Protein AF-0000000076900891 (afdb_homodimer)

Nearest PDB structures (foldseek):
  6ae9-assembly1_B  TM=9.858E-01  e=4.903E-35  Oryza sativa Japonica Group
  2j82-assembly1_A-2  TM=7.995E-01  e=7.922E-09  Synechococcus elongatus
  6ak7-assembly1_A  TM=7.214E-01  e=1.285E-08  Homo sapiens
  4da1-assembly1_A  TM=6.767E-01  e=2.214E-08  Homo sapiens
  6ae9-assembly1_B  TM=9.854E-01  e=2.182E-35  Oryza sativa Japonica Group

Foldseek 3Di:
DFQDADDAADDDAAPPDPPPVVALKDKDWDDDRFIKIKIKGFDCVCVVVVFDRNQQNHQLRVQLVVCVPPVVCVQPVLVSQQRSLVPGQGAGKIWMKMWTGDRQQKIKIWTFAAWKKFKDDPLATPDIDHGAAPDPPHTQIRGNDPPGDGSVPIDIDMDRDDRPIHMDIGGCLLQQQDDRNRLSVLVVPDPDNNSSNVVSNVNSSVRVVDPPRCTNNNVVCVVVPHDD/DFQDADDAADDDAQPPDPPPLVAQKDKDWDDDRFIKIKIKGFDCVCVVVVFDRNQQNHQLRVQLVVCVPPVVCVQPVLVSQQRSLVPGQGAGKIWMKMWTGDRQQKIKIWTFAAWKKFKDDPLATPDIDHGAAPDPPHTQIRGNDPPGDGSVPIDIDMDRDDRPIHMDIGGCLLQQQDDRNRLSVLVVPDPDNNSSNVVSNVNSSVRVVDPPRCTNNNVVCVVVPHDD

Organism: Aegilops tauschii subsp. strangulata (NCBI:txid200361)

pLDDT: mean 85.61, std 14.3, range [29.31, 98.12]

InterPro domains:
  IPR001932 PPM-type phosphatase-like domain [PS51746] (9-228)
  IPR001932 PPM-type phosphatase-like domain [SM00332] (4-212)
  IPR036457 PPM-type phosphatase-like domain superfamily [G3DSA:3.60.40.10] (11-212)
  IPR036457 PPM-type phosphatase-like domain superfamily [SSF81606] (17-206)
  IPR039123 Protein phosphatase PTC7 homolog [PTHR12320] (4-226)

Sequence (456 aa):
MEAVLSIGTHVIPHPRKKVETGGEDAFFVGGDGGGVFAIADGVSGWAEKNVNPALFSRELMANSSTFIKDEEVSQDPQILLMKAHAATSSIGSATVIVAMLEKTGTLKIASVGDCGLKVIRKGQVMFSTCPQEHYFDCPYQLSSEAIGQTSQDALVCTVNLMEGDMIVSGSDGFFDNIFDQEILGVINESLGTDEAAKALAELARKHSVDVTFDSPYSMEARSRGFDVMEAVLSIGTHVIPHPRKKVETGGEDAFFVGGDGGGVFAIADGVSGWAEKNVNPALFSRELMANSSTFIKDEEVSQDPQILLMKAHAATSSIGSATVIVAMLEKTGTLKIASVGDCGLKVIRKGQVMFSTCPQEHYFDCPYQLSSEAIGQTSQDALVCTVNLMEGDMIVSGSDGFFDNIFDQEILGVINESLGTDEAAKALAELARKHSVDVTFDSPYSMEARSRGFDV

Solvent-accessible surface area (backbone atoms only — not comparable to full-atom values): 24065 Å² total; per-residue (Å²): 131,80,72,74,82,75,81,42,83,59,89,74,58,57,80,81,88,34,60,87,65,68,26,34,58,29,64,46,74,47,69,86,90,37,41,30,38,36,42,21,34,23,40,66,74,35,45,82,72,78,33,62,25,29,52,20,11,42,45,31,39,54,36,36,65,61,43,67,77,36,74,84,25,70,90,33,44,46,52,36,44,39,53,14,53,73,69,40,79,49,65,40,26,20,20,29,31,31,40,36,30,42,86,87,35,38,35,34,34,19,33,32,14,40,37,39,43,34,34,33,46,94,84,38,62,57,38,51,62,45,58,34,57,80,45,95,95,38,55,37,26,40,42,61,52,86,89,42,46,52,50,86,66,33,53,38,34,36,37,58,59,57,85,80,52,42,78,50,69,43,43,47,73,43,56,34,25,43,54,70,68,55,54,45,50,46,52,72,71,35,93,43,52,55,57,25,27,44,51,50,45,50,50,16,50,54,38,68,73,34,87,80,54,84,28,56,44,45,52,50,38,41,76,72,70,42,91,113,130,79,73,72,82,72,80,40,82,59,87,74,59,59,81,78,80,41,62,85,64,68,30,34,59,26,65,45,75,46,69,85,91,36,41,30,39,36,42,21,33,24,40,65,75,35,45,82,73,77,32,62,25,30,53,20,11,42,44,31,37,54,36,35,64,60,43,68,76,36,74,84,26,71,90,34,45,45,52,35,45,38,54,14,52,72,69,40,79,48,65,40,27,20,19,31,31,30,38,35,31,42,86,90,35,38,36,34,34,21,32,33,14,39,37,39,42,33,36,33,46,95,84,38,61,57,39,50,63,44,56,35,58,80,47,92,96,38,55,37,27,41,42,61,52,85,89,42,48,53,50,86,68,32,54,39,35,35,38,57,59,56,84,81,50,42,76,50,68,43,44,48,72,43,56,35,25,45,52,70,67,55,53,46,51,46,51,72,70,35,93,44,51,55,56,26,28,44,52,50,46,50,50,14,50,54,39,68,74,34,88,80,53,83,30,55,44,46,52,51,39,42,77,72,71,42,92,112

Structure (mmCIF, N/CA/C/O backbone):
data_AF-0000000076900891-model_v1
#
loop_
_entity.id
_entity.type
_entity.pdbx_description
1 polymer 'Protein phosphatase'
#
loop_
_atom_site.group_PDB
_atom_site.id
_atom_site.type_symbol
_atom_site.label_atom_id
_atom_site.label_alt_id
_atom_site.label_comp_id
_atom_site.label_asym_id
_atom_site.label_entity_id
_atom_site.label_seq_id
_atom_site.pdbx_PDB_ins_code
_atom_site.Cartn_x
_atom_site.Cartn_y
_atom_site.Cartn_z
_atom_site.occupancy
_atom_site.B_iso_or_equiv
_atom_site.auth_seq_id
_atom_site.auth_comp_id
_atom_site.auth_asym_id
_atom_site.auth_atom_id
_atom_site.pdbx_PDB_model_num
ATOM 1 N N . MET A 1 1 ? -12.094 -12.289 19.516 1 29.31 1 MET A N 1
ATOM 2 C CA . MET A 1 1 ? -10.914 -11.562 19.953 1 29.31 1 MET A CA 1
ATOM 3 C C . MET A 1 1 ? -10.977 -10.094 19.531 1 29.31 1 MET A C 1
ATOM 5 O O . MET A 1 1 ? -11.312 -9.789 18.391 1 29.31 1 MET A O 1
ATOM 9 N N . GLU A 1 2 ? -11.297 -9.305 20.547 1 33.91 2 GLU A N 1
ATOM 10 C CA . GLU A 1 2 ? -11.484 -7.867 20.375 1 33.91 2 GLU A CA 1
ATOM 11 C C . GLU A 1 2 ? -10.219 -7.199 19.859 1 33.91 2 GLU A C 1
ATOM 13 O O . GLU A 1 2 ? -9.133 -7.414 20.391 1 33.91 2 GLU A O 1
ATOM 18 N N . ALA A 1 3 ? -10.062 -6.98 18.656 1 43.59 3 ALA A N 1
ATOM 19 C CA . ALA A 1 3 ? -8.945 -6.234 18.094 1 43.59 3 ALA A CA 1
ATOM 20 C C . ALA A 1 3 ? -8.695 -4.945 18.859 1 43.59 3 ALA A C 1
ATOM 22 O O . ALA A 1 3 ? -9.641 -4.219 19.188 1 43.59 3 ALA A O 1
ATOM 23 N N . VAL A 1 4 ? -7.781 -5.023 19.969 1 46.03 4 VAL A N 1
ATOM 24 C CA . VAL A 1 4 ? -7.492 -3.797 20.703 1 46.03 4 VAL A CA 1
ATOM 25 C C . VAL A 1 4 ? -6.465 -2.965 19.938 1 46.03 4 VAL A C 1
ATOM 27 O O . VAL A 1 4 ? -5.441 -3.486 19.484 1 46.03 4 VAL A O 1
ATOM 30 N N . LEU A 1 5 ? -6.957 -1.899 19.406 1 53.28 5 LEU A N 1
ATOM 31 C CA . LEU A 1 5 ? -6.051 -0.927 18.812 1 53.28 5 LEU A CA 1
ATOM 32 C C . LEU A 1 5 ? -5.293 -0.155 19.891 1 53.28 5 LEU A C 1
ATOM 34 O O . LEU A 1 5 ? -5.902 0.431 20.781 1 53.28 5 LEU A O 1
ATOM 38 N N . SER A 1 6 ? -4.074 -0.521 20.156 1 57.22 6 SER A N 1
ATOM 39 C CA . SER A 1 6 ? -3.25 0.322 21.031 1 57.22 6 SER A CA 1
ATOM 40 C C . SER A 1 6 ? -2.492 1.368 20.219 1 57.22 6 SER A C 1
ATOM 42 O O . SER A 1 6 ? -1.806 1.034 19.25 1 57.22 6 SER A O 1
ATOM 44 N N . ILE A 1 7 ? -2.939 2.525 20.422 1 56.47 7 ILE A N 1
ATOM 45 C CA . ILE A 1 7 ? -2.357 3.65 19.688 1 56.47 7 ILE A CA 1
ATOM 46 C C . ILE A 1 7 ? -1.342 4.367 20.578 1 56.47 7 ILE A C 1
ATOM 48 O O . ILE A 1 7 ? -1.661 4.766 21.703 1 56.47 7 ILE A O 1
ATOM 52 N N . GLY A 1 8 ? -0.08 4.16 20.328 1 53.44 8 GLY A N 1
ATOM 53 C CA . GLY A 1 8 ? 0.924 5.039 20.906 1 53.44 8 GLY A CA 1
ATOM 54 C C . GLY A 1 8 ? 1.284 6.207 20 1 53.44 8 GLY A C 1
ATOM 55 O O . GLY A 1 8 ? 1.368 6.059 18.781 1 53.44 8 GLY A O 1
ATOM 56 N N . THR A 1 9 ? 1.066 7.398 20.594 1 57.16 9 THR A N 1
ATOM 57 C CA . THR A 1 9 ? 1.369 8.594 19.812 1 57.16 9 THR A CA 1
ATOM 58 C C . THR A 1 9 ? 2.572 9.328 20.406 1 57.16 9 THR A C 1
ATOM 60 O O . THR A 1 9 ? 2.779 9.32 21.625 1 57.16 9 THR A O 1
ATOM 63 N N . HIS A 1 10 ? 3.529 9.688 19.609 1 60.22 10 HIS A N 1
ATOM 64 C CA . HIS A 1 10 ? 4.648 10.523 20.031 1 60.22 10 HIS A CA 1
ATOM 65 C C . HIS A 1 10 ? 4.977 11.578 18.984 1 60.22 10 HIS A C 1
ATOM 67 O O . HIS A 1 10 ? 5.086 11.266 17.797 1 60.22 10 HIS A O 1
ATOM 73 N N . VAL A 1 11 ? 4.891 12.836 19.406 1 53.94 11 VAL A N 1
ATOM 74 C CA . VAL A 1 11 ? 5.242 13.953 18.516 1 53.94 11 VAL A CA 1
ATOM 75 C C . VAL A 1 11 ? 6.574 14.555 18.969 1 53.94 11 VAL A C 1
ATOM 77 O O . VAL A 1 11 ? 6.77 14.844 20.141 1 53.94 11 VAL A O 1
ATOM 80 N N . ILE A 1 12 ? 7.641 14.508 18.062 1 54.34 12 ILE A N 1
ATOM 81 C CA . ILE A 1 12 ? 8.883 15.219 18.344 1 54.34 12 ILE A CA 1
ATOM 82 C C . ILE A 1 12 ? 9 16.438 17.438 1 54.34 12 ILE A C 1
ATOM 84 O O . ILE A 1 12 ? 9.078 16.297 16.219 1 54.34 12 ILE A O 1
ATOM 88 N N . PRO A 1 13 ? 8.992 17.656 17.984 1 52.38 13 PRO A N 1
ATOM 89 C CA . PRO A 1 13 ? 9.172 18.844 17.141 1 52.38 13 PRO A CA 1
ATOM 90 C C . PRO A 1 13 ? 10.523 18.859 16.422 1 52.38 13 PRO A C 1
ATOM 92 O O . PRO A 1 13 ? 11.5 18.297 16.922 1 52.38 13 PRO A O 1
ATOM 95 N N . HIS A 1 14 ? 10.664 19.141 15.086 1 51.03 14 HIS A N 1
ATOM 96 C CA . HIS A 1 14 ? 11.914 19.281 14.352 1 51.03 14 HIS A CA 1
ATOM 97 C C . HIS A 1 14 ? 12.891 20.188 15.109 1 51.03 14 HIS A C 1
ATOM 99 O O . HIS A 1 14 ? 12.5 21.219 15.656 1 51.03 14 HIS A O 1
ATOM 105 N N . PRO A 1 15 ? 14.188 19.672 15.367 1 45.44 15 PRO A N 1
ATOM 106 C CA . PRO A 1 15 ? 15.148 20.469 16.141 1 45.44 15 PRO A CA 1
ATOM 107 C C . PRO A 1 15 ? 15.297 21.891 15.609 1 45.44 15 PRO A C 1
ATOM 109 O O . PRO A 1 15 ? 15.57 22.812 16.391 1 45.44 15 PRO A O 1
ATOM 112 N N . ARG A 1 16 ? 15.945 22.094 14.414 1 41.88 16 ARG A N 1
ATOM 113 C CA . ARG A 1 16 ? 16.328 23.453 14.047 1 41.88 16 ARG A CA 1
ATOM 114 C C . ARG A 1 16 ? 15.133 24.406 14.172 1 41.88 16 ARG A C 1
ATOM 116 O O . ARG A 1 16 ? 15.273 25.516 14.695 1 41.88 16 ARG A O 1
ATOM 123 N N . LYS A 1 17 ? 14.406 24.438 13.023 1 45.44 17 LYS A N 1
ATOM 124 C CA . LYS A 1 17 ? 13.719 25.688 12.727 1 45.44 17 LYS A CA 1
ATOM 125 C C . LYS A 1 17 ? 12.734 26.047 13.836 1 45.44 17 LYS A C 1
ATOM 127 O O . LYS A 1 17 ? 12.43 27.234 14.039 1 45.44 17 LYS A O 1
ATOM 132 N N . LYS A 1 18 ? 11.562 25 14.375 1 43.41 18 LYS A N 1
ATOM 133 C CA . LYS A 1 18 ? 10.273 25.453 14.883 1 43.41 18 LYS A CA 1
ATOM 134 C C . LYS A 1 18 ? 10.062 25.016 16.328 1 43.41 18 LYS A C 1
ATOM 136 O O . LYS A 1 18 ? 8.93 24.797 16.766 1 43.41 18 LYS A O 1
ATOM 141 N N . VAL A 1 19 ? 10.93 24.797 16.953 1 41.75 19 VAL A N 1
ATOM 142 C CA . VAL A 1 19 ? 10.703 24.609 18.375 1 41.75 19 VAL A CA 1
ATOM 143 C C . VAL A 1 19 ? 9.672 25.609 18.875 1 41.75 19 VAL A C 1
ATOM 145 O O . VAL A 1 19 ? 8.805 25.281 19.688 1 41.75 19 VAL A O 1
ATOM 148 N N . GLU A 1 20 ? 9.922 26.812 18.422 1 43.34 20 GLU A N 1
ATOM 149 C CA . GLU A 1 20 ? 9.047 27.844 18.984 1 43.34 20 GLU A CA 1
ATOM 150 C C . GLU A 1 20 ? 7.609 27.672 18.484 1 43.34 20 GLU A C 1
ATOM 152 O O . GLU A 1 20 ? 6.672 28.172 19.109 1 43.34 20 GLU A O 1
ATOM 157 N N . THR A 1 21 ? 7.516 27.156 17.328 1 47.5 21 THR A N 1
ATOM 158 C CA . THR A 1 21 ? 6.148 27.219 16.828 1 47.5 21 THR A CA 1
ATOM 159 C C . THR A 1 21 ? 5.434 25.891 17.031 1 47.5 21 THR A C 1
ATOM 161 O O . THR A 1 21 ? 4.258 25.75 16.688 1 47.5 21 THR A O 1
ATOM 164 N N . GLY A 1 22 ? 5.906 24.969 18.031 1 50.03 22 GLY A N 1
ATOM 165 C CA . GLY A 1 22 ? 5.25 23.734 18.453 1 50.03 22 GLY A CA 1
ATOM 166 C C . GLY A 1 22 ? 5.164 22.703 17.344 1 50.03 22 GLY A C 1
ATOM 167 O O . GLY A 1 22 ? 4.43 21.719 17.469 1 50.03 22 GLY A O 1
ATOM 168 N N . GLY A 1 23 ? 5.922 22.844 16.188 1 62.81 23 GLY A N 1
ATOM 169 C CA . GLY A 1 23 ? 5.926 21.859 15.125 1 62.81 23 GLY A CA 1
ATOM 170 C C . GLY A 1 23 ? 4.762 22.016 14.164 1 62.81 23 GLY A C 1
ATOM 171 O O . GLY A 1 23 ? 3.744 22.625 14.508 1 62.81 23 GLY A O 1
ATOM 172 N N . GLU A 1 24 ? 4.867 21.672 12.969 1 79.25 24 GLU A N 1
ATOM 173 C CA . GLU A 1 24 ? 3.863 21.844 11.922 1 79.25 24 GLU A CA 1
ATOM 174 C C . GLU A 1 24 ? 2.918 20.641 11.867 1 79.25 24 GLU A C 1
ATOM 176 O O . GLU A 1 24 ? 1.881 20.688 11.203 1 79.25 24 GLU A O 1
ATOM 181 N N . ASP A 1 25 ? 3.262 19.656 12.742 1 83.88 25 ASP A N 1
ATOM 182 C CA . ASP A 1 25 ? 2.447 18.438 12.742 1 83.88 25 ASP A CA 1
ATOM 183 C C . ASP A 1 25 ? 1.322 18.547 13.773 1 83.88 25 ASP A C 1
ATOM 185 O O . ASP A 1 25 ? 1.479 19.188 14.812 1 83.88 25 ASP A O 1
ATOM 189 N N . ALA A 1 26 ? 0.203 18.047 13.453 1 85 26 ALA A N 1
ATOM 190 C CA . ALA A 1 26 ? -0.938 17.891 14.359 1 85 26 ALA A CA 1
ATOM 191 C C . ALA A 1 26 ? -1.553 16.5 14.25 1 85 26 ALA A C 1
ATOM 193 O O . ALA A 1 26 ? -1.427 15.844 13.211 1 85 26 ALA A O 1
ATOM 194 N N . PHE A 1 27 ? -2.094 16.062 15.383 1 82.62 27 PHE A N 1
ATOM 195 C CA . PHE A 1 27 ? -2.734 14.758 15.344 1 82.62 27 PHE A CA 1
ATOM 196 C C . PHE A 1 27 ? -3.902 14.688 16.312 1 82.62 27 PHE A C 1
ATOM 198 O O . PHE A 1 27 ? -4.031 15.547 17.203 1 82.62 27 PHE A O 1
ATOM 205 N N . PHE A 1 28 ? -4.727 13.789 16.078 1 81.88 28 PHE A N 1
ATOM 206 C CA . PHE A 1 28 ? -5.742 13.477 17.078 1 81.88 28 PHE A CA 1
ATOM 207 C C . PHE A 1 28 ? -6.07 11.984 17.078 1 81.88 28 PHE A C 1
ATOM 209 O O . PHE A 1 28 ? -5.855 11.305 16.078 1 81.88 28 PHE A O 1
ATOM 216 N N . VAL A 1 29 ? -6.371 11.484 18.219 1 79.25 29 VAL A N 1
ATOM 217 C CA . VAL A 1 29 ? -6.871 10.125 18.422 1 79.25 29 VAL A CA 1
ATOM 218 C C . VAL A 1 29 ? -8.242 10.172 19.094 1 79.25 29 VAL A C 1
ATOM 220 O O . VAL A 1 29 ? -8.453 10.961 20.031 1 79.25 29 VAL A O 1
ATOM 223 N N . GLY A 1 30 ? -9.133 9.562 18.484 1 74.19 30 GLY A N 1
ATOM 224 C CA . GLY A 1 30 ? -10.453 9.555 19.094 1 74.19 30 GLY A CA 1
ATOM 225 C C . GLY A 1 30 ? -11.258 8.312 18.75 1 74.19 30 GLY A C 1
ATOM 226 O O . GLY A 1 30 ? -10.711 7.324 18.266 1 74.19 30 GLY A O 1
ATOM 227 N N . GLY A 1 31 ? 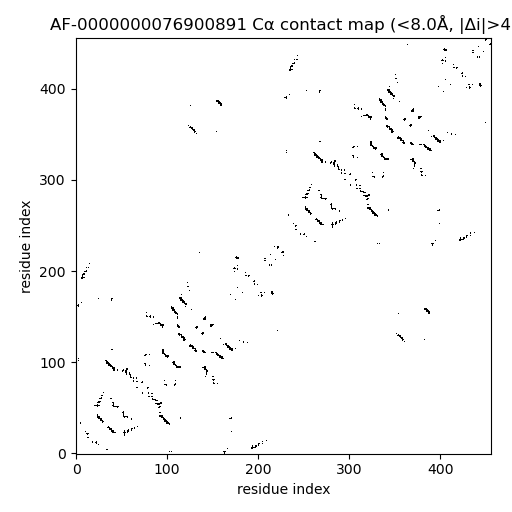-12.711 8.242 19.125 1 61.91 31 GLY A N 1
ATOM 228 C CA . GLY A 1 31 ? -13.727 7.277 18.75 1 61.91 31 GLY A CA 1
ATOM 229 C C . GLY A 1 31 ? -14.062 6.305 19.875 1 61.91 31 GLY A C 1
ATOM 230 O O . GLY A 1 31 ? -13.234 6.047 20.75 1 61.91 31 GLY A O 1
ATOM 231 N N . ASP A 1 32 ? -15.344 6.219 19.984 1 56.69 32 ASP A N 1
ATOM 232 C CA . ASP A 1 32 ? -15.93 5.246 20.891 1 56.69 32 ASP A CA 1
ATOM 233 C C . ASP A 1 32 ? -15.852 3.834 20.328 1 56.69 32 ASP A C 1
ATOM 235 O O . ASP A 1 32 ? -16.438 3.555 19.266 1 56.69 32 ASP A O 1
ATOM 239 N N . GLY A 1 33 ? -15 2.865 20.781 1 53.59 33 GLY A N 1
ATOM 240 C CA . GLY A 1 33 ? -15.008 1.443 20.469 1 53.59 33 GLY A CA 1
ATOM 241 C C . GLY A 1 33 ? -14.078 1.073 19.328 1 53.59 33 GLY A C 1
ATOM 242 O O . GLY A 1 33 ? -13.398 0.044 19.391 1 53.59 33 GLY A O 1
ATOM 243 N N . GLY A 1 34 ? -14.234 1.715 18.109 1 58.59 34 GLY A N 1
ATOM 244 C CA . GLY A 1 34 ? -13.414 1.284 16.984 1 58.59 34 GLY A CA 1
ATOM 245 C C . GLY A 1 34 ? -12.102 2.045 16.875 1 58.59 34 GLY A C 1
ATOM 246 O O . GLY A 1 34 ? -11.078 1.472 16.516 1 58.59 34 GLY A O 1
ATOM 247 N N . GLY A 1 35 ? -11.75 3.07 17.219 1 79.06 35 GLY A N 1
ATOM 248 C CA . GLY A 1 35 ? -10.594 3.949 17.266 1 79.06 35 GLY A CA 1
ATOM 249 C C . GLY A 1 35 ? -10.391 4.738 15.992 1 79.06 35 GLY A C 1
ATOM 250 O O . GLY A 1 35 ? -10.562 4.207 14.891 1 79.06 35 GLY A O 1
ATOM 251 N N . VAL A 1 36 ? -10.312 6.016 16.031 1 85.69 36 VAL A N 1
ATOM 252 C CA . VAL A 1 36 ? -10 6.918 14.93 1 85.69 36 VAL A CA 1
ATOM 253 C C . VAL A 1 36 ? -8.719 7.688 15.234 1 85.69 36 VAL A C 1
ATOM 255 O O . VAL A 1 36 ? -8.5 8.117 16.375 1 85.69 36 VAL A O 1
ATOM 258 N N . PHE A 1 37 ? -7.898 7.73 14.258 1 87.31 37 PHE A N 1
ATOM 259 C CA . PHE A 1 37 ? -6.781 8.656 14.406 1 87.31 37 PHE A CA 1
ATOM 260 C C . PHE A 1 37 ? -6.496 9.383 13.102 1 87.31 37 PHE A C 1
ATOM 262 O O . PHE A 1 37 ? -6.879 8.914 12.023 1 87.31 37 PHE A O 1
ATOM 269 N N . ALA A 1 38 ? -5.859 10.531 13.234 1 92 38 ALA A N 1
ATOM 270 C CA . ALA A 1 38 ? -5.5 11.367 12.086 1 92 38 ALA A CA 1
ATOM 271 C C . ALA A 1 38 ? -4.199 12.117 12.344 1 92 38 ALA A C 1
ATOM 273 O O . ALA A 1 38 ? -3.891 12.469 13.492 1 92 38 ALA A O 1
ATOM 274 N N . ILE A 1 39 ? -3.467 12.289 11.273 1 92.62 39 ILE A N 1
ATOM 275 C CA . ILE A 1 39 ? -2.232 13.062 11.312 1 92.62 39 ILE A CA 1
ATOM 276 C C . ILE A 1 39 ? -2.246 14.102 10.188 1 92.62 39 ILE A C 1
ATOM 278 O O . ILE A 1 39 ? -2.617 13.797 9.055 1 92.62 39 ILE A O 1
ATOM 282 N N . ALA A 1 40 ? -1.919 15.289 10.523 1 94.69 40 ALA A N 1
ATOM 283 C CA . ALA A 1 40 ? -1.759 16.359 9.547 1 94.69 40 ALA A CA 1
ATOM 284 C C . ALA A 1 40 ? -0.388 17.016 9.68 1 94.69 40 ALA A C 1
ATOM 286 O O . ALA A 1 40 ? 0.124 17.188 10.789 1 94.69 40 ALA A O 1
ATOM 287 N N . ASP A 1 41 ? 0.16 17.312 8.578 1 93.06 41 ASP A N 1
ATOM 288 C CA . ASP A 1 41 ? 1.45 18 8.531 1 93.06 41 ASP A CA 1
ATOM 289 C C . ASP A 1 41 ? 1.349 19.312 7.75 1 93.06 41 ASP A C 1
ATOM 291 O O . ASP A 1 41 ? 1.147 19.297 6.531 1 93.06 41 ASP A O 1
ATOM 295 N N . GLY A 1 42 ? 1.602 20.406 8.492 1 94.12 42 GLY A N 1
ATOM 296 C CA . GLY A 1 42 ? 1.555 21.719 7.844 1 94.12 42 GLY A CA 1
ATOM 297 C C . GLY A 1 42 ? 2.664 21.922 6.828 1 94.12 42 GLY A C 1
ATOM 298 O O . GLY A 1 42 ? 3.791 21.453 7.035 1 94.12 42 GLY A O 1
ATOM 299 N N . VAL A 1 43 ? 2.326 22.656 5.801 1 92.31 43 VAL A N 1
ATOM 300 C CA . VAL A 1 43 ? 3.297 22.875 4.73 1 92.31 43 VAL A CA 1
ATOM 301 C C . VAL A 1 43 ? 4.133 24.125 5.039 1 92.31 43 VAL A C 1
ATOM 303 O O . VAL A 1 43 ? 3.596 25.219 5.152 1 92.31 43 VAL A O 1
ATOM 306 N N . SER A 1 44 ? 5.406 24.062 4.984 1 88.44 44 SER A N 1
ATOM 307 C CA . SER A 1 44 ? 6.328 25.078 5.48 1 88.44 44 SER A CA 1
ATOM 308 C C . SER A 1 44 ? 6.422 26.25 4.516 1 88.44 44 SER A C 1
ATOM 310 O O . SER A 1 44 ? 6.824 27.344 4.91 1 88.44 44 SER A O 1
ATOM 312 N N . GLY A 1 45 ? 6.059 26.031 3.299 1 88.75 45 GLY A N 1
ATOM 313 C CA . GLY A 1 45 ? 6.141 27.094 2.314 1 88.75 45 GLY A CA 1
ATOM 314 C C . GLY A 1 45 ? 5.344 28.328 2.703 1 88.75 45 GLY A C 1
ATOM 315 O O . GLY A 1 45 ? 5.637 29.438 2.248 1 88.75 45 GLY A O 1
ATOM 316 N N . TRP A 1 46 ? 4.453 28.25 3.533 1 90.25 46 TRP A N 1
ATOM 317 C CA . TRP A 1 46 ? 3.588 29.344 3.955 1 90.25 46 TRP A CA 1
ATOM 318 C C . TRP A 1 46 ? 4.34 30.312 4.855 1 90.25 46 TRP A C 1
ATOM 320 O O . TRP A 1 46 ? 3.951 31.484 4.988 1 90.25 46 TRP A O 1
ATOM 330 N N . ALA A 1 47 ? 5.391 29.828 5.465 1 87.94 47 ALA A N 1
ATOM 331 C CA . ALA A 1 47 ? 6.199 30.703 6.309 1 87.94 47 ALA A CA 1
ATOM 332 C C . ALA A 1 47 ? 6.777 31.875 5.504 1 87.94 47 ALA A C 1
ATOM 334 O O . ALA A 1 47 ? 6.949 32.969 6.027 1 87.94 47 ALA A O 1
ATOM 335 N N . GLU A 1 48 ? 7.031 31.641 4.32 1 89.44 48 GLU A N 1
ATOM 336 C CA . GLU A 1 48 ? 7.551 32.688 3.443 1 89.44 48 GLU A CA 1
ATOM 337 C C . GLU A 1 48 ? 6.531 33.812 3.258 1 89.44 48 GLU A C 1
ATOM 339 O O . GLU A 1 48 ? 6.891 34.938 2.891 1 89.44 48 GLU A O 1
ATOM 344 N N . LYS A 1 49 ? 5.348 33.562 3.541 1 91.69 49 LYS A N 1
ATOM 345 C CA . LYS A 1 49 ? 4.273 34.562 3.432 1 91.69 49 LYS A CA 1
ATOM 346 C C . LYS A 1 49 ? 3.834 35.031 4.809 1 91.69 49 LYS A C 1
ATOM 348 O O . LYS A 1 49 ? 2.705 35.5 4.977 1 91.69 49 LYS A O 1
ATOM 353 N N . ASN A 1 50 ? 4.645 34.719 5.785 1 92.25 50 ASN A N 1
ATOM 354 C CA . ASN A 1 50 ? 4.426 35.125 7.168 1 92.25 50 ASN A CA 1
ATOM 355 C C . ASN A 1 50 ? 3.191 34.469 7.766 1 92.25 50 ASN A C 1
ATOM 357 O O . ASN A 1 50 ? 2.445 35.094 8.523 1 92.25 50 ASN A O 1
ATOM 361 N N . VAL A 1 51 ? 2.918 33.375 7.219 1 91.44 51 VAL A N 1
ATOM 362 C CA . VAL A 1 51 ? 1.844 32.531 7.766 1 91.44 51 VAL A CA 1
ATOM 363 C C . VAL A 1 51 ? 2.436 31.391 8.586 1 91.44 51 VAL A C 1
ATOM 365 O O . VAL A 1 51 ? 3.354 30.703 8.125 1 91.44 51 VAL A O 1
ATOM 368 N N . ASN A 1 52 ? 1.91 31.25 9.805 1 91.19 52 ASN A N 1
ATOM 369 C CA . ASN A 1 52 ? 2.328 30.109 10.617 1 91.19 52 ASN A CA 1
ATOM 370 C C . ASN A 1 52 ? 1.797 28.797 10.055 1 91.19 52 ASN A C 1
ATOM 372 O O . ASN A 1 52 ? 0.591 28.547 10.086 1 91.19 52 ASN A O 1
ATOM 376 N N . PRO A 1 53 ? 2.662 27.906 9.641 1 91.88 53 PRO A N 1
ATOM 377 C CA . PRO A 1 53 ? 2.236 26.672 8.969 1 91.88 53 PRO A CA 1
ATOM 378 C C . PRO A 1 53 ? 1.476 25.719 9.891 1 91.88 53 PRO A C 1
ATOM 380 O O . PRO A 1 53 ? 0.789 24.812 9.422 1 91.88 53 PRO A O 1
ATOM 383 N N . ALA A 1 54 ? 1.538 25.938 11.148 1 91.75 54 ALA A N 1
ATOM 384 C CA . ALA A 1 54 ? 0.938 25.016 12.109 1 91.75 54 ALA A CA 1
ATOM 385 C C . ALA A 1 54 ? -0.547 25.312 12.297 1 91.75 54 ALA A C 1
ATOM 387 O O . ALA A 1 54 ? -1.297 24.469 12.789 1 91.75 54 ALA A O 1
ATOM 388 N N . LEU A 1 55 ? -0.958 26.469 12.008 1 94.88 55 LEU A N 1
ATOM 389 C CA . LEU A 1 55 ? -2.324 26.891 12.305 1 94.88 55 LEU A CA 1
ATOM 390 C C . LEU A 1 55 ? -3.332 26.078 11.5 1 94.88 55 LEU A C 1
ATOM 392 O O . LEU A 1 55 ? -4.332 25.594 12.047 1 94.88 55 LEU A O 1
ATOM 396 N N . PHE A 1 56 ? -3.076 25.906 10.281 1 96.12 56 PHE A N 1
ATOM 397 C CA . PHE A 1 56 ? -3.99 25.188 9.406 1 96.12 56 PHE A CA 1
ATOM 398 C C . PHE A 1 56 ? -4.125 23.734 9.852 1 96.12 56 PHE A C 1
ATOM 400 O O . PHE A 1 56 ? -5.238 23.234 10.023 1 96.12 56 PHE A O 1
ATOM 407 N N . SER A 1 57 ? -3.006 23.016 10.031 1 95.75 57 SER A N 1
ATOM 408 C CA . SER A 1 57 ? -3.037 21.609 10.422 1 95.75 57 SER A CA 1
ATOM 409 C C . SER A 1 57 ? -3.713 21.422 11.773 1 95.75 57 SER A C 1
ATOM 411 O O . SER A 1 57 ? -4.5 20.484 11.953 1 95.75 57 SER A O 1
ATOM 413 N N . ARG A 1 58 ? -3.449 22.297 12.695 1 94.44 58 ARG A N 1
ATOM 414 C CA . ARG A 1 58 ? -4.051 22.203 14.023 1 94.44 58 ARG A CA 1
ATOM 415 C C . ARG A 1 58 ? -5.562 22.391 13.953 1 94.44 58 ARG A C 1
ATOM 417 O O . ARG A 1 58 ? -6.312 21.625 14.562 1 94.44 58 ARG A O 1
ATOM 424 N N . GLU A 1 59 ? -5.953 23.375 13.227 1 96.88 59 GLU A N 1
ATOM 425 C CA . GLU A 1 59 ? -7.387 23.609 13.102 1 96.88 59 GLU A CA 1
ATOM 426 C C . GLU A 1 59 ? -8.07 22.469 12.359 1 96.88 59 GLU A C 1
ATOM 428 O O . GLU A 1 59 ? -9.164 22.047 12.734 1 96.88 59 GLU A O 1
ATOM 433 N N . LEU A 1 60 ? -7.457 21.953 11.352 1 96.75 60 LEU A N 1
ATOM 434 C CA . LEU A 1 60 ? -7.98 20.812 10.609 1 96.75 60 LEU A CA 1
ATOM 435 C C . LEU A 1 60 ? -8.211 19.625 11.531 1 96.75 60 LEU A C 1
ATOM 437 O O . LEU A 1 60 ? -9.25 18.969 11.453 1 96.75 60 LEU A O 1
ATOM 441 N N . MET A 1 61 ? -7.277 19.344 12.414 1 94 61 MET A N 1
ATOM 442 C CA . MET A 1 61 ? -7.395 18.234 13.344 1 94 61 MET A CA 1
ATOM 443 C C . MET A 1 61 ? -8.484 18.484 14.383 1 94 61 MET A C 1
ATOM 445 O O . MET A 1 61 ? -9.227 17.578 14.742 1 94 61 MET A O 1
ATOM 449 N N . ALA A 1 62 ? -8.508 19.734 14.852 1 94.62 62 ALA A N 1
ATOM 450 C CA . ALA A 1 62 ? -9.562 20.094 15.789 1 94.62 62 ALA A CA 1
ATOM 451 C C . ALA A 1 62 ? -10.945 19.875 15.18 1 94.62 62 ALA A C 1
ATOM 453 O O . ALA A 1 62 ? -11.836 19.312 15.828 1 94.62 62 ALA A O 1
ATOM 454 N N . ASN A 1 63 ? -11.102 20.328 13.953 1 96.31 63 ASN A N 1
ATOM 455 C CA . ASN A 1 63 ? -12.359 20.125 13.242 1 96.31 63 ASN A CA 1
ATOM 456 C C . ASN A 1 63 ? -12.656 18.641 13.039 1 96.31 63 ASN A C 1
ATOM 458 O O . ASN A 1 63 ? -13.805 18.203 13.188 1 96.31 63 ASN A O 1
ATOM 462 N N . SER A 1 64 ? -11.648 17.891 12.688 1 94.06 64 SER A N 1
ATOM 463 C CA . SER A 1 64 ? -11.828 16.453 12.523 1 94.06 64 SER A CA 1
ATOM 464 C C . SER A 1 64 ? -12.352 15.805 13.805 1 94.06 64 SER A C 1
ATOM 466 O O . SER A 1 64 ? -13.266 14.977 13.766 1 94.06 64 SER A O 1
ATOM 468 N N . SER A 1 65 ? -11.766 16.188 14.875 1 90.69 65 SER A N 1
ATOM 469 C CA . SER A 1 65 ? -12.18 15.664 16.172 1 90.69 65 SER A CA 1
ATOM 470 C C . SER A 1 65 ? -13.633 15.992 16.469 1 90.69 65 SER A C 1
ATOM 472 O O . SER A 1 65 ? -14.344 15.188 17.078 1 90.69 65 SER A O 1
ATOM 474 N N . THR A 1 66 ? -14.047 17.125 16.062 1 92.38 66 THR A N 1
ATOM 475 C CA . THR A 1 66 ? -15.422 17.562 16.297 1 92.38 66 THR A CA 1
ATOM 476 C C . THR A 1 66 ? -16.391 16.781 15.406 1 92.38 66 THR A C 1
ATOM 478 O O . THR A 1 66 ? -17.438 16.328 15.867 1 92.38 66 THR A O 1
ATOM 481 N N . PHE A 1 67 ? -16 16.516 14.195 1 93.62 67 PHE A N 1
ATOM 482 C CA . PHE A 1 67 ? -16.938 15.984 13.203 1 93.62 67 PHE A CA 1
ATOM 483 C C . PHE A 1 67 ? -16.984 14.461 13.289 1 93.62 67 PHE A C 1
ATOM 485 O O . PHE A 1 67 ? -17.844 13.836 12.664 1 93.62 67 PHE A O 1
ATOM 492 N N . ILE A 1 68 ? -16.141 13.883 14.07 1 88.94 68 ILE A N 1
ATOM 493 C CA . ILE A 1 68 ? -16.172 12.43 14.188 1 88.94 68 ILE A CA 1
ATOM 494 C C . ILE A 1 68 ? -17.531 11.984 14.734 1 88.94 68 ILE A C 1
ATOM 496 O O . ILE A 1 68 ? -17.984 10.883 14.438 1 88.94 68 ILE A O 1
ATOM 500 N N . LYS A 1 69 ? -18.172 12.82 15.484 1 86.56 69 LYS A N 1
ATOM 501 C CA . LYS A 1 69 ? -19.453 12.5 16.125 1 86.56 69 LYS A CA 1
ATOM 502 C C . LYS A 1 69 ? -20.609 12.805 15.188 1 86.56 69 LYS A C 1
ATOM 504 O O . LYS A 1 69 ? -21.766 12.492 15.508 1 86.56 69 LYS A O 1
ATOM 509 N N . ASP A 1 70 ? -20.297 13.414 14.102 1 89.5 70 ASP A N 1
ATOM 510 C CA . ASP A 1 70 ? -21.328 13.758 13.125 1 89.5 70 ASP A CA 1
ATOM 511 C C . ASP A 1 70 ? -21.891 12.508 12.453 1 89.5 70 ASP A C 1
ATOM 513 O O . ASP A 1 70 ? -21.141 11.695 11.914 1 89.5 70 ASP A O 1
ATOM 517 N N . GLU A 1 71 ? -23.141 12.32 12.391 1 89.12 71 GLU A N 1
ATOM 518 C CA . GLU A 1 71 ? -23.828 11.148 11.836 1 89.12 71 GLU A CA 1
ATOM 519 C C . GLU A 1 71 ? -23.5 10.961 10.359 1 89.12 71 GLU A C 1
ATOM 521 O O . GLU A 1 71 ? -23.422 9.828 9.875 1 89.12 71 GLU A O 1
ATOM 526 N N . GLU A 1 72 ? -23.266 12.062 9.703 1 88.12 72 GLU A N 1
ATOM 527 C CA . GLU A 1 72 ? -22.984 11.992 8.273 1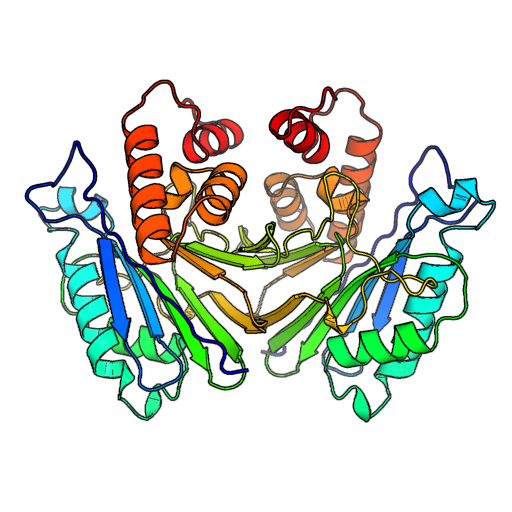 88.12 72 GLU A CA 1
ATOM 528 C C . GLU A 1 72 ? -21.625 11.328 8.016 1 88.12 72 GLU A C 1
ATOM 530 O O . GLU A 1 72 ? -21.406 10.75 6.945 1 88.12 72 GLU A O 1
ATOM 535 N N . VAL A 1 73 ? -20.703 11.5 8.859 1 88.69 73 VAL A N 1
ATOM 536 C CA . VAL A 1 73 ? -19.375 10.938 8.672 1 88.69 73 VAL A CA 1
ATOM 537 C C . VAL A 1 73 ? -19.469 9.406 8.695 1 88.69 73 VAL A C 1
ATOM 539 O O . VAL A 1 73 ? -18.828 8.734 7.879 1 88.69 73 VAL A O 1
ATOM 542 N N . SER A 1 74 ? -20.359 8.742 9.539 1 82.38 74 SER A N 1
ATOM 543 C CA . SER A 1 74 ? -20.688 7.32 9.555 1 82.38 74 SER A CA 1
ATOM 544 C C . SER A 1 74 ? -19.453 6.461 9.281 1 82.38 74 SER A C 1
ATOM 546 O O . SER A 1 74 ? -19.469 5.625 8.375 1 82.38 74 SER A O 1
ATOM 548 N N . GLN A 1 75 ? -18.375 6.711 9.867 1 86.69 75 GLN A N 1
ATOM 549 C CA . GLN A 1 75 ? -17.125 5.949 9.773 1 86.69 75 GLN A CA 1
ATOM 550 C C . GLN A 1 75 ? -16.531 6.043 8.367 1 86.69 75 GLN A C 1
ATOM 552 O O . GLN A 1 75 ? -15.961 5.074 7.863 1 86.69 75 GLN A O 1
ATOM 557 N N . ASP A 1 76 ? -16.781 7.09 7.637 1 94.38 76 ASP A N 1
ATOM 558 C CA . ASP A 1 76 ? -16.172 7.367 6.34 1 94.38 76 ASP A CA 1
ATOM 559 C C . ASP A 1 76 ? -15.094 8.438 6.453 1 94.38 76 ASP A C 1
ATOM 561 O O . ASP A 1 76 ? -15.398 9.625 6.598 1 94.38 76 ASP A O 1
ATOM 565 N N . PRO A 1 77 ? -13.867 8.008 6.305 1 96.56 77 PRO A N 1
ATOM 566 C CA . PRO A 1 77 ? -12.789 8.977 6.512 1 96.56 77 PRO A CA 1
ATOM 567 C C . PRO A 1 77 ? -12.75 10.062 5.438 1 96.56 77 PRO A C 1
ATOM 569 O O . PRO A 1 77 ? -12.258 11.164 5.688 1 96.56 77 PRO A O 1
ATOM 572 N N . GLN A 1 78 ? -13.219 9.75 4.27 1 97.44 78 GLN A N 1
ATOM 573 C CA . GLN A 1 78 ? -13.227 10.758 3.217 1 97.44 78 GLN A CA 1
ATOM 574 C C . GLN A 1 78 ? -14.242 11.859 3.523 1 97.44 78 GLN A C 1
ATOM 576 O O . GLN A 1 78 ? -13.977 13.039 3.277 1 97.44 78 GLN A O 1
ATOM 581 N N . ILE A 1 79 ? -15.391 11.484 4.012 1 97.06 79 ILE A N 1
ATOM 582 C CA . ILE A 1 79 ? -16.406 12.461 4.391 1 97.06 79 ILE A CA 1
ATOM 583 C C . ILE A 1 79 ? -15.906 13.297 5.574 1 97.06 79 ILE A C 1
ATOM 585 O O . ILE A 1 79 ? -16.141 14.508 5.629 1 97.06 79 ILE A O 1
ATOM 589 N N . LEU A 1 80 ? -15.234 12.609 6.516 1 96.06 80 LEU A N 1
ATOM 590 C CA . LEU A 1 80 ? -14.648 13.344 7.633 1 96.06 80 LEU A CA 1
ATOM 591 C C . LEU A 1 80 ? -13.688 14.414 7.137 1 96.06 80 LEU A C 1
ATOM 593 O O . LEU A 1 80 ? -13.742 15.562 7.586 1 96.06 80 LEU A O 1
ATOM 597 N N . LEU A 1 81 ? -12.852 14.055 6.18 1 96.94 81 LEU A N 1
ATOM 598 C CA . LEU A 1 81 ? -11.891 15 5.617 1 96.94 81 LEU A CA 1
ATOM 599 C C . LEU A 1 81 ? -12.602 16.156 4.93 1 96.94 81 LEU A C 1
ATOM 601 O O . LEU A 1 81 ? -12.188 17.312 5.059 1 96.94 81 LEU A O 1
ATOM 605 N N . MET A 1 82 ? -13.617 15.805 4.246 1 97.12 82 MET A N 1
ATOM 606 C CA . MET A 1 82 ? -14.391 16.812 3.521 1 97.12 82 MET A CA 1
ATOM 607 C C . MET A 1 82 ? -14.953 17.859 4.48 1 97.12 82 MET A C 1
ATOM 609 O O . MET A 1 82 ? -14.758 19.062 4.285 1 97.12 82 MET A O 1
ATOM 613 N N . LYS A 1 83 ? -15.586 17.422 5.5 1 97.44 83 LYS A N 1
ATOM 614 C CA . LYS A 1 83 ? -16.234 18.328 6.449 1 97.44 83 LYS A CA 1
ATOM 615 C C . LYS A 1 83 ? -15.203 19.109 7.246 1 97.44 83 LYS A C 1
ATOM 617 O O . LYS A 1 83 ? -15.359 20.328 7.457 1 97.44 83 LYS A O 1
ATOM 622 N N . ALA A 1 84 ? -14.156 18.422 7.734 1 97 84 ALA A N 1
ATOM 623 C CA . ALA A 1 84 ? -13.102 19.094 8.5 1 97 84 ALA A CA 1
ATOM 624 C C . ALA A 1 84 ? -12.43 20.172 7.664 1 97 84 ALA A C 1
ATOM 626 O O . ALA A 1 84 ? -12.188 21.281 8.156 1 97 84 ALA A O 1
ATOM 627 N N . HIS A 1 85 ? -12.164 19.875 6.422 1 97.69 85 HIS A N 1
ATOM 628 C CA . HIS A 1 85 ? -11.531 20.828 5.531 1 97.69 85 HIS A CA 1
ATOM 629 C C . HIS A 1 85 ? -12.438 22.031 5.273 1 97.69 85 HIS A C 1
ATOM 631 O O . HIS A 1 85 ? -11.992 23.172 5.328 1 97.69 85 HIS A O 1
ATOM 637 N N . ALA A 1 86 ? -13.664 21.766 4.988 1 96.25 86 ALA A N 1
ATOM 638 C CA . ALA A 1 86 ? -14.633 22.828 4.707 1 96.25 86 ALA A CA 1
ATOM 639 C C . ALA A 1 86 ? -14.773 23.766 5.898 1 96.25 86 ALA A C 1
ATOM 641 O O . ALA A 1 86 ? -14.992 24.969 5.727 1 96.25 86 ALA A O 1
ATOM 642 N N . ALA A 1 87 ? -14.562 23.281 7.09 1 97.06 87 ALA A N 1
ATOM 643 C CA . ALA A 1 87 ? -14.742 24.062 8.312 1 97.06 87 ALA A CA 1
ATOM 644 C C . ALA A 1 87 ? -13.453 24.766 8.703 1 97.06 87 ALA A C 1
ATOM 646 O O . ALA A 1 87 ? -13.445 25.578 9.633 1 97.06 87 ALA A O 1
ATOM 647 N N . THR A 1 88 ? -12.359 24.422 8.039 1 97.31 88 THR A N 1
ATOM 648 C CA . THR A 1 88 ? -11.078 25.031 8.391 1 97.31 88 THR A CA 1
ATOM 649 C C . THR A 1 88 ? -10.938 26.406 7.75 1 97.31 88 THR A C 1
ATOM 651 O O . THR A 1 88 ? -10.969 26.531 6.523 1 97.31 88 THR A O 1
ATOM 654 N N . SER A 1 89 ? -10.656 27.469 8.531 1 96.5 89 SER A N 1
ATOM 655 C CA . SER A 1 89 ? -10.617 28.844 8.039 1 96.5 89 SER A CA 1
ATOM 656 C C . SER A 1 89 ? -9.188 29.375 8.023 1 96.5 89 SER A C 1
ATOM 658 O O . SER A 1 89 ? -8.914 30.406 7.398 1 96.5 89 SER A O 1
ATOM 660 N N . SER A 1 90 ? -8.328 28.688 8.75 1 95.94 90 SER A N 1
ATOM 661 C CA . SER A 1 90 ? -6.941 29.156 8.797 1 95.94 90 SER A CA 1
ATOM 662 C C . SER A 1 90 ? -6.316 29.172 7.402 1 95.94 90 SER A C 1
ATOM 664 O O . SER A 1 90 ? -6.559 28.266 6.598 1 95.94 90 SER A O 1
ATOM 666 N N . ILE A 1 91 ? -5.531 30.172 7.18 1 95.56 91 ILE A N 1
ATOM 667 C CA . ILE A 1 91 ? -4.754 30.234 5.945 1 95.56 91 ILE A CA 1
ATOM 668 C C . ILE A 1 91 ? -3.59 29.25 6.02 1 95.56 91 ILE A C 1
ATOM 670 O O . ILE A 1 91 ? -2.9 29.172 7.039 1 95.56 91 ILE A O 1
ATOM 674 N N . GLY A 1 92 ? -3.371 28.5 4.988 1 95.81 92 GLY A N 1
ATOM 675 C CA . GLY A 1 92 ? -2.299 27.531 4.941 1 95.81 92 GLY A CA 1
ATOM 676 C C . GLY A 1 92 ? -2.689 26.25 4.227 1 95.81 92 GLY A C 1
ATOM 677 O O . GLY A 1 92 ? -3.592 26.25 3.387 1 95.81 92 GLY A O 1
ATOM 678 N N . SER A 1 93 ? -1.931 25.281 4.41 1 96.5 93 SER A N 1
ATOM 679 C CA . SER A 1 93 ? -2.189 23.953 3.842 1 96.5 93 SER A CA 1
ATOM 680 C C . SER A 1 93 ? -1.545 22.859 4.676 1 96.5 93 SER A C 1
ATOM 682 O O . SER A 1 93 ? -0.708 23.141 5.539 1 96.5 93 SER A O 1
ATOM 684 N N . ALA A 1 94 ? -2.018 21.641 4.457 1 96.38 94 ALA A N 1
ATOM 685 C CA . ALA A 1 94 ? -1.471 20.5 5.191 1 96.38 94 ALA A CA 1
ATOM 686 C C . ALA A 1 94 ? -1.662 19.203 4.418 1 96.38 94 ALA A C 1
ATOM 688 O O . ALA A 1 94 ? -2.615 19.062 3.648 1 96.38 94 ALA A O 1
ATOM 689 N N . THR A 1 95 ? -0.715 18.297 4.535 1 97 95 THR A N 1
ATOM 690 C CA . THR A 1 95 ? -0.958 16.906 4.207 1 97 95 THR A CA 1
ATOM 691 C C . THR A 1 95 ? -1.71 16.203 5.336 1 97 95 THR A C 1
ATOM 693 O O . THR A 1 95 ? -1.634 16.625 6.492 1 97 95 THR A O 1
ATOM 696 N N . VAL A 1 96 ? -2.496 15.18 4.984 1 97.12 96 VAL A N 1
ATOM 697 C CA . VAL A 1 96 ? -3.324 14.594 6.031 1 97.12 96 VAL A CA 1
ATOM 698 C C . VAL A 1 96 ? -3.586 13.125 5.723 1 97.12 96 VAL A C 1
ATOM 700 O O . VAL A 1 96 ? -3.713 12.742 4.559 1 97.12 96 VAL A O 1
ATOM 703 N N . ILE A 1 97 ? -3.604 12.297 6.754 1 96.19 97 ILE A N 1
ATOM 704 C CA . ILE A 1 97 ? -4.094 10.922 6.691 1 96.19 97 ILE A CA 1
ATOM 705 C C . ILE A 1 97 ? -5.047 10.664 7.852 1 96.19 97 ILE A C 1
ATOM 707 O O . ILE A 1 97 ? -4.805 11.102 8.977 1 96.19 97 ILE A O 1
ATOM 711 N N . VAL A 1 98 ? -6.195 10.062 7.535 1 95.69 98 VAL A N 1
ATOM 712 C CA . VAL A 1 98 ? -7.188 9.664 8.531 1 95.69 98 VAL A CA 1
ATOM 713 C C . VAL A 1 98 ? -7.43 8.156 8.438 1 95.69 98 VAL A C 1
ATOM 715 O O . VAL A 1 98 ? -7.578 7.609 7.348 1 95.69 98 VAL A O 1
ATOM 718 N N . ALA A 1 99 ? -7.434 7.527 9.57 1 92.88 99 ALA A N 1
ATOM 719 C CA . ALA A 1 99 ? -7.734 6.098 9.648 1 92.88 99 ALA A CA 1
ATOM 720 C C . ALA A 1 99 ? -8.828 5.824 10.68 1 92.88 99 ALA A C 1
ATOM 722 O O . ALA A 1 99 ? -8.781 6.348 11.789 1 92.88 99 ALA A O 1
ATOM 723 N N . MET A 1 100 ? -9.812 5.062 10.258 1 91 100 MET A N 1
ATOM 724 C CA . MET A 1 100 ? -10.922 4.676 11.125 1 91 100 MET A CA 1
ATOM 725 C C . MET A 1 100 ? -11.039 3.156 11.211 1 91 100 MET A C 1
ATOM 727 O O . MET A 1 100 ? -11.234 2.486 10.195 1 91 100 MET A O 1
ATOM 731 N N . LEU A 1 101 ? -10.984 2.699 12.438 1 88.25 101 LEU A N 1
ATOM 732 C CA . LEU A 1 101 ? -11.094 1.262 12.664 1 88.25 101 LEU A CA 1
ATOM 733 C C . LEU A 1 101 ? -12.531 0.877 13.016 1 88.25 101 LEU A C 1
ATOM 735 O O . LEU A 1 101 ? -13.086 1.364 14 1 88.25 101 LEU A O 1
ATOM 739 N N . GLU A 1 102 ? -13.055 0.013 12.203 1 85.62 102 GLU A N 1
ATOM 740 C CA . GLU A 1 102 ? -14.375 -0.533 12.492 1 85.62 102 GLU A CA 1
ATOM 741 C C . GLU A 1 102 ? -14.289 -1.704 13.469 1 85.62 102 GLU A C 1
ATOM 743 O O . GLU A 1 102 ? -13.25 -2.369 13.555 1 85.62 102 GLU A O 1
ATOM 748 N N . LYS A 1 103 ? -15.43 -1.966 14.07 1 79.94 103 LYS A N 1
ATOM 749 C CA . LYS A 1 103 ? -15.492 -3.078 15.016 1 79.94 103 LYS A CA 1
ATOM 750 C C . LYS A 1 103 ? -15.227 -4.41 14.312 1 79.94 103 LYS A C 1
ATOM 752 O O . LYS A 1 103 ? -14.734 -5.352 14.93 1 79.94 103 LYS A O 1
ATOM 757 N N . THR A 1 104 ? -15.477 -4.457 13.055 1 81.75 104 THR A N 1
ATOM 758 C CA . THR A 1 104 ? -15.297 -5.68 12.273 1 81.75 104 THR A CA 1
ATOM 759 C C . THR A 1 104 ? -13.82 -5.957 12.039 1 81.75 104 THR A C 1
ATOM 761 O O . THR A 1 104 ? -13.453 -7.031 11.555 1 81.75 104 THR A O 1
ATOM 764 N N . GLY A 1 105 ? -12.961 -5.035 12.336 1 85.88 105 GLY A N 1
ATOM 765 C CA . GLY A 1 105 ? -11.539 -5.203 12.102 1 85.88 105 GLY A CA 1
ATOM 766 C C . GLY A 1 105 ? -11.07 -4.574 10.797 1 85.88 105 GLY A C 1
ATOM 767 O O . GLY A 1 105 ? -9.914 -4.75 10.398 1 85.88 105 GLY A O 1
ATOM 768 N N . THR A 1 106 ? -11.938 -3.871 10.203 1 91.19 106 THR A N 1
ATOM 769 C CA . THR A 1 106 ? -11.594 -3.197 8.953 1 91.19 106 THR A CA 1
ATOM 770 C C . THR A 1 106 ? -11.086 -1.785 9.227 1 91.19 106 THR A C 1
ATOM 772 O O . THR A 1 106 ? -11.734 -1.003 9.914 1 91.19 106 THR A O 1
ATOM 775 N N . LEU A 1 107 ? -9.914 -1.498 8.727 1 92.5 107 LEU A N 1
ATOM 776 C CA . LEU A 1 107 ? -9.344 -0.158 8.82 1 92.5 107 LEU A CA 1
ATOM 777 C C . LEU A 1 107 ? -9.602 0.634 7.543 1 92.5 107 LEU A C 1
ATOM 779 O O . LEU A 1 107 ? -9.094 0.285 6.477 1 92.5 107 LEU A O 1
ATOM 783 N N . LYS A 1 108 ? -10.352 1.684 7.672 1 95.69 108 LYS A N 1
ATOM 784 C CA . LYS A 1 108 ? -10.625 2.572 6.547 1 95.69 108 LYS A CA 1
ATOM 785 C C . LYS A 1 108 ? -9.672 3.766 6.547 1 95.69 108 LYS A C 1
ATOM 787 O O . LYS A 1 108 ? -9.492 4.422 7.574 1 95.69 108 LYS A O 1
ATOM 792 N N . ILE A 1 109 ? -9.094 4.051 5.379 1 97.12 109 ILE A N 1
ATOM 793 C CA . ILE A 1 109 ? -8.062 5.074 5.312 1 97.12 109 ILE A CA 1
ATOM 794 C C . ILE A 1 109 ? -8.398 6.078 4.211 1 97.12 109 ILE A C 1
ATOM 796 O O . ILE A 1 109 ? -8.844 5.691 3.127 1 97.12 109 ILE A O 1
ATOM 800 N N . ALA A 1 110 ? -8.258 7.305 4.465 1 98.12 110 ALA A N 1
ATOM 801 C CA . ALA A 1 110 ? -8.227 8.383 3.479 1 98.12 110 ALA A CA 1
ATOM 802 C C . ALA A 1 110 ? -6.98 9.242 3.646 1 98.12 110 ALA A C 1
ATOM 804 O O . ALA A 1 110 ? -6.664 9.68 4.758 1 98.12 110 ALA A O 1
ATOM 805 N N . SER A 1 111 ? -6.273 9.484 2.561 1 98.06 111 SER A N 1
ATOM 806 C CA . SER A 1 111 ? -5.016 10.211 2.664 1 98.06 111 SER A CA 1
ATOM 807 C C . SER A 1 111 ? -4.859 11.211 1.519 1 98.06 111 SER A C 1
ATOM 809 O O . SER A 1 111 ? -5.199 10.906 0.374 1 98.06 111 SER A O 1
ATOM 811 N N . VAL A 1 112 ? -4.438 12.43 1.817 1 97.81 112 VAL A N 1
ATOM 812 C CA . VAL A 1 112 ? -4.027 13.453 0.86 1 97.81 112 VAL A CA 1
ATOM 813 C C . VAL A 1 112 ? -2.615 13.93 1.186 1 97.81 112 VAL A C 1
ATOM 815 O O . VAL A 1 112 ? -2.402 14.625 2.182 1 97.81 112 VAL A O 1
ATOM 818 N N . GLY A 1 113 ? -1.684 13.531 0.363 1 97.5 113 GLY A N 1
ATOM 819 C CA . GLY A 1 113 ? -0.314 13.977 0.576 1 97.5 113 GLY A CA 1
ATOM 820 C C . GLY A 1 113 ? 0.613 12.852 1.006 1 97.5 113 GLY A C 1
ATOM 821 O O . GLY A 1 113 ? 0.545 11.742 0.472 1 97.5 113 GLY A O 1
ATOM 822 N N . ASP A 1 114 ? 1.56 13.219 1.953 1 96.12 114 ASP A N 1
ATOM 823 C CA . ASP A 1 114 ? 2.646 12.266 2.125 1 96.12 114 ASP A CA 1
ATOM 824 C C . ASP A 1 114 ? 2.768 11.828 3.582 1 96.12 114 ASP A C 1
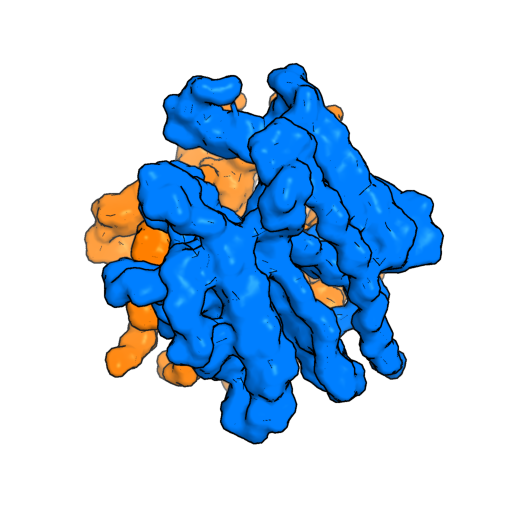ATOM 826 O O . ASP A 1 114 ? 3.816 11.336 4.004 1 96.12 114 ASP A O 1
ATOM 830 N N . CYS A 1 115 ? 1.731 12.117 4.418 1 94.06 115 CYS A N 1
ATOM 831 C CA . CYS A 1 115 ? 1.678 11.359 5.664 1 94.06 115 CYS A CA 1
ATOM 832 C C . CYS A 1 115 ? 1.548 9.867 5.383 1 94.06 115 CYS A C 1
ATOM 834 O O . CYS A 1 115 ? 0.966 9.469 4.375 1 94.06 115 CYS A O 1
ATOM 836 N N . GLY A 1 116 ? 2.043 9.062 6.281 1 93.56 116 GLY A N 1
ATOM 837 C CA . GLY A 1 116 ? 2.096 7.648 5.949 1 93.56 116 GLY A CA 1
ATOM 838 C C . GLY A 1 116 ? 1.486 6.762 7.016 1 93.56 116 GLY A C 1
ATOM 839 O O . GLY A 1 116 ? 1.248 7.207 8.141 1 93.56 116 GLY A O 1
ATOM 840 N N . LEU A 1 117 ? 1.217 5.539 6.652 1 94.19 117 LEU A N 1
ATOM 841 C CA . LEU A 1 117 ? 0.694 4.496 7.523 1 94.19 117 LEU A CA 1
ATOM 842 C C . LEU A 1 117 ? 1.163 3.119 7.066 1 94.19 117 LEU A C 1
ATOM 844 O O . LEU A 1 117 ? 1.165 2.824 5.871 1 94.19 117 LEU A O 1
ATOM 848 N N . LYS A 1 118 ? 1.645 2.346 8.016 1 93.81 118 LYS A N 1
ATOM 849 C CA . LYS A 1 118 ? 2.051 0.965 7.766 1 93.81 118 LYS A CA 1
ATOM 850 C C . LYS A 1 118 ? 1.348 0.006 8.727 1 93.81 118 LYS A C 1
ATOM 852 O O . LYS A 1 118 ? 1.138 0.332 9.891 1 93.81 118 LYS A O 1
ATOM 857 N N . VAL A 1 119 ? 0.953 -1.129 8.211 1 93.69 119 VAL A N 1
ATOM 858 C CA . VAL A 1 119 ? 0.457 -2.225 9.039 1 93.69 119 VAL A CA 1
ATOM 859 C C . VAL A 1 119 ? 1.528 -3.307 9.156 1 93.69 119 VAL A C 1
ATOM 861 O O . VAL A 1 119 ? 2.012 -3.826 8.148 1 93.69 119 VAL A O 1
ATOM 864 N N . ILE A 1 120 ? 1.875 -3.562 10.367 1 91.25 120 ILE A N 1
ATOM 865 C CA . ILE A 1 120 ? 2.875 -4.582 10.664 1 91.25 120 ILE A CA 1
ATOM 866 C C . ILE A 1 120 ? 2.188 -5.84 11.188 1 91.25 120 ILE A C 1
ATOM 868 O O . ILE A 1 120 ? 1.385 -5.773 12.125 1 91.25 120 ILE A O 1
ATOM 872 N N . ARG A 1 121 ? 2.443 -6.941 10.531 1 91.5 121 ARG A N 1
ATOM 873 C CA . ARG A 1 121 ? 1.891 -8.234 10.906 1 91.5 121 ARG A CA 1
ATOM 874 C C . ARG A 1 121 ? 2.982 -9.297 10.977 1 91.5 121 ARG A C 1
ATOM 876 O O . ARG A 1 121 ? 3.678 -9.547 9.984 1 91.5 121 ARG A O 1
ATOM 883 N N . LYS A 1 122 ? 3.127 -9.977 12.094 1 89.19 122 LYS A N 1
ATOM 884 C CA . LYS A 1 122 ? 4.09 -11.055 12.289 1 89.19 122 LYS A CA 1
ATOM 885 C C . LYS A 1 122 ? 5.488 -10.633 11.859 1 89.19 122 LYS A C 1
ATOM 887 O O . LYS A 1 122 ? 6.16 -11.344 11.109 1 89.19 122 LYS A O 1
ATOM 892 N N . GLY A 1 123 ? 5.84 -9.43 12.188 1 88.94 123 GLY A N 1
ATOM 893 C CA . GLY A 1 123 ? 7.203 -8.945 12.039 1 88.94 123 GLY A CA 1
ATOM 894 C C . GLY A 1 123 ? 7.512 -8.445 10.641 1 88.94 123 GLY A C 1
ATOM 895 O O . GLY A 1 123 ? 8.68 -8.312 10.266 1 88.94 123 GLY A O 1
ATOM 896 N N . GLN A 1 124 ? 6.531 -8.18 9.844 1 93.62 124 GLN A N 1
ATOM 897 C CA . GLN A 1 124 ? 6.797 -7.633 8.523 1 93.62 124 GLN A CA 1
ATOM 898 C C . GLN A 1 124 ? 5.762 -6.578 8.148 1 93.62 124 GLN A C 1
ATOM 900 O O . GLN A 1 124 ? 4.66 -6.555 8.703 1 93.62 124 GLN A O 1
ATOM 905 N N . VAL A 1 125 ? 6.133 -5.703 7.25 1 94.06 125 VAL A N 1
ATOM 906 C CA . VAL A 1 125 ? 5.199 -4.707 6.727 1 94.06 125 VAL A CA 1
ATOM 907 C C . VAL A 1 125 ? 4.242 -5.367 5.742 1 94.06 125 VAL A C 1
ATOM 909 O O . VAL A 1 125 ? 4.656 -5.844 4.68 1 94.06 125 VAL A O 1
ATOM 912 N N . MET A 1 126 ? 2.971 -5.359 6.074 1 94.19 126 MET A N 1
ATOM 913 C CA . MET A 1 126 ? 1.962 -6.004 5.238 1 94.19 126 MET A CA 1
ATOM 914 C C . MET A 1 126 ? 1.29 -4.992 4.32 1 94.19 126 MET A C 1
ATOM 916 O O . MET A 1 126 ? 0.779 -5.352 3.258 1 94.19 126 MET A O 1
ATOM 920 N N . PHE A 1 127 ? 1.249 -3.803 4.781 1 95.06 127 PHE A N 1
ATOM 921 C CA . PHE A 1 127 ? 0.576 -2.725 4.066 1 95.06 127 PHE A CA 1
ATOM 922 C C . PHE A 1 127 ? 1.271 -1.393 4.316 1 95.06 127 PHE A C 1
ATOM 924 O O . PHE A 1 127 ? 1.735 -1.129 5.43 1 95.06 127 PHE A O 1
ATOM 931 N N . SER A 1 128 ? 1.338 -0.622 3.289 1 96 128 SER A N 1
ATOM 932 C CA . SER A 1 128 ? 1.897 0.722 3.395 1 96 128 SER A CA 1
ATOM 933 C C . SER A 1 128 ? 1.223 1.681 2.42 1 96 128 SER A C 1
ATOM 935 O O . SER A 1 128 ? 0.96 1.322 1.271 1 96 128 SER A O 1
ATOM 937 N N . THR A 1 129 ? 0.911 2.883 2.881 1 96.44 129 THR A N 1
ATOM 938 C CA . THR A 1 129 ? 0.392 3.895 1.969 1 96.44 129 THR A CA 1
ATOM 939 C C . THR A 1 129 ? 1.521 4.512 1.146 1 96.44 129 THR A C 1
ATOM 941 O O . THR A 1 129 ? 2.678 4.508 1.57 1 96.44 129 THR A O 1
ATOM 944 N N . CYS A 1 130 ? 1.188 5.039 -0.024 1 94.69 130 CYS A N 1
ATOM 945 C CA . CYS A 1 130 ? 2.141 5.711 -0.9 1 94.69 130 CYS A CA 1
ATOM 946 C C . CYS A 1 130 ? 2.02 7.227 -0.776 1 94.69 130 CYS A C 1
ATOM 948 O O . CYS A 1 130 ? 0.913 7.758 -0.678 1 94.69 130 CYS A O 1
ATOM 950 N N . PRO A 1 131 ? 3.199 7.891 -0.798 1 94.88 131 PRO A N 1
ATOM 951 C CA . PRO A 1 131 ? 3.115 9.352 -0.825 1 94.88 131 PRO A CA 1
ATOM 952 C C . PRO A 1 131 ? 2.529 9.883 -2.129 1 94.88 131 PRO A C 1
ATOM 954 O O . PRO A 1 131 ? 2.795 9.336 -3.201 1 94.88 131 PRO A O 1
ATOM 957 N N . GLN A 1 132 ? 1.739 10.867 -2.004 1 95.69 132 GLN A N 1
ATOM 958 C CA . GLN A 1 132 ? 1.177 11.57 -3.152 1 95.69 132 GLN A CA 1
ATOM 959 C C . GLN A 1 132 ? 1.861 12.922 -3.363 1 95.69 132 GLN A C 1
ATOM 961 O O . GLN A 1 132 ? 1.857 13.773 -2.471 1 95.69 132 GLN A O 1
ATOM 966 N N . GLU A 1 133 ? 2.389 13.133 -4.574 1 94.12 133 GLU A N 1
ATOM 967 C CA . GLU A 1 133 ? 3.129 14.367 -4.824 1 94.12 133 GLU A CA 1
ATOM 968 C C . GLU A 1 133 ? 2.857 14.898 -6.23 1 94.12 133 GLU A C 1
ATOM 970 O O . GLU A 1 133 ? 2.623 14.117 -7.16 1 94.12 133 GLU A O 1
ATOM 975 N N . HIS A 1 134 ? 2.895 16.219 -6.301 1 91.75 134 HIS A N 1
ATOM 976 C CA . HIS A 1 134 ? 2.922 16.828 -7.625 1 91.75 134 HIS A CA 1
ATOM 977 C C . HIS A 1 134 ? 4.254 16.578 -8.32 1 91.75 134 HIS A C 1
ATOM 979 O O . HIS A 1 134 ? 4.289 16.281 -9.516 1 91.75 134 HIS A O 1
ATOM 985 N N . TYR A 1 135 ? 5.219 16.781 -7.684 1 87.31 135 TYR A N 1
ATOM 986 C CA . TYR A 1 135 ? 6.605 16.469 -8.008 1 87.31 135 TYR A CA 1
ATOM 987 C C . TYR A 1 135 ? 7.43 16.266 -6.746 1 87.31 135 TYR A C 1
ATOM 989 O O . TYR A 1 135 ? 6.926 16.438 -5.633 1 87.31 135 TYR A O 1
ATOM 997 N N . PHE A 1 136 ? 8.617 15.875 -6.922 1 84.56 136 PHE A N 1
ATOM 998 C CA . PHE A 1 136 ? 9.438 15.516 -5.773 1 84.56 136 PHE A CA 1
ATOM 999 C C . PHE A 1 136 ? 9.453 16.641 -4.75 1 84.56 136 PHE A C 1
ATOM 1001 O O . PHE A 1 136 ? 9.75 17.797 -5.094 1 84.56 136 PHE A O 1
ATOM 1008 N N . ASP A 1 137 ? 9.094 16.406 -3.547 1 85.38 137 ASP A N 1
ATOM 1009 C CA . ASP A 1 137 ? 9.125 17.312 -2.396 1 85.38 137 ASP A CA 1
ATOM 1010 C C . ASP A 1 137 ? 7.992 18.328 -2.467 1 85.38 137 ASP A C 1
ATOM 1012 O O . ASP A 1 137 ? 8.078 19.406 -1.87 1 85.38 137 ASP A O 1
ATOM 1016 N N . CYS A 1 138 ? 6.992 18.094 -3.203 1 91.25 138 CYS A N 1
ATOM 1017 C CA . CYS A 1 138 ? 5.766 18.891 -3.262 1 91.25 138 CYS A CA 1
ATOM 1018 C C . CYS A 1 138 ? 4.539 17.984 -3.15 1 91.25 138 CYS A C 1
ATOM 1020 O O . CYS A 1 138 ? 3.936 17.625 -4.16 1 91.25 138 CYS A O 1
ATOM 1022 N N . PRO A 1 139 ? 4.172 17.797 -1.99 1 94.81 139 PRO A N 1
ATOM 1023 C CA . PRO A 1 139 ? 3.086 16.844 -1.781 1 94.81 139 PRO A CA 1
ATOM 1024 C C . PRO A 1 139 ? 1.716 17.406 -2.145 1 94.81 139 PRO A C 1
ATOM 1026 O O . PRO A 1 139 ? 1.531 18.625 -2.15 1 94.81 139 PRO A O 1
ATOM 1029 N N . TYR A 1 140 ? 0.783 16.469 -2.514 1 96.5 140 TYR A N 1
ATOM 1030 C CA . TYR A 1 140 ? -0.621 16.844 -2.414 1 96.5 140 TYR A CA 1
ATOM 1031 C C . TYR A 1 140 ? -0.933 17.438 -1.043 1 96.5 140 TYR A C 1
ATOM 1033 O O . TYR A 1 140 ? -0.308 17.062 -0.046 1 96.5 140 TYR A O 1
ATOM 1041 N N . GLN A 1 141 ? -1.866 18.344 -0.989 1 96.81 141 GLN A N 1
ATOM 1042 C CA . GLN A 1 141 ? -2.193 18.984 0.282 1 96.81 141 GLN A CA 1
ATOM 1043 C C . GLN A 1 141 ? -3.578 19.625 0.234 1 96.81 141 GLN A C 1
ATOM 1045 O O . GLN A 1 141 ? -3.996 20.125 -0.808 1 96.81 141 GLN A O 1
ATOM 1050 N N . LEU A 1 142 ? -4.273 19.5 1.354 1 97.19 142 LEU A N 1
ATOM 1051 C CA . LEU A 1 142 ? -5.445 20.359 1.532 1 97.19 142 LEU A CA 1
ATOM 1052 C C . LEU A 1 142 ? -5.039 21.797 1.797 1 97.19 142 LEU A C 1
ATOM 1054 O O . LEU A 1 142 ? -4.082 22.062 2.531 1 97.19 142 LEU A O 1
ATOM 1058 N N . SER A 1 143 ? -5.801 22.672 1.125 1 95.56 143 SER A N 1
ATOM 1059 C CA . SER A 1 143 ? -5.352 24.047 1.198 1 95.56 143 SER A CA 1
ATOM 1060 C C . SER A 1 143 ? -6.523 25 1.438 1 95.56 143 SER A C 1
ATOM 1062 O O . SER A 1 143 ? -7.676 24.656 1.161 1 95.56 143 SER A O 1
ATOM 1064 N N . SER A 1 144 ? -6.156 26.125 2.02 1 94.25 144 SER A N 1
ATOM 1065 C CA . SER A 1 144 ? -7.121 27.219 2.129 1 94.25 144 SER A CA 1
ATOM 1066 C C . SER A 1 144 ? -7.395 27.844 0.769 1 94.25 144 SER A C 1
ATOM 1068 O O . SER A 1 144 ? -8.391 28.547 0.595 1 94.25 144 SER A O 1
ATOM 1070 N N . GLU A 1 145 ? -6.461 27.609 -0.145 1 88.62 145 GLU A N 1
ATOM 1071 C CA . GLU A 1 145 ? -6.625 28.156 -1.493 1 88.62 145 GLU A CA 1
ATOM 1072 C C . GLU A 1 145 ? -7.445 27.203 -2.365 1 88.62 145 GLU A C 1
ATOM 1074 O O . GLU A 1 145 ? -7.441 25.984 -2.152 1 88.62 145 GLU A O 1
ATOM 1079 N N . ALA A 1 146 ? -8.047 27.797 -3.361 1 76 146 ALA A N 1
ATOM 1080 C CA . ALA A 1 146 ? -8.938 27.047 -4.242 1 76 146 ALA A CA 1
ATOM 1081 C C . ALA A 1 146 ? -8.148 26.078 -5.113 1 76 146 ALA A C 1
ATOM 1083 O O . ALA A 1 146 ? -8.641 25 -5.449 1 76 146 ALA A O 1
ATOM 1084 N N . ILE A 1 147 ? -6.973 26.312 -5.453 1 75.25 147 ILE A N 1
ATOM 1085 C CA . ILE A 1 147 ? -6.219 25.547 -6.438 1 75.25 147 ILE A CA 1
ATOM 1086 C C . ILE A 1 147 ? -5.57 24.344 -5.766 1 75.25 147 ILE A C 1
ATOM 1088 O O . ILE A 1 147 ? -5.141 23.406 -6.441 1 75.25 147 ILE A O 1
ATOM 1092 N N . GLY A 1 148 ? -6.023 23.969 -4.621 1 80.44 148 GLY A N 1
ATOM 1093 C CA . GLY A 1 148 ? -5.398 22.828 -3.955 1 80.44 148 GLY A CA 1
ATOM 1094 C C . GLY A 1 148 ? -6.227 21.562 -4.035 1 80.44 148 GLY A C 1
ATOM 1095 O O . GLY A 1 148 ? -7.246 21.516 -4.723 1 80.44 148 GLY A O 1
ATOM 1096 N N . GLN A 1 149 ? -5.652 20.469 -3.549 1 91.75 149 GLN A N 1
ATOM 1097 C CA . GLN A 1 149 ? -6.371 19.203 -3.486 1 91.75 149 GLN A CA 1
ATOM 1098 C C . GLN A 1 149 ? -7.527 19.281 -2.492 1 91.75 149 GLN A C 1
ATOM 1100 O O . GLN A 1 149 ? -7.555 20.156 -1.629 1 91.75 149 GLN A O 1
ATOM 1105 N N . THR A 1 150 ? -8.484 18.5 -2.715 1 94 150 THR A N 1
ATOM 1106 C CA . THR A 1 150 ? -9.609 18.328 -1.804 1 94 150 THR A CA 1
ATOM 1107 C C . THR A 1 150 ? -9.734 16.875 -1.365 1 94 150 THR A C 1
ATOM 1109 O O . THR A 1 150 ? -8.914 16.031 -1.742 1 94 150 THR A O 1
ATOM 1112 N N . SER A 1 151 ? -10.812 16.672 -0.505 1 94.62 151 SER A N 1
ATOM 1113 C CA . SER A 1 151 ? -11.078 15.312 -0.058 1 94.62 151 SER A CA 1
ATOM 1114 C C . SER A 1 151 ? -11.375 14.391 -1.237 1 94.62 151 SER A C 1
ATOM 1116 O O . SER A 1 151 ? -11.18 13.18 -1.148 1 94.62 151 SER A O 1
ATOM 1118 N N . GLN A 1 152 ? -11.75 14.953 -2.361 1 93 152 GLN A N 1
ATOM 1119 C CA . GLN A 1 152 ? -12.07 14.156 -3.543 1 93 152 GLN A CA 1
ATOM 1120 C C . GLN A 1 152 ? -10.805 13.594 -4.184 1 93 152 GLN A C 1
ATOM 1122 O O . GLN A 1 152 ? -10.867 12.641 -4.965 1 93 152 GLN A O 1
ATOM 1127 N N . ASP A 1 153 ? -9.695 14.141 -3.861 1 94.25 153 ASP A N 1
ATOM 1128 C CA . ASP A 1 153 ? -8.414 13.688 -4.41 1 94.25 153 ASP A CA 1
ATOM 1129 C C . ASP A 1 153 ? -7.75 12.672 -3.488 1 94.25 153 ASP A C 1
ATOM 1131 O O . ASP A 1 153 ? -6.672 12.156 -3.797 1 94.25 153 ASP A O 1
ATOM 1135 N N . ALA A 1 154 ? -8.391 12.32 -2.402 1 96.94 154 ALA A N 1
ATOM 1136 C CA . ALA A 1 154 ? -7.793 11.438 -1.406 1 96.94 154 ALA A CA 1
ATOM 1137 C C . ALA A 1 154 ? -7.676 10.016 -1.94 1 96.94 154 ALA A C 1
ATOM 1139 O O . ALA A 1 154 ? -8.547 9.547 -2.684 1 96.94 154 ALA A O 1
ATOM 1140 N N . LEU A 1 155 ? -6.539 9.375 -1.65 1 96.81 155 LEU A N 1
ATOM 1141 C CA . LEU A 1 155 ? -6.547 7.914 -1.731 1 96.81 155 LEU A CA 1
ATOM 1142 C C . LEU A 1 155 ? -7.422 7.316 -0.636 1 96.81 155 LEU A C 1
ATOM 1144 O O . LEU A 1 155 ? -7.199 7.566 0.55 1 96.81 155 LEU A O 1
ATOM 1148 N N . VAL A 1 156 ? -8.461 6.613 -1.06 1 97.12 156 VAL A N 1
ATOM 1149 C CA . VAL A 1 156 ? -9.336 5.941 -0.112 1 97.12 156 VAL A CA 1
ATOM 1150 C C . VAL A 1 156 ? -9.188 4.43 -0.247 1 97.12 156 VAL A C 1
ATOM 1152 O O . VAL A 1 156 ? -9.367 3.873 -1.334 1 97.12 156 VAL A O 1
ATOM 1155 N N . CYS A 1 157 ? -8.836 3.771 0.849 1 96.44 157 CYS A N 1
ATOM 1156 C CA . CYS A 1 157 ? -8.68 2.32 0.826 1 96.44 157 CYS A CA 1
ATOM 1157 C C . CYS A 1 157 ? -8.992 1.717 2.188 1 96.44 157 CYS A C 1
ATOM 1159 O O . CYS A 1 157 ? -9.156 2.441 3.17 1 96.44 157 CYS A O 1
ATOM 1161 N N . THR A 1 158 ? -9.211 0.427 2.219 1 96.62 158 THR A N 1
ATOM 1162 C CA . THR A 1 158 ? -9.438 -0.304 3.459 1 96.62 158 THR A CA 1
ATOM 1163 C C . THR A 1 158 ? -8.469 -1.478 3.58 1 96.62 158 THR A C 1
ATOM 1165 O O . THR A 1 158 ? -8.008 -2.014 2.57 1 96.62 158 THR A O 1
ATOM 1168 N N . VAL A 1 159 ? -8.156 -1.814 4.734 1 95.44 159 VAL A N 1
ATOM 1169 C CA . VAL A 1 159 ? -7.336 -2.988 5.02 1 95.44 159 VAL A CA 1
ATOM 1170 C C . VAL A 1 159 ? -8 -3.824 6.113 1 95.44 159 VAL A C 1
ATOM 1172 O O . VAL A 1 159 ? -8.461 -3.283 7.125 1 95.44 159 VAL A O 1
ATOM 1175 N N . ASN A 1 160 ? -8.148 -5.152 5.84 1 94.62 160 ASN A N 1
ATOM 1176 C CA . ASN A 1 160 ? -8.625 -6.047 6.891 1 94.62 160 ASN A CA 1
ATOM 1177 C C . ASN A 1 160 ? -7.516 -6.398 7.875 1 94.62 160 ASN A C 1
ATOM 1179 O O . ASN A 1 160 ? -6.543 -7.059 7.508 1 94.62 160 ASN A O 1
ATOM 1183 N N . LEU A 1 161 ? -7.734 -5.988 9.117 1 91.88 161 LEU A N 1
ATOM 1184 C CA . LEU A 1 161 ? -6.73 -6.242 10.148 1 91.88 161 LEU A CA 1
ATOM 1185 C C . LEU A 1 161 ? -6.945 -7.605 10.789 1 91.88 161 LEU A C 1
ATOM 1187 O O . LEU A 1 161 ? -8.039 -8.172 10.711 1 91.88 161 LEU A O 1
ATOM 1191 N N . MET A 1 162 ? -5.875 -8.117 11.234 1 88.38 162 MET A N 1
ATOM 1192 C CA . MET A 1 162 ? -5.887 -9.344 12.031 1 88.38 162 MET A CA 1
ATOM 1193 C C . MET A 1 162 ? -5.398 -9.07 13.453 1 88.38 162 MET A C 1
ATOM 1195 O O . MET A 1 162 ? -4.742 -8.055 13.703 1 88.38 162 MET A O 1
ATOM 1199 N N . GLU A 1 163 ? -5.797 -9.977 14.359 1 84.94 163 GLU A N 1
ATOM 1200 C CA . GLU A 1 163 ? -5.305 -9.852 15.727 1 84.94 163 GLU A CA 1
ATOM 1201 C C . GLU A 1 163 ? -3.777 -9.836 15.766 1 84.94 163 GLU A C 1
ATOM 1203 O O . GLU A 1 163 ? -3.127 -10.656 15.109 1 84.94 163 GLU A O 1
ATOM 1208 N N . GLY A 1 164 ? -3.248 -8.859 16.484 1 83.81 164 GLY A N 1
ATOM 1209 C CA . GLY A 1 164 ? -1.805 -8.75 16.625 1 83.81 164 GLY A CA 1
ATOM 1210 C C . GLY A 1 164 ? -1.188 -7.742 15.68 1 83.81 164 GLY A C 1
ATOM 1211 O O . GLY A 1 164 ? -0.022 -7.371 15.828 1 83.81 164 GLY A O 1
ATOM 1212 N N . ASP A 1 165 ? -1.942 -7.297 14.695 1 89.12 165 ASP A N 1
ATOM 1213 C CA . ASP A 1 165 ? -1.442 -6.27 13.789 1 89.12 165 ASP A CA 1
ATOM 1214 C C . ASP A 1 165 ? -1.099 -4.988 14.547 1 89.12 165 ASP A C 1
ATOM 1216 O O . ASP A 1 165 ? -1.789 -4.621 15.5 1 89.12 165 ASP A O 1
ATOM 1220 N N . MET A 1 166 ? -0.042 -4.398 14.172 1 88.31 166 MET A N 1
ATOM 1221 C CA . MET A 1 166 ? 0.32 -3.072 14.664 1 88.31 166 MET A CA 1
ATOM 1222 C C . MET A 1 166 ? 0.292 -2.045 13.539 1 88.31 166 MET A C 1
ATOM 1224 O O . MET A 1 166 ? 0.726 -2.33 12.422 1 88.31 166 MET A O 1
ATOM 1228 N N . ILE A 1 167 ? -0.227 -0.855 13.883 1 90.38 167 ILE A N 1
ATOM 1229 C CA . ILE A 1 167 ? -0.255 0.236 12.914 1 90.38 167 ILE A CA 1
ATOM 1230 C C . ILE A 1 167 ? 0.775 1.295 13.305 1 90.38 167 ILE A C 1
ATOM 1232 O O . ILE A 1 167 ? 0.845 1.708 14.461 1 90.38 167 ILE A O 1
ATOM 1236 N N . VAL A 1 168 ? 1.623 1.654 12.391 1 90.81 168 VAL A N 1
ATOM 1237 C CA . VAL A 1 168 ? 2.559 2.766 12.539 1 90.81 168 VAL A CA 1
ATOM 1238 C C . VAL A 1 168 ? 2.205 3.873 11.547 1 90.81 168 VAL A C 1
ATOM 1240 O O . VAL A 1 168 ? 2.172 3.645 10.336 1 90.81 168 VAL A O 1
ATOM 1243 N N . SER A 1 169 ? 1.93 5.012 12.078 1 91.44 169 SER A N 1
ATOM 1244 C CA . SER A 1 169 ? 1.606 6.156 11.227 1 91.44 169 SER A CA 1
ATOM 1245 C C . SER A 1 169 ? 2.432 7.379 11.617 1 91.44 169 SER A C 1
ATOM 1247 O O . SER A 1 169 ? 2.893 7.492 12.75 1 91.44 169 SER A O 1
ATOM 1249 N N . GLY A 1 170 ? 2.648 8.25 10.633 1 89.88 170 GLY A N 1
ATOM 1250 C CA . GLY A 1 170 ? 3.457 9.438 10.875 1 89.88 170 GLY A CA 1
ATOM 1251 C C . GLY A 1 170 ? 3.525 10.359 9.672 1 89.88 170 GLY A C 1
ATOM 1252 O O . GLY A 1 170 ? 3.062 10.016 8.586 1 89.88 170 GLY A O 1
ATOM 1253 N N . SER A 1 171 ? 4.094 11.523 9.945 1 90.44 171 SER A N 1
ATOM 1254 C CA . SER A 1 171 ? 4.336 12.469 8.859 1 90.44 171 SER A CA 1
ATOM 1255 C C . SER A 1 171 ? 5.586 12.102 8.07 1 90.44 171 SER A C 1
ATOM 1257 O O . SER A 1 171 ? 6.266 11.125 8.391 1 90.44 171 SER A O 1
ATOM 1259 N N . ASP A 1 172 ? 5.816 12.852 6.996 1 90.19 172 ASP A N 1
ATOM 1260 C CA . ASP A 1 172 ? 6.98 12.57 6.16 1 90.19 172 ASP A CA 1
ATOM 1261 C C . ASP A 1 172 ? 8.273 12.711 6.957 1 90.19 172 ASP A C 1
ATOM 1263 O O . ASP A 1 172 ? 9.25 12.008 6.691 1 90.19 172 ASP A O 1
ATOM 1267 N N . GLY A 1 173 ? 8.242 13.594 7.957 1 87.75 173 GLY A N 1
ATOM 1268 C CA . GLY A 1 173 ? 9.414 13.734 8.805 1 87.75 173 GLY A CA 1
ATOM 1269 C C . GLY A 1 173 ? 9.812 12.438 9.492 1 87.75 173 GLY A C 1
ATOM 1270 O O . GLY A 1 173 ? 10.992 12.203 9.734 1 87.75 173 GLY A O 1
ATOM 1271 N N . PHE A 1 174 ? 8.93 11.617 9.836 1 88.5 174 PHE A N 1
ATOM 1272 C CA . PHE A 1 174 ? 9.164 10.312 10.445 1 88.5 174 PHE A CA 1
ATOM 1273 C C . PHE A 1 174 ? 9.633 9.312 9.398 1 88.5 174 PHE A C 1
ATOM 1275 O O . PHE A 1 174 ? 10.719 8.742 9.523 1 88.5 174 PHE A O 1
ATOM 1282 N N . PHE A 1 175 ? 8.938 9.109 8.344 1 91.25 175 PHE A N 1
ATOM 1283 C CA . PHE A 1 175 ? 9.188 8.047 7.375 1 91.25 175 PHE A CA 1
ATOM 1284 C C . PHE A 1 175 ? 10.367 8.406 6.477 1 91.25 175 PHE A C 1
ATOM 1286 O O . PHE A 1 175 ? 10.984 7.527 5.875 1 91.25 175 PHE A O 1
ATOM 1293 N N . ASP A 1 176 ? 10.68 9.688 6.359 1 91.25 176 ASP A N 1
ATOM 1294 C CA . ASP A 1 176 ? 11.82 10.125 5.57 1 91.25 176 ASP A CA 1
ATOM 1295 C C . ASP A 1 176 ? 13.133 9.797 6.277 1 91.25 176 ASP A C 1
ATOM 1297 O O . ASP A 1 176 ? 14.211 9.859 5.668 1 91.25 176 ASP A O 1
ATOM 1301 N N . ASN A 1 177 ? 13.031 9.398 7.539 1 90.81 177 ASN A N 1
ATOM 1302 C CA . ASN A 1 177 ? 14.242 9.289 8.344 1 90.81 177 ASN A CA 1
ATOM 1303 C C . ASN A 1 177 ? 14.352 7.922 9.008 1 90.81 177 ASN A C 1
ATOM 1305 O O . ASN A 1 177 ? 15.188 7.73 9.898 1 90.81 177 ASN A O 1
ATOM 1309 N N . ILE A 1 178 ? 13.531 7.016 8.672 1 90.94 178 ILE A N 1
ATOM 1310 C CA . ILE A 1 178 ? 13.617 5.707 9.305 1 90.94 178 ILE A CA 1
ATOM 1311 C C . ILE A 1 178 ? 13.297 4.617 8.281 1 90.94 178 ILE A C 1
ATOM 1313 O O . ILE A 1 178 ? 12.359 4.75 7.496 1 90.94 178 ILE A O 1
ATOM 1317 N N . PHE A 1 179 ? 14.039 3.549 8.234 1 91.94 179 PHE A N 1
ATOM 1318 C CA . PHE A 1 179 ? 13.82 2.432 7.32 1 91.94 179 PHE A CA 1
ATOM 1319 C C . PHE A 1 179 ? 12.852 1.42 7.926 1 91.94 179 PHE A C 1
ATOM 1321 O O . PHE A 1 179 ? 12.75 1.309 9.148 1 91.94 179 PHE A O 1
ATOM 1328 N N . ASP A 1 180 ? 12.266 0.649 7.074 1 92.31 180 ASP A N 1
ATOM 1329 C CA . ASP A 1 180 ? 11.32 -0.372 7.512 1 92.31 180 ASP A CA 1
ATOM 1330 C C . ASP A 1 180 ? 11.969 -1.347 8.492 1 92.31 180 ASP A C 1
ATOM 1332 O O . ASP A 1 180 ? 11.375 -1.709 9.508 1 92.31 180 ASP A O 1
ATOM 1336 N N . GLN A 1 181 ? 13.164 -1.712 8.141 1 91.44 181 GLN A N 1
ATOM 1337 C CA . GLN A 1 181 ? 13.844 -2.684 8.992 1 91.44 181 GLN A CA 1
ATOM 1338 C C . GLN A 1 181 ? 14.062 -2.125 10.391 1 91.44 181 GLN A C 1
ATOM 1340 O O . GLN A 1 181 ? 14.031 -2.867 11.375 1 91.44 181 GLN A O 1
ATOM 1345 N N . GLU A 1 182 ? 14.352 -0.868 10.461 1 93.31 182 GLU A N 1
ATOM 1346 C CA . GLU A 1 182 ? 14.523 -0.223 11.758 1 93.31 182 GLU A CA 1
ATOM 1347 C C . GLU A 1 182 ? 13.203 -0.173 12.531 1 93.31 182 GLU A C 1
ATOM 1349 O O . GLU A 1 182 ? 13.18 -0.401 13.742 1 93.31 182 GLU A O 1
ATOM 1354 N N . ILE A 1 183 ? 12.117 0.142 11.828 1 92 183 ILE A N 1
ATOM 1355 C CA . ILE A 1 183 ? 10.797 0.147 12.453 1 92 183 ILE A CA 1
ATOM 1356 C C . ILE A 1 183 ? 10.508 -1.227 13.055 1 92 183 ILE A C 1
ATOM 1358 O O . ILE A 1 183 ? 10.133 -1.333 14.227 1 92 183 ILE A O 1
ATOM 1362 N N . LEU A 1 184 ? 10.719 -2.248 12.289 1 92.94 184 LEU A N 1
ATOM 1363 C CA . LEU A 1 184 ? 10.453 -3.615 12.727 1 92.94 184 LEU A CA 1
ATOM 1364 C C . LEU A 1 184 ? 11.336 -3.992 13.906 1 92.94 184 LEU A C 1
ATOM 1366 O O . LEU A 1 184 ? 10.875 -4.633 14.852 1 92.94 184 LEU A O 1
ATOM 1370 N N . GLY A 1 185 ? 12.586 -3.588 13.805 1 93.62 185 GLY A N 1
ATOM 1371 C CA . GLY A 1 185 ? 13.5 -3.852 14.906 1 93.62 185 GLY A CA 1
ATOM 1372 C C . GLY A 1 185 ? 13.055 -3.23 16.219 1 93.62 185 GLY A C 1
ATOM 1373 O O . GLY A 1 185 ? 13.039 -3.895 17.25 1 93.62 185 GLY A O 1
ATOM 1374 N N . VAL A 1 186 ? 12.688 -1.982 16.172 1 92 186 VAL A N 1
ATOM 1375 C CA . VAL A 1 186 ? 12.258 -1.256 17.359 1 92 186 VAL A CA 1
ATOM 1376 C C . VAL A 1 186 ? 10.984 -1.887 17.922 1 92 186 VAL A C 1
ATOM 1378 O O . VAL A 1 186 ? 10.867 -2.082 19.141 1 92 186 VAL A O 1
ATOM 1381 N N . ILE A 1 187 ? 10.039 -2.219 17.094 1 88.62 187 ILE A N 1
ATOM 1382 C CA . ILE A 1 187 ? 8.773 -2.799 17.531 1 88.62 187 ILE A CA 1
ATOM 1383 C C . ILE A 1 187 ? 9.023 -4.145 18.203 1 88.62 187 ILE A C 1
ATOM 1385 O O . ILE A 1 187 ? 8.422 -4.445 19.234 1 88.62 187 ILE A O 1
ATOM 1389 N N . ASN A 1 188 ? 9.836 -4.91 17.609 1 90.19 188 ASN A N 1
ATOM 1390 C CA . ASN A 1 188 ? 10.141 -6.238 18.141 1 90.19 188 ASN A CA 1
ATOM 1391 C C . ASN A 1 188 ? 10.805 -6.156 19.5 1 90.19 188 ASN A C 1
ATOM 1393 O O . ASN A 1 188 ? 10.641 -7.051 20.328 1 90.19 188 ASN A O 1
ATOM 1397 N N . GLU A 1 189 ? 11.516 -5.121 19.75 1 91.25 189 GLU A N 1
ATOM 1398 C CA . GLU A 1 189 ? 12.281 -4.984 20.984 1 91.25 189 GLU A CA 1
ATOM 1399 C C . GLU A 1 189 ? 11.484 -4.234 22.047 1 91.25 189 GLU A C 1
ATOM 1401 O O . GLU A 1 189 ? 11.883 -4.191 23.219 1 91.25 189 GLU A O 1
ATOM 1406 N N . SER A 1 190 ? 10.422 -3.672 21.656 1 87 190 SER A N 1
ATOM 1407 C CA . SER A 1 190 ? 9.695 -2.807 22.578 1 87 190 SER A CA 1
ATOM 1408 C C . SER A 1 190 ? 8.703 -3.6 23.422 1 87 190 SER A C 1
ATOM 1410 O O . SER A 1 190 ? 8.133 -4.586 22.938 1 87 190 SER A O 1
ATOM 1412 N N . LEU A 1 191 ? 8.406 -3.117 24.641 1 80.12 191 LEU A N 1
ATOM 1413 C CA . LEU A 1 191 ? 7.535 -3.795 25.609 1 80.12 191 LEU A CA 1
ATOM 1414 C C . LEU A 1 191 ? 6.074 -3.412 25.375 1 80.12 191 LEU A C 1
ATOM 1416 O O . LEU A 1 191 ? 5.168 -4.098 25.859 1 80.12 191 LEU A O 1
ATOM 1420 N N . GLY A 1 192 ? 5.887 -2.311 24.734 1 79.44 192 GLY A N 1
ATOM 1421 C CA . GLY A 1 192 ? 4.539 -1.822 24.5 1 79.44 192 GLY A CA 1
ATOM 1422 C C . GLY A 1 192 ? 4.473 -0.763 23.406 1 79.44 192 GLY A C 1
ATOM 1423 O O . GLY A 1 192 ? 5.504 -0.348 22.875 1 79.44 192 GLY A O 1
ATOM 1424 N N . THR A 1 193 ? 3.234 -0.362 23.109 1 81.19 193 THR A N 1
ATOM 1425 C CA . THR A 1 193 ? 3.014 0.552 22 1 81.19 193 THR A CA 1
ATOM 1426 C C . THR A 1 193 ? 3.557 1.941 22.328 1 81.19 193 THR A C 1
ATOM 1428 O O . THR A 1 193 ? 4.109 2.617 21.453 1 81.19 193 THR A O 1
ATOM 1431 N N . ASP A 1 194 ? 3.414 2.406 23.562 1 81.19 194 ASP A N 1
ATOM 1432 C CA . ASP A 1 194 ? 3.91 3.727 23.953 1 81.19 194 ASP A CA 1
ATOM 1433 C C . ASP A 1 194 ? 5.434 3.789 23.859 1 81.19 194 ASP A C 1
ATOM 1435 O O . ASP A 1 194 ? 5.988 4.762 23.344 1 81.19 194 ASP A O 1
ATOM 1439 N N . GLU A 1 195 ? 6.07 2.766 24.391 1 83.44 195 GLU A N 1
ATOM 1440 C CA . GLU A 1 195 ? 7.527 2.701 24.344 1 83.44 195 GLU A CA 1
ATOM 1441 C C . GLU A 1 195 ? 8.031 2.633 22.906 1 83.44 195 GLU A C 1
ATOM 1443 O O . GLU A 1 195 ? 9.023 3.275 22.562 1 83.44 195 GLU A O 1
ATOM 1448 N N . ALA A 1 196 ? 7.336 1.891 22.109 1 86.12 196 ALA A N 1
ATOM 1449 C CA . ALA A 1 196 ? 7.719 1.774 20.703 1 86.12 196 ALA A CA 1
ATOM 1450 C C . ALA A 1 196 ? 7.605 3.119 20 1 86.12 196 ALA A C 1
ATOM 1452 O O . ALA A 1 196 ? 8.492 3.504 19.234 1 86.12 196 ALA A O 1
ATOM 1453 N N . ALA A 1 197 ? 6.484 3.773 20.266 1 84.81 197 ALA A N 1
ATOM 1454 C CA . ALA A 1 197 ? 6.258 5.066 19.625 1 84.81 197 ALA A CA 1
ATOM 1455 C C . ALA A 1 197 ? 7.359 6.059 19.984 1 84.81 197 ALA A C 1
ATOM 1457 O O . ALA A 1 197 ? 7.875 6.77 19.125 1 84.81 197 ALA A O 1
ATOM 1458 N N . LYS A 1 198 ? 7.695 6.098 21.203 1 83.62 198 LYS A N 1
ATOM 1459 C CA . LYS A 1 198 ? 8.75 6.992 21.688 1 83.62 198 LYS A CA 1
ATOM 1460 C C . LYS A 1 198 ? 10.094 6.633 21.062 1 83.62 198 LYS A C 1
ATOM 1462 O O . LYS A 1 198 ? 10.812 7.508 20.578 1 83.62 198 LYS A O 1
ATOM 1467 N N . ALA A 1 199 ? 10.375 5.383 21.094 1 87.88 199 ALA A N 1
ATOM 1468 C CA . ALA A 1 199 ? 11.648 4.914 20.547 1 87.88 199 ALA A CA 1
ATOM 1469 C C . ALA A 1 199 ? 11.758 5.215 19.062 1 87.88 199 ALA A C 1
ATOM 1471 O O . ALA A 1 199 ? 12.812 5.633 18.578 1 87.88 199 ALA A O 1
ATOM 1472 N N . LEU A 1 200 ? 10.688 4.969 18.359 1 89.44 200 LEU A N 1
ATOM 1473 C CA . LEU A 1 200 ? 10.672 5.242 16.938 1 89.44 200 LEU A CA 1
ATOM 1474 C C . LEU A 1 200 ? 10.867 6.727 16.656 1 89.44 200 LEU A C 1
ATOM 1476 O O . LEU A 1 200 ? 11.656 7.102 15.789 1 89.44 200 LEU A O 1
ATOM 1480 N N . ALA A 1 201 ? 10.133 7.566 17.391 1 86.5 201 ALA A N 1
ATOM 1481 C CA . ALA A 1 201 ? 10.242 9.008 17.219 1 86.5 201 ALA A CA 1
ATOM 1482 C C . ALA A 1 201 ? 11.664 9.492 17.5 1 86.5 201 ALA A C 1
ATOM 1484 O O . ALA A 1 201 ? 12.211 10.312 16.75 1 86.5 201 ALA A O 1
ATOM 1485 N N . GLU A 1 202 ? 12.266 8.969 18.484 1 86.12 202 GLU A N 1
ATOM 1486 C CA . GLU A 1 202 ? 13.625 9.352 18.844 1 86.12 202 GLU A CA 1
ATOM 1487 C C . GLU A 1 202 ? 14.633 8.914 17.797 1 86.12 202 GLU A C 1
ATOM 1489 O O . GLU A 1 202 ? 15.57 9.656 17.469 1 86.12 202 GLU A O 1
ATOM 1494 N N . LEU A 1 203 ? 14.438 7.754 17.328 1 90.25 203 LEU A N 1
ATOM 1495 C CA . LEU A 1 203 ? 15.344 7.246 16.297 1 90.25 203 LEU A CA 1
ATOM 1496 C C . LEU A 1 203 ? 15.25 8.094 15.031 1 90.25 203 LEU A C 1
ATOM 1498 O O . LEU A 1 203 ? 16.281 8.445 14.445 1 90.25 203 LEU A O 1
ATOM 1502 N N . ALA A 1 204 ? 14.031 8.398 14.617 1 88.81 204 ALA A N 1
ATOM 1503 C CA . ALA A 1 204 ? 13.836 9.258 13.453 1 88.81 204 ALA A CA 1
ATOM 1504 C C . ALA A 1 204 ? 14.492 10.617 13.656 1 88.81 204 ALA A C 1
ATOM 1506 O O . ALA A 1 204 ? 15.117 11.156 12.742 1 88.81 204 ALA A O 1
ATOM 1507 N N . ARG A 1 205 ? 14.328 11.164 14.828 1 86.56 205 ARG A N 1
ATOM 1508 C CA . ARG A 1 205 ? 14.938 12.445 15.156 1 86.56 205 ARG A CA 1
ATOM 1509 C C . ARG A 1 205 ? 16.453 12.367 15.062 1 86.56 205 ARG A C 1
ATOM 1511 O O . ARG A 1 205 ? 17.094 13.258 14.492 1 86.56 205 ARG A O 1
ATOM 1518 N N . LYS A 1 206 ? 16.984 11.375 15.625 1 90.19 206 LYS A N 1
ATOM 1519 C CA . LYS A 1 206 ? 18.438 11.18 15.586 1 90.19 206 LYS A CA 1
ATOM 1520 C C . LYS A 1 206 ? 18.938 11.141 14.148 1 90.19 206 LYS A C 1
ATOM 1522 O O . LYS A 1 206 ? 19.953 11.781 13.82 1 90.19 206 LYS A O 1
ATOM 1527 N N . HIS A 1 207 ? 18.25 10.391 13.312 1 90.44 207 HIS A N 1
ATOM 1528 C CA . HIS A 1 207 ? 18.609 10.305 11.898 1 90.44 207 HIS A CA 1
ATOM 1529 C C . HIS A 1 207 ? 18.516 11.672 11.227 1 90.44 207 HIS A C 1
ATOM 1531 O O . HIS A 1 207 ? 19.359 12.008 10.383 1 90.44 207 HIS A O 1
ATOM 1537 N N . SER A 1 208 ? 17.531 12.414 11.562 1 87.38 208 SER A N 1
ATOM 1538 C CA . SER A 1 208 ? 17.25 13.672 10.875 1 87.38 208 SER A CA 1
ATOM 1539 C C . SER A 1 208 ? 18.328 14.703 11.133 1 87.38 208 SER A C 1
ATOM 1541 O O . SER A 1 208 ? 18.562 15.586 10.305 1 87.38 208 SER A O 1
ATOM 1543 N N . VAL A 1 209 ? 19.047 14.609 12.227 1 88.44 209 VAL A N 1
ATOM 1544 C CA . VAL A 1 209 ? 20.062 15.617 12.562 1 88.44 209 VAL A CA 1
ATOM 1545 C C . VAL A 1 209 ? 21.453 15.094 12.203 1 88.44 209 VAL A C 1
ATOM 1547 O O . VAL A 1 209 ? 22.438 15.82 12.328 1 88.44 209 VAL A O 1
ATOM 1550 N N . ASP A 1 210 ? 21.516 13.844 11.828 1 89.94 210 ASP A N 1
ATOM 1551 C CA . ASP A 1 210 ? 22.766 13.25 11.391 1 89.94 210 ASP A CA 1
ATOM 1552 C C . ASP A 1 210 ? 23.016 13.484 9.906 1 89.94 210 ASP A C 1
ATOM 1554 O O . ASP A 1 210 ? 22.469 12.766 9.062 1 89.94 210 ASP A O 1
ATOM 1558 N N . VAL A 1 211 ? 23.875 14.281 9.547 1 85.31 211 VAL A N 1
ATOM 1559 C CA . VAL A 1 211 ? 24.094 14.727 8.172 1 85.31 211 VAL A CA 1
ATOM 1560 C C . VAL A 1 211 ? 24.766 13.609 7.367 1 85.31 211 VAL A C 1
ATOM 1562 O O . VAL A 1 211 ? 24.766 13.648 6.133 1 85.31 211 VAL A O 1
ATOM 1565 N N . THR A 1 212 ? 25.281 12.664 8.039 1 87.44 212 THR A N 1
ATOM 1566 C CA . THR A 1 212 ? 25.984 11.586 7.34 1 87.44 212 THR A CA 1
ATOM 1567 C C . THR A 1 212 ? 25.047 10.398 7.105 1 87.44 212 THR A C 1
ATOM 1569 O O . THR A 1 212 ? 25.375 9.477 6.363 1 87.44 212 THR A O 1
ATOM 1572 N N . PHE A 1 213 ? 24 10.492 7.73 1 88.44 213 PHE A N 1
ATOM 1573 C CA . PHE A 1 213 ? 23.062 9.383 7.602 1 88.44 213 PHE A CA 1
ATOM 1574 C C . PHE A 1 213 ? 22.391 9.398 6.234 1 88.44 213 PHE A C 1
ATOM 1576 O O . PHE A 1 213 ? 21.766 10.391 5.852 1 88.44 213 PHE A O 1
ATOM 1583 N N . ASP A 1 214 ? 22.547 8.273 5.508 1 88 214 ASP A N 1
ATOM 1584 C CA . ASP A 1 214 ? 21.891 8.133 4.211 1 88 214 ASP A CA 1
ATOM 1585 C C . ASP A 1 214 ? 20.438 7.699 4.379 1 88 214 ASP A C 1
ATOM 1587 O O . ASP A 1 214 ? 20.125 6.516 4.238 1 88 214 ASP A O 1
ATOM 1591 N N . SER A 1 215 ? 19.594 8.656 4.574 1 87.44 215 SER A N 1
ATOM 1592 C CA . SER A 1 215 ? 18.203 8.438 4.941 1 87.44 215 SER A CA 1
ATOM 1593 C C . SER A 1 215 ? 17.375 7.98 3.746 1 87.44 215 SER A C 1
ATOM 1595 O O . SER A 1 215 ? 17.828 8.078 2.602 1 87.44 215 SER A O 1
ATOM 1597 N N . PRO A 1 216 ? 16.141 7.43 4.008 1 86.44 216 PRO A N 1
ATOM 1598 C CA . PRO A 1 216 ? 15.234 7.133 2.893 1 86.44 216 PRO A CA 1
ATOM 1599 C C . PRO A 1 216 ? 15.008 8.328 1.975 1 86.44 216 PRO A C 1
ATOM 1601 O O . PRO A 1 216 ? 14.969 8.18 0.751 1 86.44 216 PRO A O 1
ATOM 1604 N N . TYR A 1 217 ? 14.961 9.5 2.535 1 87.19 217 TYR A N 1
ATOM 1605 C CA . TYR A 1 217 ? 14.797 10.711 1.739 1 87.19 217 TYR A CA 1
ATOM 1606 C C . TYR A 1 217 ? 15.992 10.922 0.819 1 87.19 217 TYR A C 1
ATOM 1608 O O . TYR A 1 217 ? 15.828 11.18 -0.376 1 87.19 217 TYR A O 1
ATOM 1616 N N . SER A 1 218 ? 17.188 10.859 1.396 1 86.19 218 SER A N 1
ATOM 1617 C CA . SER A 1 218 ? 18.406 11.102 0.627 1 86.19 218 SER A CA 1
ATOM 1618 C C . SER A 1 218 ? 18.562 10.086 -0.499 1 86.19 218 SER A C 1
ATOM 1620 O O . SER A 1 218 ? 18.953 10.438 -1.612 1 86.19 218 SER A O 1
ATOM 1622 N N . MET A 1 219 ? 18.188 8.875 -0.194 1 81.38 219 MET A N 1
ATOM 1623 C CA . MET A 1 219 ? 18.281 7.816 -1.192 1 81.38 219 MET A CA 1
ATOM 1624 C C . MET A 1 219 ? 17.297 8.055 -2.334 1 81.38 219 MET A C 1
ATOM 1626 O O . MET A 1 219 ? 17.656 7.918 -3.506 1 81.38 219 MET A O 1
ATOM 1630 N N . GLU A 1 220 ? 16.094 8.438 -1.942 1 80.94 220 GLU A N 1
ATOM 1631 C CA . GLU A 1 220 ? 15.094 8.727 -2.957 1 80.94 220 GLU A CA 1
ATOM 1632 C C . GLU A 1 220 ? 15.477 9.938 -3.793 1 80.94 220 GLU A C 1
ATOM 1634 O O . GLU A 1 220 ? 15.312 9.938 -5.016 1 80.94 220 GLU A O 1
ATOM 1639 N N . ALA A 1 221 ? 15.938 10.938 -3.184 1 84.69 221 ALA A N 1
ATOM 1640 C CA . ALA A 1 221 ? 16.359 12.148 -3.879 1 84.69 221 ALA A CA 1
ATOM 1641 C C . ALA A 1 221 ? 17.422 11.828 -4.934 1 84.69 221 ALA A C 1
ATOM 1643 O O . ALA A 1 221 ? 17.328 12.289 -6.074 1 84.69 221 ALA A O 1
ATOM 1644 N N . ARG A 1 222 ? 18.328 10.969 -4.59 1 80.06 222 ARG A N 1
ATOM 1645 C CA . ARG A 1 222 ? 19.391 10.586 -5.512 1 80.06 222 ARG A CA 1
ATOM 1646 C C . ARG A 1 222 ? 18.844 9.789 -6.688 1 80.06 222 ARG A C 1
ATOM 1648 O O . ARG A 1 222 ? 19.25 9.992 -7.832 1 80.06 222 ARG A O 1
ATOM 1655 N N . SER A 1 223 ? 17.969 8.914 -6.324 1 76.62 223 SER A N 1
ATOM 1656 C CA . SER A 1 223 ? 17.375 8.086 -7.375 1 76.62 223 SER A CA 1
ATOM 1657 C C . SER A 1 223 ? 16.594 8.93 -8.383 1 76.62 223 SER A C 1
ATOM 1659 O O . SER A 1 223 ? 16.406 8.523 -9.523 1 76.62 223 SER A O 1
ATOM 1661 N N . ARG A 1 224 ? 16.203 10.133 -7.941 1 79.75 224 ARG A N 1
ATOM 1662 C CA . ARG A 1 224 ? 15.438 11.023 -8.805 1 79.75 224 ARG A CA 1
ATOM 1663 C C . ARG A 1 224 ? 16.344 12.07 -9.461 1 79.75 224 ARG A C 1
ATOM 1665 O O . ARG A 1 224 ? 15.859 12.977 -10.133 1 79.75 224 ARG A O 1
ATOM 1672 N N . GLY A 1 225 ? 17.562 11.945 -9.164 1 78.19 225 GLY A N 1
ATOM 1673 C CA . GLY A 1 225 ? 18.531 12.797 -9.852 1 78.19 225 GLY A CA 1
ATOM 1674 C C . GLY A 1 225 ? 18.906 14.031 -9.062 1 78.19 225 GLY A C 1
ATOM 1675 O O . GLY A 1 225 ? 19.5 14.969 -9.602 1 78.19 225 GLY A O 1
ATOM 1676 N N . PHE A 1 226 ? 18.531 14.039 -7.84 1 82.56 226 PHE A N 1
ATOM 1677 C CA . PHE A 1 226 ? 18.875 15.18 -7.008 1 82.56 226 PHE A CA 1
ATOM 1678 C C . PHE A 1 226 ? 20.156 14.922 -6.242 1 82.56 226 PHE A C 1
ATOM 1680 O O . PHE A 1 226 ? 20.453 13.789 -5.855 1 82.56 226 PHE A O 1
ATOM 1687 N N . ASP A 1 227 ? 20.938 15.961 -6.125 1 76.12 227 ASP A N 1
ATOM 1688 C CA . ASP A 1 227 ? 22.188 15.875 -5.383 1 76.12 227 ASP A CA 1
ATOM 1689 C C . ASP A 1 227 ? 21.984 16.203 -3.906 1 76.12 227 ASP A C 1
ATOM 1691 O O . ASP A 1 227 ? 21.75 17.359 -3.551 1 76.12 227 ASP A O 1
ATOM 1695 N N . VAL A 1 228 ? 21.859 15.164 -3.131 1 72.25 228 VAL A N 1
ATOM 1696 C CA . VAL A 1 228 ? 21.656 15.414 -1.709 1 72.25 228 VAL A CA 1
ATOM 1697 C C . VAL A 1 228 ? 22.719 14.695 -0.891 1 72.25 228 VAL A C 1
ATOM 1699 O O . VAL A 1 228 ? 23.266 13.68 -1.327 1 72.25 228 VAL A O 1
ATOM 1702 N N . MET B 1 1 ? -19.562 7.824 -15.578 1 29.39 1 MET B N 1
ATOM 1703 C CA . MET B 1 1 ? -18.406 7.371 -16.359 1 29.39 1 MET B CA 1
ATOM 1704 C C . MET B 1 1 ? -17.984 5.969 -15.945 1 29.39 1 MET B C 1
ATOM 1706 O O . MET B 1 1 ? -17.891 5.668 -14.75 1 29.39 1 MET B O 1
ATOM 1710 N N . GLU B 1 2 ? -18.344 5.055 -16.844 1 33.94 2 GLU B N 1
ATOM 1711 C CA . GLU B 1 2 ? -18.109 3.631 -16.625 1 33.94 2 GLU B CA 1
ATOM 1712 C C . GLU B 1 2 ? -16.625 3.336 -16.438 1 33.94 2 GLU B C 1
ATOM 1714 O O . GLU B 1 2 ? -15.797 3.787 -17.234 1 33.94 2 GLU B O 1
ATOM 1719 N N . ALA B 1 3 ? -16.141 3.234 -15.32 1 43.12 3 ALA B N 1
ATOM 1720 C CA . ALA B 1 3 ? -14.766 2.82 -15.07 1 43.12 3 ALA B CA 1
ATOM 1721 C C . ALA B 1 3 ? -14.391 1.608 -15.914 1 43.12 3 ALA B C 1
ATOM 1723 O O . ALA B 1 3 ? -15.172 0.657 -16.031 1 43.12 3 ALA B O 1
ATOM 1724 N N . VAL B 1 4 ? -13.828 1.875 -17.219 1 45.53 4 VAL B N 1
ATOM 1725 C CA . VAL B 1 4 ? -13.438 0.739 -18.047 1 45.53 4 VAL B CA 1
ATOM 1726 C C . VAL B 1 4 ? -12.078 0.214 -17.578 1 45.53 4 VAL B C 1
ATOM 1728 O O . VAL B 1 4 ? -11.141 0.989 -17.391 1 45.53 4 VAL B O 1
ATOM 1731 N N . LEU B 1 5 ? -12.148 -0.914 -16.969 1 53.09 5 LEU B N 1
ATOM 1732 C CA . LEU B 1 5 ? -10.914 -1.617 -16.656 1 53.09 5 LEU B CA 1
ATOM 1733 C C . LEU B 1 5 ? -10.281 -2.201 -17.922 1 53.09 5 LEU B C 1
ATOM 1735 O O . LEU B 1 5 ? -10.938 -2.943 -18.656 1 53.09 5 LEU B O 1
ATOM 1739 N N . SER B 1 6 ? -9.312 -1.539 -18.484 1 57.41 6 SER B N 1
ATOM 1740 C CA . SER B 1 6 ? -8.562 -2.164 -19.562 1 57.41 6 SER B CA 1
ATOM 1741 C C . SER B 1 6 ? -7.371 -2.953 -19.031 1 57.41 6 SER B C 1
ATOM 1743 O O . SER B 1 6 ? -6.555 -2.422 -18.281 1 57.41 6 SER B O 1
ATOM 1745 N N . ILE B 1 7 ? -7.559 -4.184 -19.141 1 56.69 7 ILE B N 1
ATOM 1746 C CA . ILE B 1 7 ? -6.531 -5.102 -18.656 1 56.69 7 ILE B CA 1
ATOM 1747 C C . ILE B 1 7 ? -5.668 -5.57 -19.828 1 56.69 7 ILE B C 1
ATOM 1749 O O . ILE B 1 7 ? -6.188 -6.078 -20.828 1 56.69 7 ILE B O 1
ATOM 1753 N N . GLY B 1 8 ? -4.477 -5.047 -19.938 1 53.56 8 GLY B N 1
ATOM 1754 C CA . GLY B 1 8 ? -3.496 -5.668 -20.812 1 53.56 8 GLY B CA 1
ATOM 1755 C C . GLY B 1 8 ? -2.621 -6.684 -20.094 1 53.56 8 GLY B C 1
ATOM 1756 O O . GLY B 1 8 ? -2.24 -6.48 -18.938 1 53.56 8 GLY B O 1
ATOM 1757 N N . THR B 1 9 ? -2.701 -7.914 -20.656 1 57.25 9 THR B N 1
ATOM 1758 C CA . THR B 1 9 ? -1.904 -8.969 -20.047 1 57.25 9 THR B CA 1
ATOM 1759 C C . THR B 1 9 ? -0.758 -9.383 -20.969 1 57.25 9 THR B C 1
ATOM 1761 O O . THR B 1 9 ? -0.896 -9.352 -22.188 1 57.25 9 THR B O 1
ATOM 1764 N N . HIS B 1 10 ? 0.442 -9.453 -20.453 1 60.25 10 HIS B N 1
ATOM 1765 C CA . HIS B 1 10 ? 1.581 -9.977 -21.203 1 60.25 10 HIS B CA 1
ATOM 1766 C C . HIS B 1 10 ? 2.439 -10.883 -20.328 1 60.25 10 HIS B C 1
ATOM 1768 O O . HIS B 1 10 ? 2.771 -10.523 -19.188 1 60.25 10 HIS B O 1
ATOM 1774 N N . VAL B 1 11 ? 2.568 -12.133 -20.75 1 54.12 11 VAL B N 1
ATOM 1775 C CA . VAL B 1 11 ? 3.416 -13.094 -20.047 1 54.12 11 VAL B CA 1
ATOM 1776 C C . VAL B 1 11 ? 4.688 -13.344 -20.844 1 54.12 11 VAL B C 1
ATOM 1778 O O . VAL B 1 11 ? 4.625 -13.609 -22.047 1 54.12 11 VAL B O 1
ATOM 1781 N N . ILE B 1 12 ? 5.914 -12.984 -20.25 1 54.5 12 ILE B N 1
ATOM 1782 C CA . ILE B 1 12 ? 7.172 -13.352 -20.891 1 54.5 12 ILE B CA 1
ATOM 1783 C C . ILE B 1 12 ? 7.84 -14.477 -20.109 1 54.5 12 ILE B C 1
ATOM 1785 O O . ILE B 1 12 ? 8.203 -14.297 -18.938 1 54.5 12 ILE B O 1
ATOM 1789 N N . PRO B 1 13 ? 8.031 -15.648 -20.656 1 52.34 13 PRO B N 1
ATOM 1790 C CA . PRO B 1 13 ? 8.727 -16.719 -19.938 1 52.34 13 PRO B CA 1
ATOM 1791 C C . PRO B 1 13 ? 10.18 -16.375 -19.625 1 52.34 13 PRO B C 1
ATOM 1793 O O . PRO B 1 13 ? 10.805 -15.594 -20.344 1 52.34 13 PRO B O 1
ATOM 1796 N N . HIS B 1 14 ? 10.758 -16.5 -18.344 1 51.16 14 HIS B N 1
ATOM 1797 C CA . HIS B 1 14 ? 12.156 -16.297 -17.969 1 51.16 14 HIS B CA 1
ATOM 1798 C C . HIS B 1 14 ? 13.094 -16.938 -18.984 1 51.16 14 HIS B C 1
ATOM 1800 O O . HIS B 1 14 ? 12.859 -18.062 -19.438 1 51.16 14 HIS B O 1
ATOM 1806 N N . PRO B 1 15 ? 14.125 -16.109 -19.516 1 45.25 15 PRO B N 1
ATOM 1807 C CA . PRO B 1 15 ? 15.023 -16.641 -20.547 1 45.25 15 PRO B CA 1
ATOM 1808 C C . PRO B 1 15 ? 15.672 -17.969 -20.125 1 45.25 15 PRO B C 1
ATOM 1810 O O . PRO B 1 15 ? 15.953 -18.812 -20.969 1 45.25 15 PRO B O 1
ATOM 1813 N N . ARG B 1 16 ? 16.656 -17.891 -19.156 1 42.69 16 ARG B N 1
ATOM 1814 C CA . ARG B 1 16 ? 17.469 -19.094 -18.922 1 42.69 16 ARG B CA 1
ATOM 1815 C C . ARG B 1 16 ? 16.578 -20.312 -18.703 1 42.69 16 ARG B C 1
ATOM 1817 O O . ARG B 1 16 ? 17.016 -21.438 -18.875 1 42.69 16 ARG B O 1
ATOM 1824 N N . LYS B 1 17 ? 15.922 -20.188 -17.578 1 45.84 17 LYS B N 1
ATOM 1825 C CA . LYS B 1 17 ? 15.438 -21.516 -17.25 1 45.84 17 LYS B CA 1
ATOM 1826 C C . LYS B 1 17 ? 14.641 -22.125 -18.406 1 45.84 17 LYS B C 1
ATOM 1828 O O . LYS B 1 17 ? 15.094 -23.062 -19.062 1 45.84 17 LYS B O 1
ATOM 1833 N N . LYS B 1 18 ? 12.961 -22.344 -18.141 1 41.66 18 LYS B N 1
ATOM 1834 C CA . LYS B 1 18 ? 11.945 -23.312 -18.531 1 41.66 18 LYS B CA 1
ATOM 1835 C C . LYS B 1 18 ? 11.211 -22.859 -19.797 1 41.66 18 LYS B C 1
ATOM 1837 O O . LYS B 1 18 ? 10.008 -22.609 -19.75 1 41.66 18 LYS B O 1
ATOM 1842 N N . VAL B 1 19 ? 11.781 -22.266 -20.531 1 41.47 19 VAL B N 1
ATOM 1843 C CA . VAL B 1 19 ? 11.125 -22.156 -21.828 1 41.47 19 VAL B CA 1
ATOM 1844 C C . VAL B 1 19 ? 10.273 -23.391 -22.094 1 41.47 19 VAL B C 1
ATOM 1846 O O . VAL B 1 19 ? 9.172 -23.297 -22.625 1 41.47 19 VAL B O 1
ATOM 1849 N N . GLU B 1 20 ? 10.945 -24.453 -21.75 1 42.88 20 GLU B N 1
ATOM 1850 C CA . GLU B 1 20 ? 10.234 -25.688 -22.062 1 42.88 20 GLU B CA 1
ATOM 1851 C C . GLU B 1 20 ? 9 -25.859 -21.188 1 42.88 20 GLU B C 1
ATOM 1853 O O . GLU B 1 20 ? 8.078 -26.594 -21.547 1 42.88 20 GLU B O 1
ATOM 1858 N N . THR B 1 21 ? 9.125 -25.328 -20 1 47.69 21 THR B N 1
ATOM 1859 C CA . THR B 1 21 ? 8 -25.703 -19.156 1 47.69 21 THR B CA 1
ATOM 1860 C C . THR B 1 21 ? 6.953 -24.594 -19.125 1 47.69 21 THR B C 1
ATOM 1862 O O . THR B 1 21 ? 5.91 -24.734 -18.484 1 47.69 21 THR B O 1
ATOM 1865 N N . GLY B 1 22 ? 6.91 -23.594 -20.156 1 50.31 22 GLY B N 1
ATOM 1866 C CA . GLY B 1 22 ? 5.883 -22.578 -20.359 1 50.31 22 GLY B CA 1
ATOM 1867 C C . GLY B 1 22 ? 5.84 -21.547 -19.234 1 50.31 22 GLY B C 1
ATOM 1868 O O . GLY B 1 22 ? 4.891 -20.766 -19.141 1 50.31 22 GLY B O 1
ATOM 1869 N N . GLY B 1 23 ? 6.906 -21.469 -18.297 1 63.22 23 GLY B N 1
ATOM 1870 C CA . GLY B 1 23 ? 6.945 -20.484 -17.234 1 63.22 23 GLY B CA 1
ATOM 1871 C C . GLY B 1 23 ? 6.164 -20.891 -16 1 63.22 23 GLY B C 1
ATOM 1872 O O . GLY B 1 23 ? 5.285 -21.75 -16.078 1 63.22 23 GLY B O 1
ATOM 1873 N N . GLU B 1 24 ? 6.496 -20.453 -14.875 1 79.44 24 GLU B N 1
ATOM 1874 C CA . GLU B 1 24 ? 5.895 -20.828 -13.602 1 79.44 24 GLU B CA 1
ATOM 1875 C C . GLU B 1 24 ? 4.727 -19.906 -13.25 1 79.44 24 GLU B C 1
ATOM 1877 O O . GLU B 1 24 ? 3.967 -20.188 -12.32 1 79.44 24 GLU B O 1
ATOM 1882 N N . ASP B 1 25 ? 4.566 -18.922 -14.141 1 83.88 25 ASP B N 1
ATOM 1883 C CA . ASP B 1 25 ? 3.5 -17.953 -13.883 1 83.88 25 ASP B CA 1
ATOM 1884 C C . ASP B 1 25 ? 2.199 -18.375 -14.562 1 83.88 25 ASP B C 1
ATOM 1886 O O . ASP B 1 25 ? 2.225 -19 -15.625 1 83.88 25 ASP B O 1
ATOM 1890 N N . ALA B 1 26 ? 1.128 -18.156 -13.938 1 85.19 26 ALA B N 1
ATOM 1891 C CA . ALA B 1 26 ? -0.213 -18.344 -14.484 1 85.19 26 ALA B CA 1
ATOM 1892 C C . ALA B 1 26 ? -1.104 -17.141 -14.164 1 85.19 26 ALA B C 1
ATOM 1894 O O . ALA B 1 26 ? -0.869 -16.422 -13.188 1 85.19 26 ALA B O 1
ATOM 1895 N N . PHE B 1 27 ? -2.027 -16.891 -15.102 1 82.81 27 PHE B N 1
ATOM 1896 C CA . PHE B 1 27 ? -2.941 -15.789 -14.844 1 82.81 27 PHE B CA 1
ATOM 1897 C C . PHE B 1 27 ? -4.309 -16.062 -15.453 1 82.81 27 PHE B C 1
ATOM 1899 O O . PHE B 1 27 ? -4.453 -16.938 -16.297 1 82.81 27 PHE B O 1
ATOM 1906 N N . PHE B 1 28 ? -5.246 -15.367 -14.969 1 81.81 28 PHE B N 1
ATOM 1907 C CA . PHE B 1 28 ? -6.539 -15.367 -15.641 1 81.81 28 PHE B CA 1
ATOM 1908 C C . PHE B 1 28 ? -7.223 -14.008 -15.5 1 81.81 28 PHE B C 1
ATOM 1910 O O . PHE B 1 28 ? -6.926 -13.258 -14.57 1 81.81 28 PHE B O 1
ATOM 1917 N N . VAL B 1 29 ? -7.938 -13.656 -16.5 1 79.19 29 VAL B N 1
ATOM 1918 C CA . VAL B 1 29 ? -8.797 -12.484 -16.516 1 79.19 29 VAL B CA 1
ATOM 1919 C C . VAL B 1 29 ? -10.242 -12.898 -16.797 1 79.19 29 VAL B C 1
ATOM 1921 O O . VAL B 1 29 ? -10.484 -13.75 -17.656 1 79.19 29 VAL B O 1
ATOM 1924 N N . GLY B 1 30 ? -11.062 -12.508 -15.945 1 74.25 30 GLY B N 1
ATOM 1925 C CA . GLY B 1 30 ? -12.461 -12.852 -16.172 1 74.25 30 GLY B CA 1
ATOM 1926 C C . GLY B 1 30 ? -13.43 -11.844 -15.586 1 74.25 30 GLY B C 1
ATOM 1927 O O . GLY B 1 30 ? -13.039 -10.727 -15.25 1 74.25 30 GLY B O 1
ATOM 1928 N N . GLY B 1 31 ? -14.891 -12.172 -15.523 1 61.53 31 GLY B N 1
ATOM 1929 C CA . GLY B 1 31 ? -15.977 -11.477 -14.852 1 61.53 31 GLY B CA 1
ATOM 1930 C C . GLY B 1 31 ? -16.844 -10.664 -15.797 1 61.53 31 GLY B C 1
ATOM 1931 O O . GLY B 1 31 ? -16.375 -10.242 -16.859 1 61.53 31 GLY B O 1
ATOM 1932 N N . ASP B 1 32 ? -18.078 -10.906 -15.555 1 56.59 32 ASP B N 1
ATOM 1933 C CA . ASP B 1 32 ? -19.125 -10.148 -16.234 1 56.59 32 ASP B CA 1
ATOM 1934 C C . ASP B 1 32 ? -19.266 -8.75 -15.648 1 56.59 32 ASP B C 1
ATOM 1936 O O . ASP B 1 32 ? -19.562 -8.594 -14.461 1 56.59 32 ASP B O 1
ATOM 1940 N N . GLY B 1 33 ? -18.828 -7.617 -16.297 1 53.59 33 GLY B N 1
ATOM 1941 C CA . GLY B 1 33 ? -19.125 -6.234 -15.938 1 53.59 33 GLY B CA 1
ATOM 1942 C C . GLY B 1 33 ? -18.031 -5.598 -15.094 1 53.59 33 GLY B C 1
ATOM 1943 O O . GLY B 1 33 ? -17.672 -4.441 -15.312 1 53.59 33 GLY B O 1
ATOM 1944 N N . GLY B 1 34 ? -17.688 -6.203 -13.867 1 58.5 34 GLY B N 1
ATOM 1945 C CA . GLY B 1 34 ? -16.734 -5.527 -13.008 1 58.5 34 GLY B CA 1
ATOM 1946 C C . GLY B 1 34 ? -15.297 -5.926 -13.289 1 58.5 34 GLY B C 1
ATOM 1947 O O . GLY B 1 34 ? -14.383 -5.105 -13.172 1 58.5 34 GLY B O 1
ATOM 1948 N N . GLY B 1 35 ? -14.812 -6.852 -13.773 1 78.81 35 GLY B N 1
ATOM 1949 C CA . GLY B 1 35 ? -13.523 -7.402 -14.164 1 78.81 35 GLY B CA 1
ATOM 1950 C C . GLY B 1 35 ? -12.789 -8.07 -13.016 1 78.81 35 GLY B C 1
ATOM 1951 O O . GLY B 1 35 ? -12.789 -7.562 -11.891 1 78.81 35 GLY B O 1
ATOM 1952 N N . VAL B 1 36 ? -12.398 -9.289 -13.125 1 85.56 36 VAL B N 1
ATOM 1953 C CA . VAL B 1 36 ? -11.578 -10.039 -12.18 1 85.56 36 VAL B CA 1
ATOM 1954 C C . VAL B 1 36 ? -10.273 -10.461 -12.852 1 85.56 36 VAL B C 1
ATOM 1956 O O . VAL B 1 36 ? -10.273 -10.867 -14.016 1 85.56 36 VAL B O 1
ATOM 1959 N N . PHE B 1 37 ? -9.234 -10.266 -12.133 1 87.19 37 PHE B N 1
ATOM 1960 C CA . PHE B 1 37 ? -8 -10.883 -12.617 1 87.19 37 PHE B CA 1
ATOM 1961 C C . PHE B 1 37 ? -7.203 -11.469 -11.461 1 87.19 37 PHE B C 1
ATOM 1963 O O . PHE B 1 37 ? -7.391 -11.086 -10.305 1 87.19 37 PHE B O 1
ATOM 1970 N N . ALA B 1 38 ? -6.352 -12.43 -11.805 1 91.94 38 ALA B N 1
ATOM 1971 C CA . ALA B 1 38 ? -5.496 -13.109 -10.836 1 91.94 38 ALA B CA 1
ATOM 1972 C C . ALA B 1 38 ? -4.164 -13.508 -11.461 1 91.94 38 ALA B C 1
ATOM 1974 O O . ALA B 1 38 ? -4.102 -13.797 -12.664 1 91.94 38 ALA B O 1
ATOM 1975 N N . ILE B 1 39 ? -3.148 -13.438 -10.641 1 92.56 39 ILE B N 1
ATOM 1976 C CA . ILE B 1 39 ? -1.813 -13.875 -11.031 1 92.56 39 ILE B CA 1
ATOM 1977 C C . ILE B 1 39 ? -1.258 -14.844 -9.992 1 92.56 39 ILE B C 1
ATOM 1979 O O . ILE B 1 39 ? -1.377 -14.602 -8.789 1 92.56 39 ILE B O 1
ATOM 1983 N N . ALA B 1 40 ? -0.741 -15.922 -10.445 1 94.69 40 ALA B N 1
ATOM 1984 C CA . ALA B 1 40 ? -0.054 -16.891 -9.586 1 94.69 40 ALA B CA 1
ATOM 1985 C C . ALA B 1 40 ? 1.35 -17.172 -10.109 1 94.69 40 ALA B C 1
ATOM 1987 O O . ALA B 1 40 ? 1.564 -17.266 -11.32 1 94.69 40 ALA B O 1
ATOM 1988 N N . ASP B 1 41 ? 2.232 -17.281 -9.219 1 93.12 41 ASP B N 1
ATOM 1989 C CA . ASP B 1 41 ? 3.617 -17.609 -9.539 1 93.12 41 ASP B CA 1
ATOM 1990 C C . ASP B 1 41 ? 4.07 -18.875 -8.812 1 93.12 41 ASP B C 1
ATOM 1992 O O . ASP B 1 41 ? 4.215 -18.859 -7.586 1 93.12 41 ASP B O 1
ATOM 1996 N N . GLY B 1 42 ? 4.383 -19.906 -9.625 1 94.06 42 GLY B N 1
ATOM 1997 C CA . GLY B 1 42 ? 4.848 -21.141 -9.039 1 94.06 42 GLY B CA 1
ATOM 1998 C C . GLY B 1 42 ? 6.203 -21.016 -8.367 1 94.06 42 GLY B C 1
ATOM 1999 O O . GLY B 1 42 ? 7.07 -20.281 -8.844 1 94.06 42 GLY B O 1
ATOM 2000 N N . VAL B 1 43 ? 6.359 -21.797 -7.316 1 92.31 43 VAL B N 1
ATOM 2001 C CA . VAL B 1 43 ? 7.605 -21.719 -6.559 1 92.31 43 VAL B CA 1
ATOM 2002 C C . VAL B 1 43 ? 8.609 -22.719 -7.121 1 92.31 43 VAL B C 1
ATOM 2004 O O . VAL B 1 43 ? 8.359 -23.922 -7.125 1 92.31 43 VAL B O 1
ATOM 2007 N N . SER B 1 44 ? 9.797 -22.328 -7.406 1 88.31 44 SER B N 1
ATOM 2008 C CA . SER B 1 44 ? 10.773 -23.094 -8.164 1 88.31 44 SER B CA 1
ATOM 2009 C C . SER B 1 44 ? 11.422 -24.172 -7.305 1 88.31 44 SER B C 1
ATOM 2011 O O . SER B 1 44 ? 11.977 -25.141 -7.828 1 88.31 44 SER B O 1
ATOM 2013 N N . GLY B 1 45 ? 11.359 -24.016 -6.023 1 88.56 45 GLY B N 1
ATOM 2014 C CA . GLY B 1 45 ? 11.969 -24.984 -5.137 1 88.56 45 GLY B CA 1
ATOM 2015 C C . GLY B 1 45 ? 11.438 -26.391 -5.336 1 88.56 45 GLY B C 1
ATOM 2016 O O . GLY B 1 45 ? 12.109 -27.375 -5.02 1 88.56 45 GLY B O 1
ATOM 2017 N N . TRP B 1 46 ? 10.359 -26.578 -5.891 1 90.19 46 TRP B N 1
ATOM 2018 C CA . TRP B 1 46 ? 9.719 -27.875 -6.098 1 90.19 46 TRP B CA 1
ATOM 2019 C C . TRP B 1 46 ? 10.422 -28.656 -7.207 1 90.19 46 TRP B C 1
ATOM 2021 O O . TRP B 1 46 ? 10.32 -29.875 -7.266 1 90.19 46 TRP B O 1
ATOM 2031 N N . ALA B 1 47 ? 11.109 -27.938 -8.07 1 87.75 47 ALA B N 1
ATOM 2032 C CA . ALA B 1 47 ? 11.852 -28.609 -9.133 1 87.75 47 ALA B CA 1
ATOM 2033 C C . ALA B 1 47 ? 12.906 -29.562 -8.555 1 87.75 47 ALA B C 1
ATOM 2035 O O . ALA B 1 47 ? 13.195 -30.594 -9.148 1 87.75 47 ALA B O 1
ATOM 2036 N N . GLU B 1 48 ? 13.406 -29.219 -7.48 1 89.31 48 GLU B N 1
ATOM 2037 C CA . GLU B 1 48 ? 14.391 -30.078 -6.816 1 89.31 48 GLU B CA 1
ATOM 2038 C C . GLU B 1 48 ? 13.781 -31.406 -6.398 1 89.31 48 GLU B C 1
ATOM 2040 O O . GLU B 1 48 ? 14.5 -32.375 -6.184 1 89.31 48 GLU B O 1
ATOM 2045 N N . LYS B 1 49 ? 12.539 -31.484 -6.336 1 91.62 49 LYS B N 1
ATOM 2046 C CA . LYS B 1 49 ? 11.82 -32.719 -5.973 1 91.62 49 LYS B CA 1
ATOM 2047 C C . LYS B 1 49 ? 11.164 -33.344 -7.191 1 91.62 49 LYS B C 1
ATOM 2049 O O . LYS B 1 49 ? 10.188 -34.094 -7.062 1 91.62 49 LYS B O 1
ATOM 2054 N N . ASN B 1 50 ? 11.562 -32.875 -8.359 1 92.12 50 ASN B N 1
ATOM 2055 C CA . ASN B 1 50 ? 11.086 -33.375 -9.641 1 92.12 50 ASN B CA 1
ATOM 2056 C C . ASN B 1 50 ? 9.609 -33.062 -9.852 1 92.12 50 ASN B C 1
ATOM 2058 O O . ASN B 1 50 ? 8.867 -33.875 -10.391 1 92.12 50 ASN B O 1
ATOM 2062 N N . VAL B 1 51 ? 9.234 -32.062 -9.203 1 91.31 51 VAL B N 1
ATOM 2063 C CA . VAL B 1 51 ? 7.883 -31.547 -9.406 1 91.31 51 VAL B CA 1
ATOM 2064 C C . VAL B 1 51 ? 7.918 -30.312 -10.312 1 91.31 51 VAL B C 1
ATOM 2066 O O . VAL B 1 51 ? 8.727 -29.406 -10.109 1 91.31 51 VAL B O 1
ATOM 2069 N N . ASN B 1 52 ? 7.059 -30.344 -11.344 1 91 52 ASN B N 1
ATOM 2070 C CA . ASN B 1 52 ? 6.938 -29.172 -12.203 1 91 52 ASN B CA 1
ATOM 2071 C C . ASN B 1 52 ? 6.262 -28.016 -11.469 1 91 52 ASN B C 1
ATOM 2073 O O . ASN B 1 52 ? 5.07 -28.078 -11.164 1 91 52 ASN B O 1
ATOM 2077 N N . PRO B 1 53 ? 6.953 -26.906 -11.281 1 91.75 53 PRO B N 1
ATOM 2078 C CA . PRO B 1 53 ? 6.43 -25.812 -10.469 1 91.75 53 PRO B CA 1
ATOM 2079 C C . PRO B 1 53 ? 5.23 -25.109 -11.125 1 91.75 53 PRO B C 1
ATOM 2081 O O . PRO B 1 53 ? 4.492 -24.391 -10.453 1 91.75 53 PRO B O 1
ATOM 2084 N N . ALA B 1 54 ? 4.996 -25.359 -12.352 1 91.69 54 ALA B N 1
ATOM 2085 C CA . ALA B 1 54 ? 3.943 -24.656 -13.086 1 91.69 54 ALA B CA 1
ATOM 2086 C C . ALA B 1 54 ? 2.588 -25.328 -12.875 1 91.69 54 ALA B C 1
ATOM 2088 O O . ALA B 1 54 ? 1.544 -24.719 -13.117 1 91.69 54 ALA B O 1
ATOM 2089 N N . LEU B 1 55 ? 2.58 -26.531 -12.508 1 94.81 55 LEU B N 1
ATOM 2090 C CA . LEU B 1 55 ? 1.338 -27.297 -12.438 1 94.81 55 LEU B CA 1
ATOM 2091 C C . LEU B 1 55 ? 0.417 -26.734 -11.367 1 94.81 55 LEU B C 1
ATOM 2093 O O . LEU B 1 55 ? -0.78 -26.547 -11.602 1 94.81 55 LEU B O 1
ATOM 2097 N N . PHE B 1 56 ? 0.942 -26.469 -10.258 1 96.06 56 PHE B N 1
ATOM 2098 C CA . PHE B 1 56 ? 0.149 -25.969 -9.141 1 96.06 56 PHE B CA 1
ATOM 2099 C C . PHE B 1 56 ? -0.466 -24.625 -9.477 1 96.06 56 PHE B C 1
ATOM 2101 O O . PHE B 1 56 ? -1.674 -24.422 -9.328 1 96.06 56 PHE B O 1
ATOM 2108 N N . SER B 1 57 ? 0.347 -23.641 -9.938 1 95.75 57 SER B N 1
ATOM 2109 C CA . SER B 1 57 ? -0.143 -22.312 -10.25 1 95.75 57 SER B CA 1
ATOM 2110 C C . SER B 1 57 ? -1.186 -22.344 -11.367 1 95.75 57 SER B C 1
ATOM 2112 O O . SER B 1 57 ? -2.201 -21.656 -11.297 1 95.75 57 SER B O 1
ATOM 2114 N N . ARG B 1 58 ? -0.971 -23.172 -12.352 1 94.44 58 ARG B N 1
ATOM 2115 C CA . ARG B 1 58 ? -1.913 -23.281 -13.461 1 94.44 58 ARG B CA 1
ATOM 2116 C C . ARG B 1 58 ? -3.254 -23.828 -12.992 1 94.44 58 ARG B C 1
ATOM 2118 O O . ARG B 1 58 ? -4.309 -23.312 -13.352 1 94.44 58 ARG B O 1
ATOM 2125 N N . GLU B 1 59 ? -3.172 -24.859 -12.219 1 96.88 59 GLU B N 1
ATOM 2126 C CA . GLU B 1 59 ? -4.41 -25.438 -11.719 1 96.88 59 GLU B CA 1
ATOM 2127 C C . GLU B 1 59 ? -5.137 -24.484 -10.781 1 96.88 59 GLU B C 1
ATOM 2129 O O . GLU B 1 59 ? -6.363 -24.375 -10.828 1 96.88 59 GLU B O 1
ATOM 2134 N N . LEU B 1 60 ? -4.414 -23.797 -9.961 1 96.75 60 LEU B N 1
ATOM 2135 C CA . LEU B 1 60 ? -4.984 -22.797 -9.062 1 96.75 60 LEU B CA 1
ATOM 2136 C C . LEU B 1 60 ? -5.758 -21.75 -9.844 1 96.75 60 LEU B C 1
ATOM 2138 O O . LEU B 1 60 ? -6.867 -21.359 -9.461 1 96.75 60 LEU B O 1
ATOM 2142 N N . MET B 1 61 ? -5.203 -21.281 -10.938 1 93.94 61 MET B N 1
ATOM 2143 C CA . MET B 1 61 ? -5.852 -20.266 -11.758 1 93.94 61 MET B CA 1
ATOM 2144 C C . MET B 1 61 ? -7.074 -20.828 -12.469 1 93.94 61 MET B C 1
ATOM 2146 O O . MET B 1 61 ? -8.102 -20.156 -12.586 1 93.94 61 MET B O 1
ATOM 2150 N N . ALA B 1 62 ? -6.906 -22.047 -12.953 1 94.56 62 ALA B N 1
ATOM 2151 C CA . ALA B 1 62 ? -8.055 -22.703 -13.586 1 94.56 62 ALA B CA 1
ATOM 2152 C C . ALA B 1 62 ? -9.227 -22.812 -12.617 1 94.56 62 ALA B C 1
ATOM 2154 O O . ALA B 1 62 ? -10.367 -22.531 -12.977 1 94.56 62 ALA B O 1
ATOM 2155 N N . ASN B 1 63 ? -8.922 -23.25 -11.406 1 96.25 63 ASN B N 1
ATOM 2156 C CA . ASN B 1 63 ? -9.945 -23.344 -10.375 1 96.25 63 ASN B CA 1
ATOM 2157 C C . ASN B 1 63 ? -10.547 -21.984 -10.047 1 96.25 63 ASN B C 1
ATOM 2159 O O . ASN B 1 63 ? -11.758 -21.859 -9.859 1 96.25 63 ASN B O 1
ATOM 2163 N N . SER B 1 64 ? -9.703 -20.969 -9.961 1 94 64 SER B N 1
ATOM 2164 C CA . SER B 1 64 ? -10.195 -19.625 -9.703 1 94 64 SER B CA 1
ATOM 2165 C C . SER B 1 64 ? -11.188 -19.188 -10.766 1 94 64 SER B C 1
ATOM 2167 O O . SER B 1 64 ? -12.234 -18.609 -10.453 1 94 64 SER B O 1
ATOM 2169 N N . SER B 1 65 ? -10.844 -19.453 -11.977 1 90.69 65 SER B N 1
ATOM 2170 C CA . SER B 1 65 ? -11.719 -19.094 -13.094 1 90.69 65 SER B CA 1
ATOM 2171 C C . SER B 1 65 ? -13.062 -19.797 -12.992 1 90.69 65 SER B C 1
ATOM 2173 O O . SER B 1 65 ? -14.094 -19.219 -13.352 1 90.69 65 SER B O 1
ATOM 2175 N N . THR B 1 66 ? -13.055 -20.984 -12.531 1 92.31 66 THR B N 1
ATOM 2176 C CA . THR B 1 66 ? -14.273 -21.766 -12.383 1 92.31 66 THR B CA 1
ATOM 2177 C C . THR B 1 66 ? -15.133 -21.219 -11.242 1 92.31 66 THR B C 1
ATOM 2179 O O . THR B 1 66 ? -16.344 -21.062 -11.383 1 92.31 66 THR B O 1
ATOM 2182 N N . PHE B 1 67 ? -14.508 -20.828 -10.172 1 93.56 67 PHE B N 1
ATOM 2183 C CA . PHE B 1 67 ? -15.234 -20.516 -8.953 1 93.56 67 PHE B CA 1
ATOM 2184 C C . PHE B 1 67 ? -15.703 -19.062 -8.953 1 93.56 67 PHE B C 1
ATOM 2186 O O . PHE B 1 67 ? -16.484 -18.656 -8.102 1 93.56 67 PHE B O 1
ATOM 2193 N N . ILE B 1 68 ? -15.266 -18.312 -9.922 1 88.81 68 ILE B N 1
ATOM 2194 C CA . ILE B 1 68 ? -15.703 -16.922 -9.984 1 88.81 68 ILE B CA 1
ATOM 2195 C C . ILE B 1 68 ? -17.219 -16.859 -10.117 1 88.81 68 ILE B C 1
ATOM 2197 O O . ILE B 1 68 ? -17.859 -15.906 -9.656 1 88.81 68 ILE B O 1
ATOM 2201 N N . LYS B 1 69 ? -17.812 -17.859 -10.695 1 86.44 69 LYS B N 1
ATOM 2202 C CA . LYS B 1 69 ? -19.266 -17.891 -10.938 1 86.44 69 LYS B CA 1
ATOM 2203 C C . LYS B 1 69 ? -20.016 -18.453 -9.734 1 86.44 69 LYS B C 1
ATOM 2205 O O . LYS B 1 69 ? -21.234 -18.469 -9.711 1 86.44 69 LYS B O 1
ATOM 2210 N N . ASP B 1 70 ? -19.266 -18.922 -8.805 1 89.44 70 ASP B N 1
ATOM 2211 C CA . ASP B 1 70 ? -19.859 -19.484 -7.594 1 89.44 70 ASP B CA 1
ATOM 2212 C C . ASP B 1 70 ? -20.516 -18.391 -6.75 1 89.44 70 ASP B C 1
ATOM 2214 O O . ASP B 1 70 ? -19.891 -17.391 -6.41 1 89.44 70 ASP B O 1
ATOM 2218 N N . GLU B 1 71 ? -21.719 -18.531 -6.336 1 89.06 71 GLU B N 1
ATOM 2219 C CA . GLU B 1 71 ? -22.5 -17.547 -5.582 1 89.06 71 GLU B CA 1
ATOM 2220 C C . GLU B 1 71 ? -21.828 -17.234 -4.246 1 89.06 71 GLU B C 1
ATOM 2222 O O . GLU B 1 71 ? -21.922 -16.109 -3.76 1 89.06 71 GLU B O 1
ATOM 2227 N N . GLU B 1 72 ? -21.156 -18.219 -3.709 1 87.88 72 GLU B N 1
ATOM 2228 C CA . GLU B 1 72 ? -20.531 -18.016 -2.41 1 87.88 72 GLU B CA 1
ATOM 2229 C C . GLU B 1 72 ? -19.375 -17.031 -2.504 1 87.88 72 GLU B C 1
ATOM 2231 O O . GLU B 1 72 ? -19.031 -16.375 -1.517 1 87.88 72 GLU B O 1
ATOM 2236 N N . VAL B 1 73 ? -18.703 -17 -3.57 1 88.69 73 VAL B N 1
ATOM 2237 C CA . VAL B 1 73 ? -17.562 -16.109 -3.736 1 88.69 73 VAL B CA 1
ATOM 2238 C C . VAL B 1 73 ? -18.031 -14.656 -3.678 1 88.69 73 VAL B C 1
ATOM 2240 O O . VAL B 1 73 ? -17.391 -13.812 -3.043 1 88.69 73 VAL B O 1
ATOM 2243 N N . SER B 1 74 ? -19.266 -14.266 -4.227 1 82.12 74 SER B N 1
ATOM 2244 C CA . SER B 1 74 ? -19.938 -12.977 -4.102 1 82.12 74 SER B CA 1
ATOM 2245 C C . SER B 1 74 ? -18.938 -11.82 -4.137 1 82.12 74 SER B C 1
ATOM 2247 O O . SER B 1 74 ? -18.922 -10.984 -3.236 1 82.12 74 SER B O 1
ATOM 2249 N N . GLN B 1 75 ? -18.031 -11.805 -5.004 1 86.62 75 GLN B N 1
ATOM 2250 C CA . GLN B 1 75 ? -17.047 -10.75 -5.223 1 86.62 75 GLN B CA 1
ATOM 2251 C C . GLN B 1 75 ? -16.078 -10.641 -4.043 1 86.62 75 GLN B C 1
ATOM 2253 O O . GLN B 1 75 ? -15.664 -9.539 -3.676 1 86.62 75 GLN B O 1
ATOM 2258 N N . ASP B 1 76 ? -15.852 -11.695 -3.32 1 94.38 76 ASP B N 1
ATOM 2259 C CA . ASP B 1 76 ? -14.867 -11.766 -2.246 1 94.38 76 ASP B CA 1
ATOM 2260 C C . ASP B 1 76 ? -13.617 -12.523 -2.693 1 94.38 76 ASP B C 1
ATOM 2262 O O . ASP B 1 76 ? -13.633 -13.75 -2.785 1 94.38 76 ASP B O 1
ATOM 2266 N N . PRO B 1 77 ? -12.547 -11.789 -2.873 1 96.56 77 PRO B N 1
ATOM 2267 C CA . PRO B 1 77 ? -11.359 -12.461 -3.4 1 96.56 77 PRO B CA 1
ATOM 2268 C C . PRO B 1 77 ? -10.758 -13.461 -2.414 1 96.56 77 PRO B C 1
ATOM 2270 O O . PRO B 1 77 ? -10.086 -14.406 -2.824 1 96.56 77 PRO B O 1
ATOM 2273 N N . GLN B 1 78 ? -10.945 -13.227 -1.148 1 97.38 78 GLN B N 1
ATOM 2274 C CA . GLN B 1 78 ? -10.414 -14.172 -0.17 1 97.38 78 GLN B CA 1
ATOM 2275 C C . GLN B 1 78 ? -11.148 -15.5 -0.229 1 97.38 78 GLN B C 1
ATOM 2277 O O . GLN B 1 78 ? -10.539 -16.562 -0.108 1 97.38 78 GLN B O 1
ATOM 2282 N N . ILE B 1 79 ? -12.445 -15.445 -0.366 1 97.06 79 ILE B N 1
ATOM 2283 C CA . ILE B 1 79 ? -13.242 -16.656 -0.488 1 97.06 79 ILE B CA 1
ATOM 2284 C C . ILE B 1 79 ? -12.891 -17.375 -1.789 1 97.06 79 ILE B C 1
ATOM 2286 O O . ILE B 1 79 ? -12.812 -18.609 -1.825 1 97.06 79 ILE B O 1
ATOM 2290 N N . LEU B 1 80 ? -12.711 -16.594 -2.865 1 96.06 80 LEU B N 1
ATOM 2291 C CA . LEU B 1 80 ? -12.289 -17.188 -4.125 1 96.06 80 LEU B CA 1
ATOM 2292 C C . LEU B 1 80 ? -10.984 -17.953 -3.949 1 96.06 80 LEU B C 1
ATOM 2294 O O . LEU B 1 80 ? -10.867 -19.094 -4.406 1 96.06 80 LEU B O 1
ATOM 2298 N N . LEU B 1 81 ? -10.023 -17.359 -3.252 1 96.88 81 LEU B N 1
ATOM 2299 C CA . LEU B 1 81 ? -8.742 -18 -3.008 1 96.88 81 LEU B CA 1
ATOM 2300 C C . LEU B 1 81 ? -8.922 -19.281 -2.193 1 96.88 81 LEU B C 1
ATOM 2302 O O . LEU B 1 81 ? -8.273 -20.297 -2.471 1 96.88 81 LEU B O 1
ATOM 2306 N N . MET B 1 82 ? -9.773 -19.172 -1.238 1 97.06 82 MET B N 1
ATOM 2307 C CA . MET B 1 82 ? -10.031 -20.328 -0.37 1 97.06 82 MET B CA 1
ATOM 2308 C C . MET B 1 82 ? -10.555 -21.5 -1.174 1 97.06 82 MET B C 1
ATOM 2310 O O . MET B 1 82 ? -10.016 -22.609 -1.084 1 97.06 82 MET B O 1
ATOM 2314 N N . LYS B 1 83 ? -11.523 -21.281 -1.966 1 97.44 83 LYS B N 1
ATOM 2315 C CA . LYS B 1 83 ? -12.156 -22.359 -2.736 1 97.44 83 LYS B CA 1
ATOM 2316 C C . LYS B 1 83 ? -11.211 -22.891 -3.812 1 97.44 83 LYS B C 1
ATOM 2318 O O . LYS B 1 83 ? -11.109 -24.094 -4.012 1 97.44 83 LYS B O 1
ATOM 2323 N N . ALA B 1 84 ? -10.547 -21.969 -4.551 1 97 84 ALA B N 1
ATOM 2324 C CA . ALA B 1 84 ? -9.609 -22.375 -5.598 1 97 84 ALA B CA 1
ATOM 2325 C C . ALA B 1 84 ? -8.477 -23.219 -5.023 1 97 84 ALA B C 1
ATOM 2327 O O . ALA B 1 84 ? -8.109 -24.25 -5.598 1 97 84 ALA B O 1
ATOM 2328 N N . HIS B 1 85 ? -7.98 -22.812 -3.869 1 97.69 85 HIS B N 1
ATOM 2329 C CA . HIS B 1 85 ? -6.898 -23.547 -3.223 1 97.69 85 HIS B CA 1
ATOM 2330 C C . HIS B 1 85 ? -7.363 -24.922 -2.764 1 97.69 85 HIS B C 1
ATOM 2332 O O . HIS B 1 85 ? -6.672 -25.922 -2.979 1 97.69 85 HIS B O 1
ATOM 2338 N N . ALA B 1 86 ? -8.5 -24.969 -2.146 1 96.25 86 ALA B N 1
ATOM 2339 C CA . ALA B 1 86 ? -9.047 -26.234 -1.647 1 96.25 86 ALA B CA 1
ATOM 2340 C C . ALA B 1 86 ? -9.266 -27.219 -2.785 1 96.25 86 ALA B C 1
ATOM 2342 O O . ALA B 1 86 ? -9.117 -28.438 -2.602 1 96.25 86 ALA B O 1
ATOM 2343 N N . ALA B 1 87 ? -9.516 -26.734 -3.975 1 97.06 87 ALA B N 1
ATOM 2344 C CA . ALA B 1 87 ? -9.82 -27.578 -5.125 1 97.06 87 ALA B CA 1
ATOM 2345 C C . ALA B 1 87 ? -8.547 -27.953 -5.879 1 97.06 87 ALA B C 1
ATOM 2347 O O . ALA B 1 87 ? -8.586 -28.766 -6.801 1 97.06 87 ALA B O 1
ATOM 2348 N N . THR B 1 88 ? -7.438 -27.312 -5.535 1 97.31 88 THR B N 1
ATOM 2349 C CA . THR B 1 88 ? -6.188 -27.578 -6.238 1 97.31 88 THR B CA 1
ATOM 2350 C C . THR B 1 88 ? -5.531 -28.859 -5.711 1 97.31 88 THR B C 1
ATOM 2352 O O . THR B 1 88 ? -5.203 -28.953 -4.523 1 97.31 88 THR B O 1
ATOM 2355 N N . SER B 1 89 ? -5.211 -29.844 -6.57 1 96.5 89 SER B N 1
ATOM 2356 C CA . SER B 1 89 ? -4.691 -31.141 -6.156 1 96.5 89 SER B CA 1
ATOM 2357 C C . SER B 1 89 ? -3.225 -31.297 -6.547 1 96.5 89 SER B C 1
ATOM 2359 O O . SER B 1 89 ? -2.539 -32.188 -6.059 1 96.5 89 SER B O 1
ATOM 2361 N N . SER B 1 90 ? -2.795 -30.438 -7.461 1 95.88 90 SER B N 1
ATOM 2362 C CA . SER B 1 90 ? -1.406 -30.531 -7.898 1 95.88 90 SER B CA 1
ATOM 2363 C C . SER B 1 90 ? -0.443 -30.344 -6.734 1 95.88 90 SER B C 1
ATOM 2365 O O . SER B 1 90 ? -0.675 -29.5 -5.863 1 95.88 90 SER B O 1
ATOM 2367 N N . ILE B 1 91 ? 0.6 -31.109 -6.758 1 95.56 91 ILE B N 1
ATOM 2368 C CA . ILE B 1 91 ? 1.673 -30.922 -5.785 1 95.56 91 ILE B CA 1
ATOM 2369 C C . ILE B 1 91 ? 2.486 -29.672 -6.141 1 95.56 91 ILE B C 1
ATOM 2371 O O . ILE B 1 91 ? 2.83 -29.469 -7.305 1 95.56 91 ILE B O 1
ATOM 2375 N N . GLY B 1 92 ? 2.783 -28.859 -5.188 1 95.75 92 GLY B N 1
ATOM 2376 C CA . GLY B 1 92 ? 3.545 -27.641 -5.402 1 95.75 92 GLY B CA 1
ATOM 2377 C C . GLY B 1 92 ? 3.053 -26.484 -4.562 1 95.75 92 GLY B C 1
ATOM 2378 O O . GLY B 1 92 ? 2.449 -26.672 -3.508 1 95.75 92 GLY B O 1
ATOM 2379 N N . SER B 1 93 ? 3.449 -25.344 -4.918 1 96.44 93 SER B N 1
ATOM 2380 C CA . SER B 1 93 ? 3.031 -24.125 -4.254 1 96.44 93 SER B CA 1
ATOM 2381 C C . SER B 1 93 ? 3.119 -22.922 -5.191 1 96.44 93 SER B C 1
ATOM 2383 O O . SER B 1 93 ? 3.73 -23.016 -6.258 1 96.44 93 SER B O 1
ATOM 2385 N N . ALA B 1 94 ? 2.436 -21.859 -4.805 1 96.38 94 ALA B N 1
ATOM 2386 C CA . ALA B 1 94 ? 2.451 -20.656 -5.625 1 96.38 94 ALA B CA 1
ATOM 2387 C C . ALA B 1 94 ? 2.15 -19.406 -4.781 1 96.38 94 ALA B C 1
ATOM 2389 O O . ALA B 1 94 ? 1.438 -19.5 -3.777 1 96.38 94 ALA B O 1
ATOM 2390 N N . THR B 1 95 ? 2.762 -18.297 -5.113 1 97 95 THR B N 1
ATOM 2391 C CA . THR B 1 95 ? 2.268 -17 -4.688 1 97 95 THR B CA 1
ATOM 2392 C C . THR B 1 95 ? 1.083 -16.562 -5.543 1 97 95 THR B C 1
ATOM 2394 O O . THR B 1 95 ? 0.942 -17 -6.688 1 97 95 THR B O 1
ATOM 2397 N N . VAL B 1 96 ? 0.199 -15.758 -4.957 1 97.06 96 VAL B N 1
ATOM 2398 C CA . VAL B 1 96 ? -1.006 -15.438 -5.719 1 97.06 96 VAL B CA 1
ATOM 2399 C C . VAL B 1 96 ? -1.539 -14.07 -5.297 1 97.06 96 VAL B C 1
ATOM 2401 O O . VAL B 1 96 ? -1.434 -13.688 -4.133 1 97.06 96 VAL B O 1
ATOM 2404 N N . ILE B 1 97 ? -2.057 -13.328 -6.254 1 96.12 97 ILE B N 1
ATOM 2405 C CA . ILE B 1 97 ? -2.842 -12.125 -6.012 1 96.12 97 ILE B CA 1
ATOM 2406 C C . ILE B 1 97 ? -4.113 -12.156 -6.859 1 96.12 97 ILE B C 1
ATOM 2408 O O . ILE B 1 97 ? -4.078 -12.555 -8.023 1 96.12 97 ILE B O 1
ATOM 2412 N N . VAL B 1 98 ? -5.246 -11.852 -6.219 1 95.62 98 VAL B N 1
ATOM 2413 C CA . VAL B 1 98 ? -6.539 -11.758 -6.887 1 95.62 98 VAL B CA 1
ATOM 2414 C C . VAL B 1 98 ? -7.125 -10.359 -6.684 1 95.62 98 VAL B C 1
ATOM 2416 O O . VAL B 1 98 ? -7.105 -9.828 -5.57 1 95.62 98 VAL B O 1
ATOM 2419 N N . ALA B 1 99 ? -7.59 -9.797 -7.742 1 92.88 99 ALA B N 1
ATOM 2420 C CA . ALA B 1 99 ? -8.25 -8.5 -7.684 1 92.88 99 ALA B CA 1
ATOM 2421 C C . ALA B 1 99 ? -9.617 -8.547 -8.367 1 92.88 99 ALA B C 1
ATOM 2423 O O . ALA B 1 99 ? -9.742 -9.078 -9.477 1 92.88 99 ALA B O 1
ATOM 2424 N N . MET B 1 100 ? -10.617 -8.039 -7.672 1 90.94 100 MET B N 1
ATOM 2425 C CA . MET B 1 100 ? -11.977 -7.977 -8.188 1 90.94 100 MET B CA 1
ATOM 2426 C C . MET B 1 100 ? -12.5 -6.543 -8.18 1 90.94 100 MET B C 1
ATOM 2428 O O . MET B 1 100 ? -12.57 -5.91 -7.129 1 90.94 100 MET B O 1
ATOM 2432 N N . LEU B 1 101 ? -12.891 -6.141 -9.367 1 88.25 101 LEU B N 1
ATOM 2433 C CA . LEU B 1 101 ? -13.422 -4.789 -9.5 1 88.25 101 LEU B CA 1
ATOM 2434 C C . LEU B 1 101 ? -14.945 -4.793 -9.43 1 88.25 101 LEU B C 1
ATOM 2436 O O . LEU B 1 101 ? -15.609 -5.441 -10.25 1 88.25 101 LEU B O 1
ATOM 2440 N N . GLU B 1 102 ? -15.43 -4.055 -8.477 1 85.62 102 GLU B N 1
ATOM 2441 C CA . GLU B 1 102 ? -16.875 -3.875 -8.383 1 85.62 102 GLU B CA 1
ATOM 2442 C C . GLU B 1 102 ? -17.359 -2.758 -9.305 1 85.62 102 GLU B C 1
ATOM 2444 O O . GLU B 1 102 ? -16.594 -1.855 -9.641 1 85.62 102 GLU B O 1
ATOM 2449 N N . LYS B 1 103 ? -18.641 -2.816 -9.562 1 79.88 103 LYS B N 1
ATOM 2450 C CA . LYS B 1 103 ? -19.25 -1.794 -10.414 1 79.88 103 LYS B CA 1
ATOM 2451 C C . LYS B 1 103 ? -19.156 -0.414 -9.766 1 79.88 103 LYS B C 1
ATOM 2453 O O . LYS B 1 103 ? -19.094 0.6 -10.469 1 79.88 103 LYS B O 1
ATOM 2458 N N . THR B 1 104 ? -19.062 -0.389 -8.477 1 81.88 104 THR B N 1
ATOM 2459 C CA . THR B 1 104 ? -18.984 0.867 -7.738 1 81.88 104 THR B CA 1
ATOM 2460 C C . THR B 1 104 ? -17.625 1.521 -7.898 1 81.88 104 THR B C 1
ATOM 2462 O O . THR B 1 104 ? -17.422 2.672 -7.504 1 81.88 104 THR B O 1
ATOM 2465 N N . GLY B 1 105 ? -16.672 0.834 -8.453 1 85.75 105 GLY B N 1
ATOM 2466 C CA . GLY B 1 105 ? -15.328 1.367 -8.602 1 85.75 105 GLY B CA 1
ATOM 2467 C C . GLY B 1 105 ? -14.375 0.927 -7.5 1 85.75 105 GLY B C 1
ATOM 2468 O O . GLY B 1 105 ? -13.242 1.399 -7.426 1 85.75 105 GLY B O 1
ATOM 2469 N N . THR B 1 106 ? -14.852 0.051 -6.719 1 91.19 106 THR B N 1
ATOM 2470 C CA . THR B 1 106 ? -14.023 -0.468 -5.633 1 91.19 106 THR B CA 1
ATOM 2471 C C . THR B 1 106 ? -13.258 -1.711 -6.086 1 91.19 106 THR B C 1
ATOM 2473 O O . THR B 1 106 ? -13.859 -2.658 -6.602 1 91.19 106 THR B O 1
ATOM 2476 N N . LEU B 1 107 ? -11.961 -1.676 -5.938 1 92.44 107 LEU B N 1
ATOM 2477 C CA . LEU B 1 107 ? -11.117 -2.828 -6.23 1 92.44 107 LEU B CA 1
ATOM 2478 C C . LEU B 1 107 ? -10.812 -3.617 -4.961 1 92.44 107 LEU B C 1
ATOM 2480 O O . LEU B 1 107 ? -10.141 -3.111 -4.055 1 92.44 107 LEU B O 1
ATOM 2484 N N . LYS B 1 10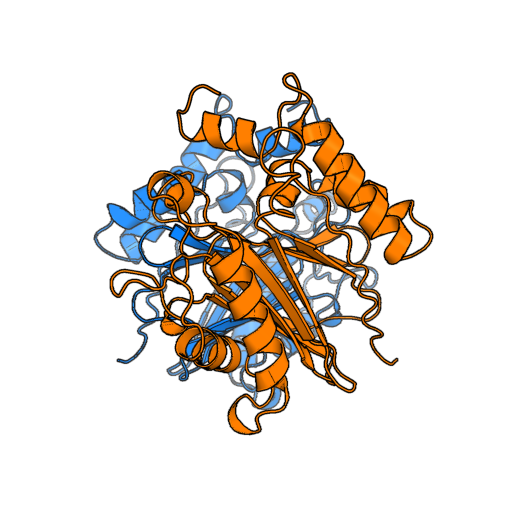8 ? -11.273 -4.828 -4.914 1 95.75 108 LYS B N 1
ATOM 2485 C CA . LYS B 1 108 ? -10.992 -5.715 -3.789 1 95.75 108 LYS B CA 1
ATOM 2486 C C . LYS B 1 108 ? -9.805 -6.625 -4.094 1 95.75 108 LYS B C 1
ATOM 2488 O O . LYS B 1 108 ? -9.75 -7.25 -5.156 1 95.75 108 LYS B O 1
ATOM 2493 N N . ILE B 1 109 ? -8.883 -6.711 -3.141 1 97.12 109 ILE B N 1
ATOM 2494 C CA . ILE B 1 109 ? -7.637 -7.438 -3.393 1 97.12 109 ILE B CA 1
ATOM 2495 C C . ILE B 1 109 ? -7.398 -8.453 -2.279 1 97.12 109 ILE B C 1
ATOM 2497 O O . ILE B 1 109 ? -7.617 -8.156 -1.102 1 97.12 109 ILE B O 1
ATOM 2501 N N . ALA B 1 110 ? -7.02 -9.609 -2.605 1 98.06 110 ALA B N 1
ATOM 2502 C CA . ALA B 1 110 ? -6.449 -10.602 -1.703 1 98.06 110 ALA B CA 1
ATOM 2503 C C . ALA B 1 110 ? -5.117 -11.125 -2.236 1 98.06 110 ALA B C 1
ATOM 2505 O O . ALA B 1 110 ? -5.016 -11.516 -3.4 1 98.06 110 ALA B O 1
ATOM 2506 N N . SER B 1 111 ? -4.113 -11.133 -1.39 1 98.12 111 SER B N 1
ATOM 2507 C CA . SER B 1 111 ? -2.785 -11.523 -1.858 1 98.12 111 SER B CA 1
ATOM 2508 C C . SER B 1 111 ? -2.074 -12.398 -0.837 1 98.12 111 SER B C 1
ATOM 2510 O O . SER B 1 111 ? -2.16 -12.156 0.368 1 98.12 111 SER B O 1
ATOM 2512 N N . VAL B 1 112 ? -1.446 -13.477 -1.288 1 97.81 112 VAL B N 1
ATOM 2513 C CA . VAL B 1 112 ? -0.544 -14.328 -0.516 1 97.81 112 VAL B CA 1
ATOM 2514 C C . VAL B 1 112 ? 0.799 -14.438 -1.232 1 97.81 112 VAL B C 1
ATOM 2516 O O . VAL B 1 112 ? 0.9 -15.086 -2.279 1 97.81 112 VAL B O 1
ATOM 2519 N N . GLY B 1 113 ? 1.783 -13.797 -0.677 1 97.5 113 GLY B N 1
ATOM 2520 C CA . GLY B 1 113 ? 3.109 -13.891 -1.27 1 97.5 113 GLY B CA 1
ATOM 2521 C C . GLY B 1 113 ? 3.572 -12.586 -1.893 1 97.5 113 GLY B C 1
ATOM 2522 O O . GLY B 1 113 ? 3.377 -11.516 -1.317 1 97.5 113 GLY B O 1
ATOM 2523 N N . ASP B 1 114 ? 4.281 -12.727 -3.08 1 96.12 114 ASP B N 1
ATOM 2524 C CA . ASP B 1 114 ? 5 -11.531 -3.506 1 96.12 114 ASP B CA 1
ATOM 2525 C C . ASP B 1 114 ? 4.602 -11.125 -4.922 1 96.12 114 ASP B C 1
ATOM 2527 O O . ASP B 1 114 ? 5.336 -10.398 -5.598 1 96.12 114 ASP B O 1
ATOM 2531 N N . CYS B 1 115 ? 3.498 -11.711 -5.453 1 94.06 115 CYS B N 1
ATOM 2532 C CA . CYS B 1 115 ? 2.914 -11.031 -6.605 1 94.06 115 CYS B CA 1
ATOM 2533 C C . CYS B 1 115 ? 2.49 -9.609 -6.25 1 94.06 115 CYS B C 1
ATOM 2535 O O . CYS B 1 115 ? 2.127 -9.336 -5.102 1 94.06 115 CYS B O 1
ATOM 2537 N N . GLY B 1 116 ? 2.5 -8.742 -7.211 1 93.56 116 GLY B N 1
ATOM 2538 C CA . GLY B 1 116 ? 2.279 -7.352 -6.855 1 93.56 116 GLY B CA 1
ATOM 2539 C C . GLY B 1 116 ? 1.195 -6.691 -7.688 1 93.56 116 GLY B C 1
ATOM 2540 O O . GLY B 1 116 ? 0.785 -7.223 -8.719 1 93.56 116 GLY B O 1
ATOM 2541 N N . LEU B 1 117 ? 0.729 -5.562 -7.219 1 94.12 117 LEU B N 1
ATOM 2542 C CA . LEU B 1 117 ? -0.26 -4.719 -7.883 1 94.12 117 LEU B CA 1
ATOM 2543 C C . LEU B 1 117 ? -0.053 -3.252 -7.52 1 94.12 117 LE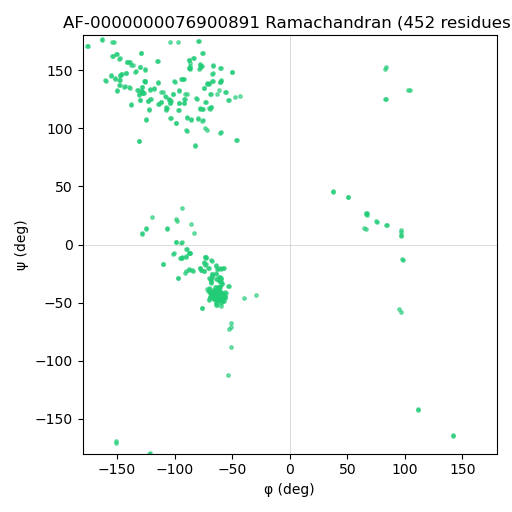U B C 1
ATOM 2545 O O . LEU B 1 117 ? 0.197 -2.926 -6.355 1 94.12 117 LEU B O 1
ATOM 2549 N N . LYS B 1 118 ? -0.063 -2.416 -8.531 1 93.81 118 LYS B N 1
ATOM 2550 C CA . LYS B 1 118 ? 0.028 -0.97 -8.352 1 93.81 118 LYS B CA 1
ATOM 2551 C C . LYS B 1 118 ? -1.127 -0.256 -9.055 1 93.81 118 LYS B C 1
ATOM 2553 O O . LYS B 1 118 ? -1.555 -0.667 -10.133 1 93.81 118 LYS B O 1
ATOM 2558 N N . VAL B 1 119 ? -1.641 0.763 -8.414 1 93.69 119 VAL B N 1
ATOM 2559 C CA . VAL B 1 119 ? -2.604 1.665 -9.039 1 93.69 119 VAL B CA 1
ATOM 2560 C C . VAL B 1 119 ? -1.919 2.979 -9.406 1 93.69 119 VAL B C 1
ATOM 2562 O O . VAL B 1 119 ? -1.328 3.641 -8.547 1 93.69 119 VAL B O 1
ATOM 2565 N N . ILE B 1 120 ? -1.992 3.264 -10.656 1 91.12 120 ILE B N 1
ATOM 2566 C CA . ILE B 1 120 ? -1.408 4.492 -11.18 1 91.12 120 ILE B CA 1
ATOM 2567 C C . ILE B 1 120 ? -2.51 5.516 -11.445 1 91.12 120 ILE B C 1
ATOM 2569 O O . ILE B 1 120 ? -3.494 5.215 -12.125 1 91.12 120 ILE B O 1
ATOM 2573 N N . ARG B 1 121 ? -2.381 6.668 -10.836 1 91.38 121 ARG B N 1
ATOM 2574 C CA . ARG B 1 121 ? -3.326 7.766 -11 1 91.38 121 ARG B CA 1
ATOM 2575 C C . ARG B 1 121 ? -2.602 9.07 -11.328 1 91.38 121 ARG B C 1
ATOM 2577 O O . ARG B 1 121 ? -1.749 9.516 -10.555 1 91.38 121 ARG B O 1
ATOM 2584 N N . LYS B 1 122 ? -2.951 9.719 -12.422 1 89.12 122 LYS B N 1
ATOM 2585 C CA . LYS B 1 122 ? -2.385 11.008 -12.828 1 89.12 122 LYS B CA 1
ATOM 2586 C C . LYS B 1 122 ? -0.86 10.961 -12.812 1 89.12 122 LYS B C 1
ATOM 2588 O O . LYS B 1 122 ? -0.214 11.852 -12.25 1 89.12 122 LYS B O 1
ATOM 2593 N N . GLY B 1 123 ? -0.319 9.883 -13.258 1 88.81 123 GLY B N 1
ATOM 2594 C CA . GLY B 1 123 ? 1.109 9.773 -13.508 1 88.81 123 GLY B CA 1
ATOM 2595 C C . GLY B 1 123 ? 1.905 9.422 -12.266 1 88.81 123 GLY B C 1
ATOM 2596 O O . GLY B 1 123 ? 3.121 9.617 -12.219 1 88.81 123 GLY B O 1
ATOM 2597 N N . GLN B 1 124 ? 1.287 8.945 -11.25 1 93.62 124 GLN B N 1
ATOM 2598 C CA . GLN B 1 124 ? 2.033 8.531 -10.07 1 93.62 124 GLN B CA 1
ATOM 2599 C C . GLN B 1 124 ? 1.442 7.258 -9.469 1 93.62 124 GLN B C 1
ATOM 2601 O O . GLN B 1 124 ? 0.277 6.934 -9.711 1 93.62 124 GLN B O 1
ATOM 2606 N N . VAL B 1 125 ? 2.254 6.535 -8.727 1 93.94 125 VAL B N 1
ATOM 2607 C CA . VAL B 1 125 ? 1.786 5.359 -8.008 1 93.94 125 VAL B CA 1
ATOM 2608 C C . VAL B 1 125 ? 0.994 5.789 -6.773 1 93.94 125 VAL B C 1
ATOM 2610 O O . VAL B 1 125 ? 1.548 6.395 -5.852 1 93.94 125 VAL B O 1
ATOM 2613 N N . MET B 1 126 ? -0.274 5.445 -6.746 1 94.25 126 MET B N 1
ATOM 2614 C CA . MET B 1 126 ? -1.146 5.84 -5.645 1 94.25 126 MET B CA 1
ATOM 2615 C C . MET B 1 126 ? -1.262 4.723 -4.613 1 94.25 126 MET B C 1
ATOM 2617 O O . MET B 1 126 ? -1.537 4.98 -3.439 1 94.25 126 MET B O 1
ATOM 2621 N N . PHE B 1 127 ? -1.12 3.541 -5.082 1 95.06 127 PHE B N 1
ATOM 2622 C CA . PHE B 1 127 ? -1.273 2.354 -4.25 1 95.06 127 PHE B CA 1
ATOM 2623 C C . PHE B 1 127 ? -0.357 1.234 -4.73 1 95.06 127 PHE B C 1
ATOM 2625 O O . PHE B 1 127 ? -0.158 1.061 -5.934 1 95.06 127 PHE B O 1
ATOM 2632 N N . SER B 1 128 ? 0.178 0.549 -3.789 1 96 128 SER B N 1
ATOM 2633 C CA . SER B 1 128 ? 1.012 -0.61 -4.09 1 96 128 SER B CA 1
ATOM 2634 C C . SER B 1 128 ? 0.894 -1.675 -3.006 1 96 128 SER B C 1
ATOM 2636 O O . SER B 1 128 ? 0.871 -1.354 -1.815 1 96 128 SER B O 1
ATOM 2638 N N . THR B 1 129 ? 0.793 -2.936 -3.414 1 96.44 129 THR B N 1
ATOM 2639 C CA . THR B 1 129 ? 0.819 -4.016 -2.434 1 96.44 129 THR B CA 1
ATOM 2640 C C . THR B 1 129 ? 2.248 -4.297 -1.977 1 96.44 129 THR B C 1
ATOM 2642 O O . THR B 1 129 ? 3.205 -4.012 -2.701 1 96.44 129 THR B O 1
ATOM 2645 N N . CYS B 1 130 ? 2.391 -4.836 -0.771 1 94.75 130 CYS B N 1
ATOM 2646 C CA . CYS B 1 130 ? 3.686 -5.211 -0.215 1 94.75 130 CYS B CA 1
ATOM 2647 C C . CYS B 1 130 ? 3.928 -6.707 -0.356 1 94.75 130 CYS B C 1
ATOM 2649 O O . CYS B 1 130 ? 3.01 -7.508 -0.168 1 94.75 130 CYS B O 1
ATOM 2651 N N . PRO B 1 131 ? 5.195 -7.055 -0.693 1 94.94 131 PRO B N 1
ATOM 2652 C CA . PRO B 1 131 ? 5.5 -8.484 -0.695 1 94.94 131 PRO B CA 1
ATOM 2653 C C . PRO B 1 131 ? 5.449 -9.102 0.701 1 94.94 131 PRO B C 1
ATOM 2655 O O . PRO B 1 131 ? 5.848 -8.461 1.678 1 94.94 131 PRO B O 1
ATOM 2658 N N . GLN B 1 132 ? 4.938 -10.258 0.755 1 95.69 132 GLN B N 1
ATOM 2659 C CA . GLN B 1 132 ? 4.91 -11.039 1.987 1 95.69 132 GLN B CA 1
ATOM 2660 C C . GLN B 1 132 ? 5.949 -12.156 1.956 1 95.69 132 GLN B C 1
ATOM 2662 O O . GLN B 1 132 ? 5.918 -13.016 1.07 1 95.69 132 GLN B O 1
ATOM 2667 N N . GLU B 1 133 ? 6.816 -12.18 2.973 1 94.19 133 GLU B N 1
ATOM 2668 C CA . GLU B 1 133 ? 7.883 -13.172 2.969 1 94.19 133 GLU B CA 1
ATOM 2669 C C . GLU B 1 133 ? 8.148 -13.711 4.375 1 94.19 133 GLU B C 1
ATOM 2671 O O . GLU B 1 133 ? 7.984 -12.984 5.359 1 94.19 133 GLU B O 1
ATOM 2676 N N . HIS B 1 134 ? 8.539 -14.977 4.391 1 91.75 134 HIS B N 1
ATOM 2677 C CA . HIS B 1 134 ? 9.078 -15.516 5.633 1 91.75 134 HIS B CA 1
ATOM 2678 C C . HIS B 1 134 ? 10.445 -14.906 5.949 1 91.75 134 HIS B C 1
ATOM 2680 O O . HIS B 1 134 ? 10.727 -14.578 7.102 1 91.75 134 HIS B O 1
ATOM 2686 N N . TYR B 1 135 ? 11.219 -14.859 5.059 1 87.31 135 TYR B N 1
ATOM 2687 C CA . TYR B 1 135 ? 12.516 -14.195 5.004 1 87.31 135 TYR B CA 1
ATOM 2688 C C . TYR B 1 135 ? 12.883 -13.836 3.57 1 87.31 135 TYR B C 1
ATOM 2690 O O . TYR B 1 135 ? 12.156 -14.172 2.633 1 87.31 135 TYR B O 1
ATOM 2698 N N . PHE B 1 136 ? 13.93 -13.164 3.426 1 84.56 136 PHE B N 1
ATOM 2699 C CA . PHE B 1 136 ? 14.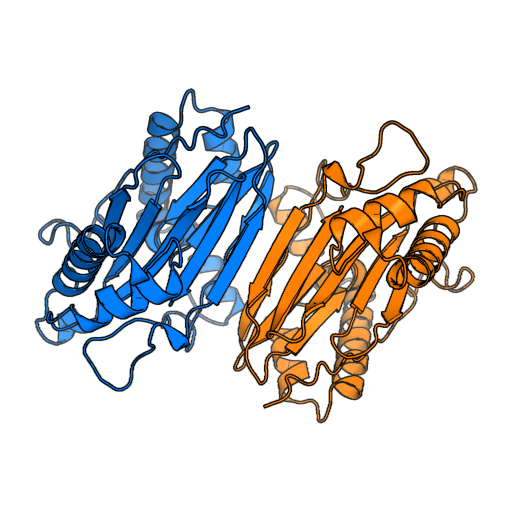289 -12.648 2.107 1 84.56 136 PHE B CA 1
ATOM 2700 C C . PHE B 1 136 ? 14.312 -13.773 1.08 1 84.56 136 PHE B C 1
ATOM 2702 O O . PHE B 1 136 ? 14.969 -14.797 1.291 1 84.56 136 PHE B O 1
ATOM 2709 N N . ASP B 1 137 ? 13.594 -13.672 0.045 1 85.38 137 ASP B N 1
ATOM 2710 C CA . ASP B 1 137 ? 13.531 -14.578 -1.103 1 85.38 137 ASP B CA 1
ATOM 2711 C C . ASP B 1 137 ? 12.766 -15.852 -0.762 1 85.38 137 ASP B C 1
ATOM 2713 O O . ASP B 1 137 ? 12.961 -16.891 -1.399 1 85.38 137 ASP B O 1
ATOM 2717 N N . CYS B 1 138 ? 11.984 -15.859 0.222 1 91.25 138 CYS B N 1
ATOM 2718 C CA . CYS B 1 138 ? 11.062 -16.938 0.585 1 91.25 138 CYS B CA 1
ATOM 2719 C C . CYS B 1 138 ? 9.664 -16.391 0.84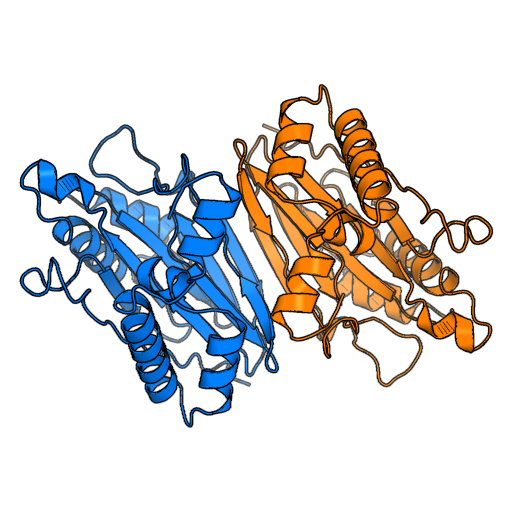3 1 91.25 138 CYS B C 1
ATOM 2721 O O . CYS B 1 138 ? 9.289 -16.141 1.992 1 91.25 138 CYS B O 1
ATOM 2723 N N . PRO B 1 139 ? 8.953 -16.344 -0.168 1 94.88 139 PRO B N 1
ATOM 2724 C CA . PRO B 1 139 ? 7.648 -15.695 -0.04 1 94.88 139 PRO B CA 1
ATOM 2725 C C . PRO B 1 139 ? 6.617 -16.578 0.661 1 94.88 139 PRO B C 1
ATOM 2727 O O . PRO B 1 139 ? 6.758 -17.812 0.669 1 94.88 139 PRO B O 1
ATOM 2730 N N . TYR B 1 140 ? 5.605 -15.898 1.316 1 96.5 140 TYR B N 1
ATOM 2731 C CA . TYR B 1 140 ? 4.375 -16.625 1.593 1 96.5 140 TYR B CA 1
ATOM 2732 C C . TYR B 1 140 ? 3.859 -17.328 0.338 1 96.5 140 TYR B C 1
ATOM 2734 O O . TYR B 1 140 ? 4.059 -16.828 -0.776 1 96.5 140 TYR B O 1
ATOM 2742 N N . GLN B 1 141 ? 3.227 -18.438 0.507 1 96.81 141 GLN B N 1
ATOM 2743 C CA . GLN B 1 141 ? 2.738 -19.188 -0.647 1 96.81 141 GLN B CA 1
ATOM 2744 C C . GLN B 1 141 ? 1.634 -20.156 -0.245 1 96.81 141 GLN B C 1
ATOM 2746 O O . GLN B 1 141 ? 1.663 -20.719 0.852 1 96.81 141 GLN B O 1
ATOM 2751 N N . LEU B 1 142 ? 0.65 -20.25 -1.122 1 97.19 142 LEU B N 1
ATOM 2752 C CA . LEU B 1 142 ? -0.27 -21.375 -1.002 1 97.19 142 LEU B CA 1
ATOM 2753 C C . LEU B 1 142 ? 0.406 -22.688 -1.416 1 97.19 142 LEU B C 1
ATOM 2755 O O . LEU B 1 142 ? 1.165 -22.719 -2.389 1 97.19 142 LEU B O 1
ATOM 2759 N N . SER B 1 143 ? 0.088 -23.703 -0.612 1 95.5 143 SER B N 1
ATOM 2760 C CA . SER B 1 143 ? 0.84 -24.922 -0.851 1 95.5 143 SER B CA 1
ATOM 2761 C C . SER B 1 143 ? -0.068 -26.156 -0.793 1 95.5 143 SER B C 1
ATOM 2763 O O . SER B 1 143 ? -1.15 -26.094 -0.206 1 95.5 143 SER B O 1
ATOM 2765 N N . SER B 1 144 ? 0.401 -27.156 -1.497 1 94.19 144 SER B N 1
ATOM 2766 C CA . SER B 1 144 ? -0.242 -28.469 -1.377 1 94.19 144 SER B CA 1
ATOM 2767 C C . SER B 1 144 ? 0.033 -29.094 -0.014 1 94.19 144 SER B C 1
ATOM 2769 O O . SER B 1 144 ? -0.666 -30.016 0.401 1 94.19 144 SER B O 1
ATOM 2771 N N . GLU B 1 145 ? 1.086 -28.578 0.611 1 88.62 145 GLU B N 1
ATOM 2772 C CA . GLU B 1 145 ? 1.438 -29.078 1.935 1 88.62 145 GLU B CA 1
ATOM 2773 C C . GLU B 1 145 ? 0.677 -28.344 3.029 1 88.62 145 GLU B C 1
ATOM 2775 O O . GLU B 1 145 ? 0.329 -27.172 2.865 1 88.62 145 GLU B O 1
ATOM 2780 N N . ALA B 1 146 ? 0.516 -29.047 4.129 1 75.75 146 ALA B N 1
ATOM 2781 C CA . ALA B 1 146 ? -0.264 -28.5 5.238 1 75.75 146 ALA B CA 1
ATOM 2782 C C . ALA B 1 146 ? 0.457 -27.328 5.895 1 75.75 146 ALA B C 1
ATOM 2784 O O . ALA B 1 146 ? -0.183 -26.391 6.395 1 75.75 146 ALA B O 1
ATOM 2785 N N . ILE B 1 147 ? 1.689 -27.25 5.906 1 75.25 147 ILE B N 1
ATOM 2786 C CA . ILE B 1 147 ? 2.463 -26.281 6.672 1 75.25 147 ILE B CA 1
ATOM 2787 C C . ILE B 1 147 ? 2.545 -24.969 5.906 1 75.25 147 ILE B C 1
ATOM 2789 O O . ILE B 1 147 ? 2.852 -23.922 6.484 1 75.25 147 ILE B O 1
ATOM 2793 N N . GLY B 1 148 ? 1.809 -24.812 4.871 1 80.19 148 GLY B N 1
ATOM 2794 C CA . GLY B 1 148 ? 1.912 -23.578 4.109 1 80.19 148 GLY B CA 1
ATOM 2795 C C . GLY B 1 148 ? 0.839 -22.562 4.469 1 80.19 148 GLY B C 1
ATOM 2796 O O . GLY B 1 148 ? 0.06 -22.781 5.398 1 80.19 148 GLY B O 1
ATOM 2797 N N . GLN B 1 149 ? 0.936 -21.375 3.912 1 91.62 149 GLN B N 1
ATOM 2798 C CA . GLN B 1 149 ? -0.073 -20.344 4.098 1 91.62 149 GLN B CA 1
ATOM 2799 C C . GLN B 1 149 ? -1.397 -20.734 3.451 1 91.62 149 GLN B C 1
ATOM 2801 O O . GLN B 1 149 ? -1.436 -21.625 2.598 1 91.62 149 GLN B O 1
ATOM 2806 N N . THR B 1 150 ? -2.43 -20.203 3.961 1 94 150 THR B N 1
ATOM 2807 C CA . THR B 1 150 ? -3.768 -20.359 3.398 1 94 150 THR B CA 1
ATOM 2808 C C . THR B 1 150 ? -4.375 -19 3.064 1 94 150 THR B C 1
ATOM 2810 O O . THR B 1 150 ? -3.725 -17.969 3.236 1 94 150 THR B O 1
ATOM 2813 N N . SER B 1 151 ? -5.645 -19.125 2.529 1 94.62 151 SER B N 1
ATOM 2814 C CA . SER B 1 151 ? -6.359 -17.891 2.223 1 94.62 151 SER B CA 1
ATOM 2815 C C . SER B 1 151 ? -6.543 -17.031 3.473 1 94.62 151 SER B C 1
ATOM 2817 O O . SER B 1 151 ? -6.695 -15.82 3.379 1 94.62 151 SER B O 1
ATOM 2819 N N . GLN B 1 152 ? -6.449 -17.641 4.637 1 92.94 152 GLN B N 1
ATOM 2820 C CA . GLN B 1 152 ? -6.621 -16.906 5.891 1 92.94 152 GLN B CA 1
ATOM 2821 C C . GLN B 1 152 ? -5.418 -16.016 6.18 1 92.94 152 GLN B C 1
ATOM 2823 O O . GLN B 1 152 ? -5.508 -15.086 6.98 1 92.94 152 GLN B O 1
ATOM 2828 N N . ASP B 1 153 ? -4.332 -16.266 5.535 1 94.19 153 ASP B N 1
ATOM 2829 C CA . ASP B 1 153 ? -3.113 -15.492 5.73 1 94.19 153 ASP B CA 1
ATOM 2830 C C . ASP B 1 153 ? -3.01 -14.367 4.699 1 94.19 153 ASP B C 1
ATOM 2832 O O . ASP B 1 153 ? -2.062 -13.578 4.727 1 94.19 153 ASP B O 1
ATOM 2836 N N . ALA B 1 154 ? -3.99 -14.234 3.842 1 96.94 154 ALA B N 1
ATOM 2837 C CA . ALA B 1 154 ? -3.939 -13.258 2.756 1 96.94 154 ALA B CA 1
ATOM 2838 C C . ALA B 1 154 ? -4.051 -11.836 3.291 1 96.94 154 ALA B C 1
ATOM 2840 O O . ALA B 1 154 ? -4.773 -11.586 4.258 1 96.94 154 ALA B O 1
ATOM 2841 N N . LEU B 1 155 ? -3.24 -10.945 2.732 1 96.81 155 LEU B N 1
ATOM 2842 C CA . LEU B 1 155 ? -3.598 -9.539 2.867 1 96.81 155 LEU B CA 1
ATOM 2843 C C . LEU B 1 155 ? -4.859 -9.219 2.074 1 96.81 155 LEU B C 1
ATOM 2845 O O . LEU B 1 155 ? -4.91 -9.445 0.862 1 96.81 155 LEU B O 1
ATOM 2849 N N . VAL B 1 156 ? -5.887 -8.789 2.789 1 97.25 156 VAL B N 1
ATOM 2850 C CA . VAL B 1 156 ? -7.137 -8.398 2.145 1 97.25 156 VAL B CA 1
ATOM 2851 C C . VAL B 1 156 ? -7.34 -6.895 2.287 1 97.25 156 VAL B C 1
ATOM 2853 O O . VAL B 1 156 ? -7.352 -6.363 3.4 1 97.25 156 VAL B O 1
ATOM 2856 N N . CYS B 1 157 ? -7.477 -6.211 1.157 1 96.56 157 CYS B N 1
ATOM 2857 C CA . CYS B 1 157 ? -7.695 -4.77 1.189 1 96.56 157 CYS B CA 1
ATOM 2858 C C . CYS B 1 157 ? -8.516 -4.316 -0.01 1 96.56 157 CYS B C 1
ATOM 2860 O O . CYS B 1 157 ? -8.766 -5.094 -0.932 1 96.56 157 CYS B O 1
ATOM 2862 N N . THR B 1 158 ? -9.055 -3.123 0.068 1 96.62 158 THR B N 1
ATOM 2863 C CA . THR B 1 158 ? -9.789 -2.518 -1.037 1 96.62 158 THR B CA 1
ATOM 2864 C C . THR B 1 158 ? -9.219 -1.143 -1.375 1 96.62 158 THR B C 1
ATOM 2866 O O . THR B 1 158 ? -8.648 -0.471 -0.512 1 96.62 158 THR B O 1
ATOM 2869 N N . VAL B 1 159 ? -9.328 -0.778 -2.557 1 95.5 159 VAL B N 1
ATOM 2870 C CA . VAL B 1 159 ? -8.945 0.554 -3.014 1 95.5 159 VAL B CA 1
ATOM 2871 C C . VAL B 1 159 ? -10.07 1.152 -3.857 1 95.5 159 VAL B C 1
ATOM 2873 O O . VAL B 1 159 ? -10.633 0.476 -4.723 1 95.5 159 VAL B O 1
ATOM 2876 N N . ASN B 1 160 ? -10.477 2.408 -3.502 1 94.69 160 ASN B N 1
ATOM 2877 C CA . ASN B 1 160 ? -11.438 3.111 -4.348 1 94.69 160 ASN B CA 1
ATOM 2878 C C . ASN B 1 160 ? -10.766 3.701 -5.586 1 94.69 160 ASN B C 1
ATOM 2880 O O . ASN B 1 160 ? -9.93 4.605 -5.477 1 94.69 160 ASN B O 1
ATOM 2884 N N . LEU B 1 161 ? -11.195 3.195 -6.746 1 92 161 LEU B N 1
ATOM 2885 C CA . LEU B 1 161 ? -10.609 3.662 -8 1 92 161 LEU B CA 1
ATOM 2886 C C . LEU B 1 161 ? -11.336 4.902 -8.508 1 92 161 LEU B C 1
ATOM 2888 O O . LEU B 1 161 ? -12.477 5.164 -8.117 1 92 161 LEU B O 1
ATOM 2892 N N . MET B 1 162 ? -10.594 5.664 -9.203 1 88.44 162 MET B N 1
ATOM 2893 C CA . MET B 1 162 ? -11.133 6.812 -9.922 1 88.44 162 MET B CA 1
ATOM 2894 C C . MET B 1 162 ? -11 6.625 -11.43 1 88.44 162 MET B C 1
ATOM 2896 O O . MET B 1 162 ? -10.195 5.809 -11.891 1 88.44 162 MET B O 1
ATOM 2900 N N . GLU B 1 163 ? -11.844 7.359 -12.164 1 85 163 GLU B N 1
ATOM 2901 C CA . GLU B 1 163 ? -11.727 7.316 -13.617 1 85 163 GLU B CA 1
ATOM 2902 C C . GLU B 1 163 ? -10.312 7.688 -14.07 1 85 163 GLU B C 1
ATOM 2904 O O . GLU B 1 163 ? -9.742 8.664 -13.594 1 85 163 GLU B O 1
ATOM 2909 N N . GLY B 1 164 ? -9.789 6.848 -14.945 1 83.81 164 GLY B N 1
ATOM 2910 C CA . GLY B 1 164 ? -8.461 7.105 -15.477 1 83.81 164 GLY B CA 1
ATOM 2911 C C . GLY B 1 164 ? -7.371 6.324 -14.766 1 83.81 164 GLY B C 1
ATOM 2912 O O . GLY B 1 164 ? -6.238 6.254 -15.25 1 83.81 164 GLY B O 1
ATOM 2913 N N . ASP B 1 165 ? -7.684 5.742 -13.641 1 89 165 ASP B N 1
ATOM 2914 C CA . ASP B 1 165 ? -6.707 4.91 -12.938 1 89 165 ASP B CA 1
ATOM 2915 C C . ASP B 1 165 ? -6.266 3.732 -13.805 1 89 165 ASP B C 1
ATOM 2917 O O . ASP B 1 165 ? -7.074 3.16 -14.539 1 89 165 ASP B O 1
ATOM 2921 N N . MET B 1 166 ? -5.027 3.447 -13.75 1 88.19 166 MET B N 1
ATOM 2922 C CA . MET B 1 166 ? -4.484 2.242 -14.375 1 88.19 166 MET B CA 1
ATOM 2923 C C . MET B 1 166 ? -3.943 1.283 -13.32 1 88.19 166 MET B C 1
ATOM 2925 O O . MET B 1 166 ? -3.312 1.711 -12.352 1 88.19 166 MET B O 1
ATOM 2929 N N . ILE B 1 167 ? -4.219 -0.018 -13.547 1 90.31 167 ILE B N 1
ATOM 2930 C CA . ILE B 1 167 ? -3.701 -1.045 -12.648 1 90.31 167 ILE B CA 1
ATOM 2931 C C . ILE B 1 167 ? -2.578 -1.814 -13.344 1 90.31 167 ILE B C 1
ATOM 2933 O O . ILE B 1 167 ? -2.723 -2.24 -14.492 1 90.31 167 ILE B O 1
ATOM 2937 N N . VAL B 1 168 ? -1.45 -1.908 -12.711 1 90.69 168 VAL B N 1
ATOM 2938 C CA . VAL B 1 168 ? -0.337 -2.746 -13.148 1 90.69 168 VAL B CA 1
ATOM 2939 C C . VAL B 1 168 ? -0.11 -3.871 -12.141 1 90.69 168 VAL B C 1
ATOM 2941 O O . VAL B 1 168 ? 0.132 -3.615 -10.961 1 90.69 168 VAL B O 1
ATOM 2944 N N . SER B 1 169 ? -0.215 -5.066 -12.617 1 91.38 169 SER B N 1
ATOM 2945 C CA . SER B 1 169 ? 0.008 -6.223 -11.758 1 91.38 169 SER B CA 1
ATOM 2946 C C . SER B 1 169 ? 0.98 -7.211 -12.398 1 91.38 169 SER B C 1
ATOM 2948 O O . SER B 1 169 ? 1.125 -7.242 -13.625 1 91.38 169 SER B O 1
ATOM 2950 N N . GLY B 1 170 ? 1.669 -7.949 -11.547 1 89.62 170 GLY B N 1
ATOM 2951 C CA . GLY B 1 170 ? 2.656 -8.898 -12.039 1 89.62 170 GLY B CA 1
ATOM 2952 C C . GLY B 1 170 ? 3.279 -9.734 -10.945 1 89.62 170 GLY B C 1
ATOM 2953 O O . GLY B 1 170 ? 3.062 -9.477 -9.758 1 89.62 170 GLY B O 1
ATOM 2954 N N . SER B 1 171 ? 4.027 -10.734 -11.391 1 90.38 171 SER B N 1
ATOM 2955 C CA . SER B 1 171 ? 4.785 -11.555 -10.453 1 90.38 171 SER B CA 1
ATOM 2956 C C . SER B 1 171 ? 6.066 -10.844 -10.016 1 90.38 171 SER B C 1
ATOM 2958 O O . SER B 1 171 ? 6.363 -9.742 -10.484 1 90.38 171 SER B O 1
ATOM 2960 N N . ASP B 1 172 ? 6.766 -11.469 -9.078 1 90.25 172 ASP B N 1
ATOM 2961 C CA . ASP B 1 172 ? 8 -10.883 -8.578 1 90.25 172 ASP B CA 1
ATOM 2962 C C . ASP B 1 172 ? 9.023 -10.703 -9.695 1 90.25 172 ASP B C 1
ATOM 2964 O O . ASP B 1 172 ? 9.82 -9.758 -9.68 1 90.25 172 ASP B O 1
ATOM 2968 N N . GLY B 1 173 ? 8.953 -11.578 -10.688 1 87.75 173 GLY B N 1
ATOM 2969 C CA . GLY B 1 173 ? 9.844 -11.445 -11.828 1 87.75 173 GLY B CA 1
ATOM 2970 C C . GLY B 1 173 ? 9.695 -10.117 -12.539 1 87.75 173 GLY B C 1
ATOM 2971 O O . GLY B 1 173 ? 10.672 -9.594 -13.094 1 87.75 173 GLY B O 1
ATOM 2972 N N . PHE B 1 174 ? 8.578 -9.57 -12.602 1 88.44 174 PHE B N 1
ATOM 2973 C CA . PHE B 1 174 ? 8.297 -8.273 -13.203 1 88.44 174 PHE B CA 1
ATOM 2974 C C . PHE B 1 174 ? 8.758 -7.145 -12.289 1 88.44 174 PHE B C 1
ATOM 2976 O O . PHE B 1 174 ? 9.602 -6.328 -12.68 1 88.44 174 PHE B O 1
ATOM 2983 N N . PHE B 1 175 ? 8.344 -7.094 -11.078 1 91.12 175 PHE B N 1
ATOM 2984 C CA . PHE B 1 175 ? 8.57 -5.969 -10.18 1 91.12 175 PHE B CA 1
ATOM 2985 C C . PHE B 1 175 ? 10 -5.984 -9.648 1 91.12 175 PHE B C 1
ATOM 2987 O O . PHE B 1 175 ? 10.516 -4.957 -9.203 1 91.12 175 PHE B O 1
ATOM 2994 N N . ASP B 1 176 ? 10.648 -7.133 -9.672 1 91.31 176 ASP B N 1
ATOM 2995 C CA . ASP B 1 176 ? 12.047 -7.242 -9.25 1 91.31 176 ASP B CA 1
ATOM 2996 C C . ASP B 1 176 ? 12.984 -6.613 -10.273 1 91.31 176 ASP B C 1
ATOM 2998 O O . ASP B 1 176 ? 14.156 -6.383 -9.984 1 91.31 176 ASP B O 1
ATOM 3002 N N . ASN B 1 177 ? 12.445 -6.297 -11.438 1 90.88 177 ASN B N 1
ATOM 3003 C CA . ASN B 1 177 ? 13.32 -5.914 -12.539 1 90.88 177 ASN B CA 1
ATOM 3004 C C . ASN B 1 177 ? 12.891 -4.59 -13.164 1 90.88 177 ASN B C 1
ATOM 3006 O O . ASN B 1 177 ? 13.359 -4.223 -14.242 1 90.88 177 ASN B O 1
ATOM 3010 N N . ILE B 1 178 ? 11.984 -3.904 -12.562 1 90.94 178 ILE B N 1
ATOM 3011 C CA . ILE B 1 178 ? 11.555 -2.639 -13.148 1 90.94 178 ILE B CA 1
ATOM 3012 C C . ILE B 1 178 ? 11.258 -1.633 -12.039 1 90.94 178 ILE B C 1
ATOM 3014 O O . ILE B 1 178 ? 10.648 -1.977 -11.023 1 90.94 178 ILE B O 1
ATOM 3018 N N . PHE B 1 179 ? 11.688 -0.412 -12.148 1 92 179 PHE B N 1
ATOM 3019 C CA . PHE B 1 179 ? 11.445 0.642 -11.172 1 92 179 PHE B CA 1
ATOM 3020 C C . PHE B 1 179 ? 10.125 1.354 -11.461 1 92 179 PHE B C 1
ATOM 3022 O O . PHE B 1 179 ? 9.672 1.393 -12.602 1 92 179 PHE B O 1
ATOM 3029 N N . ASP B 1 180 ? 9.617 1.975 -10.453 1 92.31 180 ASP B N 1
ATOM 3030 C CA . ASP B 1 180 ? 8.359 2.705 -10.586 1 92.31 180 ASP B CA 1
ATOM 3031 C C . ASP B 1 180 ? 8.453 3.777 -11.664 1 92.31 180 ASP B C 1
ATOM 3033 O O . ASP B 1 180 ? 7.531 3.941 -12.469 1 92.31 180 ASP B O 1
ATOM 3037 N N . GLN B 1 181 ? 9.562 4.449 -11.641 1 91.5 181 GLN B N 1
ATOM 3038 C CA . GLN B 1 181 ? 9.711 5.531 -12.602 1 91.5 181 GLN B CA 1
ATOM 3039 C C . GLN B 1 181 ? 9.68 5 -14.031 1 91.5 181 GLN B C 1
ATOM 3041 O O . GLN B 1 181 ? 9.188 5.672 -14.945 1 91.5 181 GLN B O 1
ATOM 3046 N N . GLU B 1 182 ? 10.25 3.852 -14.227 1 93.44 182 GLU B N 1
ATOM 3047 C CA . GLU B 1 182 ? 10.219 3.227 -15.547 1 93.44 182 GLU B CA 1
ATOM 3048 C C . GLU B 1 182 ? 8.797 2.816 -15.93 1 93.44 182 GLU B C 1
ATOM 3050 O O . GLU B 1 182 ? 8.383 2.988 -17.078 1 93.44 182 GLU B O 1
ATOM 3055 N N . ILE B 1 183 ? 8.055 2.268 -14.977 1 91.88 183 ILE B N 1
ATOM 3056 C CA . ILE B 1 183 ? 6.664 1.906 -15.219 1 91.88 183 ILE B CA 1
ATOM 3057 C C . ILE B 1 183 ? 5.879 3.139 -15.664 1 91.88 183 ILE B C 1
ATOM 3059 O O . ILE B 1 183 ? 5.188 3.105 -16.688 1 91.88 183 ILE B O 1
ATOM 3063 N N . LEU B 1 184 ? 6.035 4.203 -14.938 1 93 184 LEU B N 1
ATOM 3064 C CA . LEU B 1 184 ? 5.316 5.438 -15.234 1 93 184 LEU B CA 1
ATOM 3065 C C . LEU B 1 184 ? 5.723 5.988 -16.594 1 93 184 LEU B C 1
ATOM 3067 O O . LEU B 1 184 ? 4.871 6.453 -17.359 1 93 184 LEU B O 1
ATOM 3071 N N . GLY B 1 185 ? 7.016 5.922 -16.859 1 93.69 185 GLY B N 1
ATOM 3072 C CA . GLY B 1 185 ? 7.5 6.371 -18.156 1 93.69 185 GLY B CA 1
ATOM 3073 C C . GLY B 1 185 ? 6.883 5.613 -19.312 1 93.69 185 GLY B C 1
ATOM 3074 O O . GLY B 1 185 ? 6.418 6.219 -20.281 1 93.69 185 GLY B O 1
ATOM 3075 N N . VAL B 1 186 ? 6.855 4.309 -19.219 1 92.06 186 VAL B N 1
ATOM 3076 C CA . VAL B 1 186 ? 6.324 3.459 -20.281 1 92.06 186 VAL B CA 1
ATOM 3077 C C . VAL B 1 186 ? 4.828 3.725 -20.453 1 92.06 186 VAL B C 1
ATOM 3079 O O . VAL B 1 186 ? 4.34 3.844 -21.578 1 92.06 186 VAL B O 1
ATOM 3082 N N . ILE B 1 187 ? 4.09 3.828 -19.375 1 88.5 187 ILE B N 1
ATOM 3083 C CA . ILE B 1 187 ? 2.646 4.051 -19.422 1 88.5 187 ILE B CA 1
ATOM 3084 C C . ILE B 1 187 ? 2.35 5.391 -20.094 1 88.5 187 ILE B C 1
ATOM 3086 O O . ILE B 1 187 ? 1.437 5.492 -20.906 1 88.5 187 ILE B O 1
ATOM 3090 N N . ASN B 1 188 ? 3.076 6.359 -19.719 1 90.06 188 ASN B N 1
ATOM 3091 C CA . ASN B 1 188 ? 2.869 7.699 -20.25 1 90.06 188 ASN B CA 1
ATOM 3092 C C . ASN B 1 188 ? 3.133 7.746 -21.75 1 90.06 188 ASN B C 1
ATOM 3094 O O . ASN B 1 188 ? 2.518 8.531 -22.469 1 90.06 188 ASN B O 1
ATOM 3098 N N . GLU B 1 189 ? 3.994 6.918 -22.219 1 91.31 189 GLU B N 1
ATOM 3099 C CA . GLU B 1 189 ? 4.402 6.941 -23.609 1 91.31 189 GLU B CA 1
ATOM 3100 C C . GLU B 1 189 ? 3.564 5.98 -24.453 1 91.31 189 GLU B C 1
ATOM 3102 O O . GLU B 1 189 ? 3.625 6.004 -25.688 1 91.31 189 GLU B O 1
ATOM 3107 N N . SER B 1 190 ? 2.834 5.172 -23.812 1 86.94 190 SER B N 1
ATOM 3108 C CA . SER B 1 190 ? 2.131 4.117 -24.531 1 86.94 190 SER B CA 1
ATOM 3109 C C . SER B 1 190 ? 0.777 4.605 -25.047 1 86.94 190 SER B C 1
ATOM 3111 O O . SER B 1 190 ? 0.124 5.422 -24.391 1 86.94 190 SER B O 1
ATOM 3113 N N . LEU B 1 191 ? 0.296 4.031 -26.156 1 79.88 191 LEU B N 1
ATOM 3114 C CA . LEU B 1 191 ? -0.943 4.434 -26.828 1 79.88 191 LEU B CA 1
ATOM 3115 C C . LEU B 1 191 ? -2.139 3.697 -26.219 1 79.88 191 LEU B C 1
ATOM 3117 O O . LEU B 1 191 ? -3.283 4.113 -26.406 1 79.88 191 LEU B O 1
ATOM 3121 N N . GLY B 1 192 ? -1.859 2.6 -25.594 1 79 192 GLY B N 1
ATOM 3122 C CA . GLY B 1 192 ? -2.918 1.791 -25.016 1 79 192 GLY B CA 1
ATOM 3123 C C . GLY B 1 192 ? -2.414 0.79 -23.984 1 79 192 GLY B C 1
ATOM 3124 O O . GLY B 1 192 ? -1.206 0.675 -23.766 1 79 192 GLY B O 1
ATOM 3125 N N . THR B 1 193 ? -3.379 0.094 -23.391 1 81.06 193 THR B N 1
ATOM 3126 C CA . THR B 1 193 ? -3.047 -0.804 -22.297 1 81.06 193 THR B CA 1
ATOM 3127 C C . THR B 1 193 ? -2.279 -2.021 -22.797 1 81.06 193 THR B C 1
ATOM 3129 O O . THR B 1 193 ? -1.358 -2.502 -22.141 1 81.06 193 THR B O 1
ATOM 3132 N N . ASP B 1 194 ? -2.625 -2.543 -23.969 1 80.94 194 ASP B N 1
ATOM 3133 C CA . ASP B 1 194 ? -1.934 -3.705 -24.516 1 80.94 194 ASP B CA 1
ATOM 3134 C C . ASP B 1 194 ? -0.48 -3.375 -24.844 1 80.94 194 ASP B C 1
ATOM 3136 O O . ASP B 1 194 ? 0.425 -4.152 -24.547 1 80.94 194 ASP B O 1
ATOM 3140 N N . GLU B 1 195 ? -0.304 -2.248 -25.5 1 83.38 195 GLU B N 1
ATOM 3141 C CA . GLU B 1 195 ? 1.046 -1.811 -25.844 1 83.38 195 GLU B CA 1
ATOM 3142 C C . GLU B 1 195 ? 1.885 -1.568 -24.594 1 83.38 195 GLU B C 1
ATOM 3144 O O . GLU B 1 195 ? 3.064 -1.926 -24.547 1 83.38 195 GLU B O 1
ATOM 3149 N N . ALA B 1 196 ? 1.269 -1.004 -23.625 1 85.94 196 ALA B N 1
ATOM 3150 C CA . ALA B 1 196 ? 1.976 -0.747 -22.359 1 85.94 196 ALA B CA 1
ATOM 3151 C C . ALA B 1 196 ? 2.404 -2.051 -21.703 1 85.94 196 ALA B C 1
ATOM 3153 O O . ALA B 1 196 ? 3.537 -2.17 -21.234 1 85.94 196 ALA B O 1
ATOM 3154 N N . ALA B 1 197 ? 1.466 -2.977 -21.672 1 84.69 197 ALA B N 1
ATOM 3155 C CA . ALA B 1 197 ? 1.762 -4.262 -21.047 1 84.69 197 ALA B CA 1
ATOM 3156 C C . ALA B 1 197 ? 2.938 -4.949 -21.734 1 84.69 197 ALA B C 1
ATOM 3158 O O . ALA B 1 197 ? 3.834 -5.473 -21.078 1 84.69 197 ALA B O 1
ATOM 3159 N N . LYS B 1 198 ? 2.924 -4.945 -23 1 83.56 198 LYS B N 1
ATOM 3160 C CA . LYS B 1 198 ? 4 -5.555 -23.781 1 83.56 198 LYS B CA 1
ATOM 3161 C C . LYS B 1 198 ? 5.328 -4.84 -23.531 1 83.56 198 LYS B C 1
ATOM 3163 O O . LYS B 1 198 ? 6.352 -5.488 -23.281 1 83.56 198 LYS B O 1
ATOM 3168 N N . ALA B 1 199 ? 5.262 -3.557 -23.594 1 87.88 199 ALA B N 1
ATOM 3169 C CA . ALA B 1 199 ? 6.473 -2.762 -23.406 1 87.88 199 ALA B CA 1
ATOM 3170 C C . ALA B 1 199 ? 7.051 -2.977 -22 1 87.88 199 ALA B C 1
ATOM 3172 O O . ALA B 1 199 ? 8.266 -3.096 -21.844 1 87.88 199 ALA B O 1
ATOM 3173 N N . LEU B 1 200 ? 6.188 -2.992 -21.047 1 89.38 200 LEU B N 1
ATOM 3174 C CA . LEU B 1 200 ? 6.629 -3.211 -19.672 1 89.38 200 LEU B CA 1
ATOM 3175 C C . LEU B 1 200 ? 7.266 -4.59 -19.516 1 89.38 200 LEU B C 1
ATOM 3177 O O . LEU B 1 200 ? 8.328 -4.719 -18.906 1 89.38 200 LEU B O 1
ATOM 3181 N N . ALA B 1 201 ? 6.605 -5.605 -20.062 1 86.44 201 ALA B N 1
ATOM 3182 C CA . ALA B 1 201 ? 7.125 -6.969 -19.969 1 86.44 201 ALA B CA 1
ATOM 3183 C C . ALA B 1 201 ? 8.492 -7.078 -20.641 1 86.44 201 ALA B C 1
ATOM 3185 O O . ALA B 1 201 ? 9.406 -7.707 -20.109 1 86.44 201 ALA B O 1
ATOM 3186 N N . GLU B 1 202 ? 8.641 -6.457 -21.734 1 86.19 202 GLU B N 1
ATOM 3187 C CA . GLU B 1 202 ? 9.898 -6.496 -22.469 1 86.19 202 GLU B CA 1
ATOM 3188 C C . GLU B 1 202 ? 11.008 -5.777 -21.719 1 86.19 202 GLU B C 1
ATOM 3190 O O . GLU B 1 202 ? 12.148 -6.242 -21.688 1 86.19 202 GLU B O 1
ATOM 3195 N N . LEU B 1 203 ? 10.648 -4.688 -21.172 1 90.25 203 LEU B N 1
ATOM 3196 C CA . LEU B 1 203 ? 11.641 -3.932 -20.406 1 90.25 203 LEU B CA 1
ATOM 3197 C C . LEU B 1 203 ? 12.117 -4.73 -19.203 1 90.25 203 LEU B C 1
ATOM 3199 O O . LEU B 1 203 ? 13.32 -4.797 -18.922 1 90.25 203 LEU B O 1
ATOM 3203 N N . ALA B 1 204 ? 11.18 -5.324 -18.484 1 88.94 204 ALA B N 1
ATOM 3204 C CA . ALA B 1 204 ? 11.539 -6.156 -17.344 1 88.94 204 ALA B CA 1
ATOM 3205 C C . ALA B 1 204 ? 12.438 -7.316 -17.766 1 88.94 204 ALA B C 1
ATOM 3207 O O . ALA B 1 204 ? 13.398 -7.648 -17.078 1 88.94 204 ALA B O 1
ATOM 3208 N N . ARG B 1 205 ? 12.109 -7.922 -18.875 1 86.69 205 ARG B N 1
ATOM 3209 C CA . ARG B 1 205 ? 12.906 -9.023 -19.406 1 86.69 205 ARG B CA 1
ATOM 3210 C C . ARG B 1 205 ? 14.328 -8.555 -19.719 1 86.69 205 ARG B C 1
ATOM 3212 O O . ARG B 1 205 ? 15.297 -9.227 -19.375 1 86.69 205 ARG B O 1
ATOM 3219 N N . LYS B 1 206 ? 14.406 -7.48 -20.375 1 90.25 206 LYS B N 1
ATOM 3220 C CA . LYS B 1 206 ? 15.711 -6.918 -20.719 1 90.25 206 LYS B CA 1
ATOM 3221 C C . LYS B 1 206 ? 16.562 -6.703 -19.469 1 90.25 206 LYS B C 1
ATOM 3223 O O . LYS B 1 206 ? 17.75 -7.055 -19.453 1 90.25 206 LYS B O 1
ATOM 3228 N N . HIS B 1 207 ? 15.953 -6.137 -18.438 1 90.5 207 HIS B N 1
ATOM 3229 C CA . HIS B 1 207 ? 16.656 -5.91 -17.188 1 90.5 207 HIS B CA 1
ATOM 3230 C C . HIS B 1 207 ? 17.109 -7.23 -16.547 1 90.5 207 HIS B C 1
ATOM 3232 O O . HIS B 1 207 ? 18.188 -7.316 -15.984 1 90.5 207 HIS B O 1
ATOM 3238 N N . SER B 1 208 ? 16.281 -8.211 -16.641 1 87.5 208 SER B N 1
ATOM 3239 C CA . SER B 1 208 ? 16.516 -9.469 -15.953 1 87.5 208 SER B CA 1
ATOM 3240 C C . SER B 1 208 ? 17.719 -10.203 -16.547 1 87.5 208 SER B C 1
ATOM 3242 O O . SER B 1 208 ? 18.391 -10.969 -15.844 1 87.5 208 SER B O 1
ATOM 3244 N N . VAL B 1 209 ? 18.062 -9.969 -17.781 1 88.5 209 VAL B N 1
ATOM 3245 C CA . VAL B 1 209 ? 19.156 -10.695 -18.406 1 88.5 209 VAL B CA 1
ATOM 3246 C C . VAL B 1 209 ? 20.422 -9.82 -18.422 1 88.5 209 VAL B C 1
ATOM 3248 O O . VAL B 1 209 ? 21.484 -10.273 -18.844 1 88.5 209 VAL B O 1
ATOM 3251 N N . ASP B 1 210 ? 20.266 -8.586 -18.047 1 90 210 ASP B N 1
ATOM 3252 C CA . ASP B 1 210 ? 21.406 -7.672 -17.953 1 90 210 ASP B CA 1
ATOM 3253 C C . ASP B 1 210 ? 22.094 -7.789 -16.594 1 90 210 ASP B C 1
ATOM 3255 O O . ASP B 1 210 ? 21.641 -7.199 -15.602 1 90 210 ASP B O 1
ATOM 3259 N N . VAL B 1 211 ? 23.203 -8.328 -16.516 1 85.44 211 VAL B N 1
ATOM 3260 C CA . VAL B 1 211 ? 23.891 -8.648 -15.266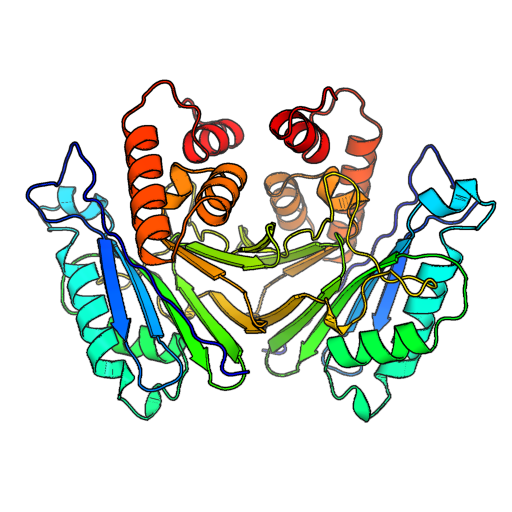 1 85.44 211 VAL B CA 1
ATOM 3261 C C . VAL B 1 211 ? 24.438 -7.371 -14.633 1 85.44 211 VAL B C 1
ATOM 3263 O O . VAL B 1 211 ? 24.797 -7.355 -13.453 1 85.44 211 VAL B O 1
ATOM 3266 N N . THR B 1 212 ? 24.5 -6.348 -15.398 1 87.62 212 THR B N 1
ATOM 3267 C CA . THR B 1 212 ? 25.062 -5.109 -14.875 1 87.62 212 THR B CA 1
ATOM 3268 C C . THR B 1 212 ? 23.953 -4.195 -14.344 1 87.62 212 THR B C 1
ATOM 3270 O O . THR B 1 212 ? 24.234 -3.188 -13.695 1 87.62 212 THR B O 1
ATOM 3273 N N . PHE B 1 213 ? 22.844 -4.57 -14.664 1 88.38 213 PHE B N 1
ATOM 3274 C CA . PHE B 1 213 ? 21.719 -3.742 -14.242 1 88.38 213 PHE B CA 1
ATOM 3275 C C . PHE B 1 213 ? 21.484 -3.881 -12.742 1 88.38 213 PHE B C 1
ATOM 3277 O O . PHE B 1 213 ? 21.266 -4.984 -12.242 1 88.38 213 PHE B O 1
ATOM 3284 N N . ASP B 1 214 ? 21.531 -2.732 -12.047 1 88 214 ASP B N 1
ATOM 3285 C CA . ASP B 1 214 ? 21.25 -2.717 -10.609 1 88 214 ASP B CA 1
ATOM 3286 C C . ASP B 1 214 ? 19.75 -2.678 -10.352 1 88 214 ASP B C 1
ATOM 3288 O O . ASP B 1 214 ? 19.188 -1.616 -10.07 1 88 214 ASP B O 1
ATOM 3292 N N . SER B 1 215 ? 19.156 -3.816 -10.359 1 87.62 215 SER B N 1
ATOM 3293 C CA . SER B 1 215 ? 17.703 -3.979 -10.32 1 87.62 215 SER B CA 1
ATOM 3294 C C . SER B 1 215 ? 17.156 -3.705 -8.93 1 87.62 215 SER B C 1
ATOM 3296 O O . SER B 1 215 ? 17.906 -3.645 -7.953 1 87.62 215 SER B O 1
ATOM 3298 N N . PRO B 1 216 ? 15.789 -3.5 -8.805 1 86.56 216 PRO B N 1
ATOM 3299 C CA . PRO B 1 216 ? 15.188 -3.398 -7.48 1 86.56 216 PRO B CA 1
ATOM 3300 C C . PRO B 1 216 ? 15.531 -4.582 -6.578 1 86.56 216 PRO B C 1
ATOM 3302 O O . PRO B 1 216 ? 15.789 -4.402 -5.387 1 86.56 216 PRO B O 1
ATOM 3305 N N . TYR B 1 217 ? 15.625 -5.742 -7.156 1 87.38 217 TYR B N 1
ATOM 3306 C CA . TYR B 1 217 ? 16 -6.926 -6.391 1 87.38 217 TYR B CA 1
ATOM 3307 C C . TYR B 1 217 ? 17.406 -6.801 -5.84 1 87.38 217 TYR B C 1
ATOM 3309 O O . TYR B 1 217 ? 17.656 -7.043 -4.652 1 87.38 217 TYR B O 1
ATOM 3317 N N . SER B 1 218 ? 18.359 -6.449 -6.73 1 86.25 218 SER B N 1
ATOM 3318 C CA . SER B 1 218 ? 19.75 -6.352 -6.328 1 86.25 218 SER B CA 1
ATOM 3319 C C . SER B 1 218 ? 19.953 -5.289 -5.254 1 86.25 218 SER B C 1
ATOM 3321 O O . SER B 1 218 ? 20.703 -5.492 -4.301 1 86.25 218 SER B O 1
ATOM 3323 N N . MET B 1 219 ? 19.203 -4.238 -5.395 1 81.5 219 MET B N 1
ATOM 3324 C CA . MET B 1 219 ? 19.297 -3.152 -4.422 1 81.5 219 MET B CA 1
ATOM 3325 C C . MET B 1 219 ? 18.75 -3.592 -3.066 1 81.5 219 MET B C 1
ATOM 3327 O O . MET B 1 219 ? 19.375 -3.328 -2.031 1 81.5 219 MET B O 1
ATOM 3331 N N . GLU B 1 220 ? 17.641 -4.281 -3.127 1 81.06 220 GLU B N 1
ATOM 3332 C CA . GLU B 1 220 ? 17.047 -4.777 -1.886 1 81.06 220 GLU B CA 1
ATOM 3333 C C . GLU B 1 220 ? 17.953 -5.828 -1.233 1 81.06 220 GLU B C 1
ATOM 3335 O O . GLU B 1 220 ? 18.125 -5.82 -0.014 1 81.06 220 GLU B O 1
ATOM 3340 N N . ALA B 1 221 ? 18.453 -6.684 -1.979 1 84.94 221 ALA B N 1
ATOM 3341 C CA . ALA B 1 221 ? 19.359 -7.719 -1.472 1 84.94 221 ALA B CA 1
ATOM 3342 C C . ALA B 1 221 ? 20.547 -7.102 -0.734 1 84.94 221 ALA B C 1
ATOM 3344 O O . ALA B 1 221 ? 20.875 -7.527 0.372 1 84.94 221 ALA B O 1
ATOM 3345 N N . ARG B 1 222 ? 21.062 -6.066 -1.285 1 80.19 222 ARG B N 1
ATOM 3346 C CA . ARG B 1 222 ? 22.203 -5.395 -0.671 1 80.19 222 ARG B CA 1
ATOM 3347 C C . ARG B 1 222 ? 21.812 -4.719 0.637 1 80.19 222 ARG B C 1
ATOM 3349 O O . ARG B 1 222 ? 22.547 -4.773 1.62 1 80.19 222 ARG B O 1
ATOM 3356 N N . SER B 1 223 ? 20.688 -4.117 0.563 1 76.88 223 SER B N 1
ATOM 3357 C CA . SER B 1 223 ? 20.219 -3.432 1.763 1 76.88 223 SER B CA 1
ATOM 3358 C C . SER B 1 223 ? 19.984 -4.41 2.908 1 76.88 223 SER B C 1
ATOM 3360 O O . SER B 1 223 ? 20.016 -4.027 4.078 1 76.88 223 SER B O 1
ATOM 3362 N N . ARG B 1 224 ? 19.812 -5.688 2.543 1 79.81 224 ARG B N 1
ATOM 3363 C CA . ARG B 1 224 ? 19.562 -6.715 3.549 1 79.81 224 ARG B CA 1
ATOM 3364 C C . ARG B 1 224 ? 20.844 -7.469 3.887 1 79.81 224 ARG B C 1
ATOM 3366 O O . ARG B 1 224 ? 20.812 -8.445 4.633 1 79.81 224 ARG B O 1
ATOM 3373 N N . GLY B 1 225 ? 21.875 -7.039 3.283 1 78.5 225 GLY B N 1
ATOM 3374 C CA . GLY B 1 225 ? 23.172 -7.59 3.648 1 78.5 225 GLY B CA 1
ATOM 3375 C C . GLY B 1 225 ? 23.625 -8.711 2.734 1 78.5 225 GLY B C 1
ATOM 3376 O O . GLY B 1 225 ? 24.547 -9.445 3.061 1 78.5 225 GLY B O 1
ATOM 3377 N N . PHE B 1 226 ? 22.938 -8.867 1.675 1 82.94 226 PHE B N 1
ATOM 3378 C CA . PHE B 1 226 ? 23.328 -9.914 0.733 1 82.94 226 PHE B CA 1
ATOM 3379 C C . PHE B 1 226 ? 24.25 -9.352 -0.343 1 82.94 226 PHE B C 1
ATOM 3381 O O . PHE B 1 226 ? 24.109 -8.195 -0.743 1 82.94 226 PHE B O 1
ATOM 3388 N N . ASP B 1 227 ? 25.203 -10.156 -0.707 1 76.62 227 ASP B N 1
ATOM 3389 C CA . ASP B 1 227 ? 26.141 -9.766 -1.757 1 76.62 227 ASP B CA 1
ATOM 3390 C C . ASP B 1 227 ? 25.641 -10.203 -3.131 1 76.62 227 ASP B C 1
ATOM 3392 O O . ASP B 1 227 ? 25.641 -11.391 -3.457 1 76.62 227 ASP B O 1
ATOM 3396 N N . VAL B 1 228 ? 25.031 -9.258 -3.826 1 72.94 228 VAL B N 1
ATOM 3397 C CA . VAL B 1 228 ? 24.516 -9.609 -5.145 1 72.94 228 VAL B CA 1
ATOM 3398 C C . VAL B 1 228 ? 25.062 -8.656 -6.195 1 72.94 228 VAL B C 1
ATOM 3400 O O . VAL B 1 228 ? 25.406 -7.512 -5.883 1 72.94 228 VAL B O 1
#

Secondary structure (DSSP, 8-state):
--------------TTT-GGGT-SEEEEEE-SSS-EEEEEEE-GGGGGGT--HHHHHHHHHHHHHHHTT-TTTTT-HHHHHHHHHHH--SSSEEEEEEEEE-TTSEEEEEEESS-EEEEEETTEEEEEPPP-EEETTEE--EESSTTSB-GGG-EEEEEE--TT-EEEEE-HHHHTT--HHHHHHHHHH-SSHHHHHHHHHHHHHHHHH-TT---HHHHHHHHTT---/--------------SSS-TTTT-SEEEEEE-SSS-EEEEEEE-GGGGGGT--HHHHHHHHHHHHHHHTT-TTTTT-HHHHHHHHHHH--SSSEEEEEEEEE-TTSEEEEEEESS-EEEEEETTEEEEEPPP-EEETTEE--EESSTTSB-GGG-EEEEEE--TT-EEEEE-HHHHTT--HHHHHHHHHH-SSHHHHHHHHHHHHHHHHH-TT---HHHHHHHHTT---

Radius of gyration: 22.24 Å; Cα contacts (8 Å, |Δi|>4): 954; chains: 2; bounding box: 50×68×52 Å